Protein AF-A0A1L9S2X4-F1 (afdb_monomer_lite)

pLDDT: mean 72.7, std 22.29, range [23.67, 97.5]

Structure (mmCIF, N/CA/C/O backbone):
data_AF-A0A1L9S2X4-F1
#
_entry.id   AF-A0A1L9S2X4-F1
#
loop_
_atom_site.group_PDB
_atom_site.id
_atom_site.type_symbol
_atom_site.label_atom_id
_atom_site.label_alt_id
_atom_site.label_comp_id
_atom_site.label_asym_id
_atom_site.label_entity_id
_atom_site.label_seq_id
_atom_site.pdbx_PDB_ins_code
_atom_site.Cartn_x
_atom_site.Cartn_y
_atom_site.Cartn_z
_atom_site.occupancy
_atom_site.B_iso_or_equiv
_atom_site.auth_seq_id
_atom_site.auth_comp_id
_atom_site.auth_asym_id
_atom_site.auth_atom_id
_atom_site.pdbx_PDB_model_num
ATOM 1 N N . MET A 1 1 ? -39.830 43.744 -38.000 1.00 35.44 1 MET A N 1
ATOM 2 C CA . MET A 1 1 ? -39.047 44.818 -38.646 1.00 35.44 1 MET A CA 1
ATOM 3 C C . MET A 1 1 ? -38.079 44.179 -39.630 1.00 35.44 1 MET A C 1
ATOM 5 O O . MET A 1 1 ? -37.507 43.150 -39.297 1.00 35.44 1 MET A O 1
ATOM 9 N N . ASN A 1 2 ? -37.943 44.770 -40.818 1.00 28.20 2 ASN A N 1
ATOM 10 C CA . ASN A 1 2 ? -36.887 44.487 -41.809 1.00 28.20 2 ASN A CA 1
ATOM 11 C C . ASN A 1 2 ? -35.507 44.872 -41.206 1.00 28.20 2 ASN A C 1
ATOM 13 O O . ASN A 1 2 ? -35.494 45.614 -40.228 1.00 28.20 2 ASN A O 1
ATOM 17 N N . CYS A 1 3 ? -34.316 44.494 -41.685 1.00 27.39 3 CYS A N 1
ATOM 18 C CA . CYS A 1 3 ? -33.842 43.682 -42.824 1.00 27.39 3 CYS A CA 1
ATOM 19 C C . CYS A 1 3 ? -32.419 43.142 -42.446 1.00 27.39 3 CYS A C 1
ATOM 21 O O . CYS A 1 3 ? -32.071 43.221 -41.274 1.00 27.39 3 CYS A O 1
ATOM 23 N N . HIS A 1 4 ? -31.507 42.602 -43.274 1.00 27.66 4 HIS A N 1
ATOM 24 C CA . HIS A 1 4 ? -31.379 42.351 -44.725 1.00 27.66 4 HIS A CA 1
ATOM 25 C C . HIS A 1 4 ? -30.477 41.099 -44.934 1.00 27.66 4 HIS A C 1
ATOM 27 O O . HIS A 1 4 ? -29.860 40.609 -43.992 1.00 27.66 4 HIS A O 1
ATOM 33 N N . ARG A 1 5 ? -30.322 40.622 -46.179 1.00 32.94 5 ARG A N 1
ATOM 34 C CA . ARG A 1 5 ? -29.159 39.820 -46.631 1.00 32.94 5 ARG A CA 1
ATOM 35 C C . ARG A 1 5 ? -28.081 40.745 -47.206 1.00 32.94 5 ARG A C 1
ATOM 37 O O . ARG A 1 5 ? -28.455 41.623 -47.976 1.00 32.94 5 ARG A O 1
ATOM 44 N N . ILE A 1 6 ? -26.802 40.412 -47.018 1.00 30.92 6 ILE A N 1
ATOM 45 C CA . ILE A 1 6 ? -25.760 40.484 -48.065 1.00 30.92 6 ILE A CA 1
ATOM 46 C C . ILE A 1 6 ? -24.879 39.234 -47.908 1.00 30.92 6 ILE A C 1
ATOM 48 O O . ILE A 1 6 ? -24.593 38.826 -46.785 1.00 30.92 6 ILE A O 1
ATOM 52 N N . GLY A 1 7 ? -24.484 38.612 -49.018 1.00 27.72 7 GLY A N 1
ATOM 53 C CA . GLY A 1 7 ? -23.429 37.597 -49.054 1.00 27.72 7 GLY A CA 1
ATOM 54 C C . GLY A 1 7 ? -22.296 38.052 -49.971 1.00 27.72 7 GLY A C 1
ATOM 55 O O . GLY A 1 7 ? -22.503 38.930 -50.809 1.00 27.72 7 GLY A O 1
ATOM 56 N N . SER A 1 8 ? -21.120 37.446 -49.836 1.00 28.80 8 SER A N 1
ATOM 57 C CA . SER A 1 8 ? -20.014 37.596 -50.783 1.00 28.80 8 SER A CA 1
ATOM 58 C C . SER A 1 8 ? -19.262 36.276 -50.937 1.00 28.80 8 SER A C 1
ATOM 60 O O . SER A 1 8 ? -19.168 35.474 -50.008 1.00 28.80 8 SER A O 1
ATOM 62 N N . GLU A 1 9 ? -18.794 36.032 -52.154 1.00 27.62 9 GLU A N 1
ATOM 63 C CA . GLU A 1 9 ? -18.218 34.766 -52.600 1.00 27.62 9 GLU A CA 1
ATOM 64 C C . GLU A 1 9 ? -16.703 34.689 -52.354 1.00 27.62 9 GLU A C 1
ATOM 66 O O . GLU A 1 9 ? -16.034 35.701 -52.167 1.00 27.62 9 GLU A O 1
ATOM 71 N N . GLY A 1 10 ? -16.157 33.478 -52.500 1.00 26.67 10 GLY A N 1
ATOM 72 C CA . GLY A 1 10 ? -14.839 33.294 -53.110 1.00 26.67 10 GLY A CA 1
ATOM 73 C C . GLY A 1 10 ? -13.612 33.353 -52.197 1.00 26.67 10 GLY A C 1
ATOM 74 O O . GLY A 1 10 ? -13.027 34.405 -51.983 1.00 26.67 10 GLY A O 1
ATOM 75 N N . SER A 1 11 ? -13.070 32.177 -51.870 1.00 27.47 11 SER A N 1
ATOM 76 C CA . SER A 1 11 ? -11.854 31.729 -52.567 1.00 27.47 11 SER A CA 1
ATOM 77 C C . SER A 1 11 ? -11.629 30.224 -52.384 1.00 27.47 11 SER A C 1
ATOM 79 O O . SER A 1 11 ? -11.702 29.704 -51.272 1.00 27.47 11 SER A O 1
ATOM 81 N N . LYS A 1 12 ? -11.353 29.512 -53.482 1.00 31.53 12 LYS A N 1
ATOM 82 C CA . LYS A 1 12 ? -10.862 28.127 -53.450 1.00 31.53 12 LYS A CA 1
ATOM 83 C C . LYS A 1 12 ? -9.337 28.172 -53.431 1.00 31.53 12 LYS A C 1
ATOM 85 O O . LYS A 1 12 ? -8.750 28.663 -54.389 1.00 31.53 12 LYS A O 1
ATOM 90 N N . VAL A 1 13 ? -8.704 27.589 -52.415 1.00 30.98 13 VAL A N 1
ATOM 91 C CA . VAL A 1 13 ? -7.267 27.273 -52.457 1.00 30.98 13 VAL A CA 1
ATOM 92 C C . VAL A 1 13 ? -7.110 25.762 -52.560 1.00 30.98 13 VAL A C 1
ATOM 94 O O . VAL A 1 13 ? -7.351 25.021 -51.610 1.00 30.98 13 VAL A O 1
ATOM 97 N N . SER A 1 14 ? -6.746 25.308 -53.754 1.00 29.52 14 SER A N 1
ATOM 98 C CA . SER A 1 14 ? -6.406 23.922 -54.049 1.00 29.52 14 SER A CA 1
ATOM 99 C C . SER A 1 14 ? -4.934 23.663 -53.729 1.00 29.52 14 SER A C 1
ATOM 101 O O . SER A 1 14 ? -4.069 24.064 -54.504 1.00 29.52 14 SER A O 1
ATOM 103 N N . ASN A 1 15 ? -4.649 22.941 -52.644 1.00 27.48 15 ASN A N 1
ATOM 104 C CA . ASN A 1 15 ? -3.324 22.357 -52.423 1.00 27.48 15 ASN A CA 1
ATOM 105 C C . ASN A 1 15 ? -3.319 20.903 -52.901 1.00 27.48 15 ASN A C 1
ATOM 107 O O . ASN A 1 15 ? -3.675 19.977 -52.173 1.00 27.48 15 ASN A O 1
ATOM 111 N N . SER A 1 16 ? -2.920 20.719 -54.157 1.00 28.41 16 SER A N 1
ATOM 112 C CA . SER A 1 16 ? -2.590 19.421 -54.735 1.00 28.41 16 SER A CA 1
ATOM 113 C C . SER A 1 16 ? -1.251 18.928 -54.180 1.00 28.41 16 SER A C 1
ATOM 115 O O . SER A 1 16 ? -0.204 19.478 -54.523 1.00 28.41 16 SER A O 1
ATOM 117 N N . TYR A 1 17 ? -1.272 17.879 -53.359 1.00 30.06 17 TYR A N 1
ATOM 118 C CA . TYR A 1 17 ? -0.058 17.132 -53.027 1.00 30.06 17 TYR A CA 1
ATOM 119 C C . TYR A 1 17 ? 0.307 16.189 -54.188 1.00 30.06 17 TYR A C 1
ATOM 121 O O . TYR A 1 17 ? -0.588 15.528 -54.722 1.00 30.06 17 TYR A O 1
ATOM 129 N N . PRO A 1 18 ? 1.588 16.099 -54.591 1.00 30.81 18 PRO A N 1
ATOM 130 C CA . PRO A 1 18 ? 2.015 15.144 -55.606 1.00 30.81 18 PRO A CA 1
ATOM 131 C C . PRO A 1 18 ? 1.917 13.711 -55.067 1.00 30.81 18 PRO A C 1
ATOM 133 O O . PRO A 1 18 ? 2.419 13.408 -53.984 1.00 30.81 18 PRO A O 1
ATOM 136 N N . GLN A 1 19 ? 1.294 12.816 -55.836 1.00 29.55 19 GLN A N 1
ATOM 137 C CA . GLN A 1 19 ? 1.359 11.380 -55.569 1.00 29.55 19 GLN A CA 1
ATOM 138 C C . GLN A 1 19 ? 2.743 10.854 -55.961 1.00 29.55 19 GLN A C 1
ATOM 140 O O . GLN A 1 19 ? 3.159 10.995 -57.110 1.00 29.55 19 GLN A O 1
ATOM 145 N N . ILE A 1 20 ? 3.435 10.229 -55.010 1.00 33.44 20 ILE A N 1
ATOM 146 C CA . ILE A 1 20 ? 4.680 9.488 -55.238 1.00 33.44 20 ILE A CA 1
ATOM 147 C C . ILE A 1 20 ? 4.309 7.995 -55.327 1.00 33.44 20 ILE A C 1
ATOM 149 O O . ILE A 1 20 ? 3.533 7.530 -54.486 1.00 33.44 20 ILE A O 1
ATOM 153 N N . PRO A 1 21 ? 4.785 7.245 -56.339 1.00 31.59 21 PRO A N 1
ATOM 154 C CA . PRO A 1 21 ? 4.431 5.838 -56.515 1.00 31.59 21 PRO A CA 1
ATOM 155 C C . PRO A 1 21 ? 5.077 4.932 -55.447 1.00 31.59 21 PRO A C 1
ATOM 157 O O . PRO A 1 21 ? 6.105 5.292 -54.871 1.00 31.59 21 PRO A O 1
ATOM 160 N N . PRO A 1 22 ? 4.507 3.741 -55.185 1.00 28.94 22 PRO A N 1
ATOM 161 C CA . PRO A 1 22 ? 5.067 2.791 -54.231 1.00 28.94 22 PRO A CA 1
ATOM 162 C C . PRO A 1 22 ? 6.248 2.032 -54.851 1.00 28.94 22 PRO A C 1
ATOM 164 O O . PRO A 1 22 ? 6.054 1.044 -55.560 1.00 28.94 22 PRO A O 1
ATOM 167 N N . GLU A 1 23 ? 7.475 2.467 -54.567 1.00 28.09 23 GLU A N 1
ATOM 168 C CA . GLU A 1 23 ? 8.670 1.675 -54.876 1.00 28.09 23 GLU A CA 1
ATOM 169 C C . GLU A 1 23 ? 8.985 0.644 -53.783 1.00 28.09 23 GLU A C 1
ATOM 171 O O . GLU A 1 23 ? 8.733 0.824 -52.591 1.00 28.09 23 GLU A O 1
ATOM 176 N N . SER A 1 24 ? 9.513 -0.486 -54.244 1.00 28.09 24 SER A N 1
ATOM 177 C CA . SER A 1 24 ? 9.774 -1.721 -53.507 1.00 28.09 24 SER A CA 1
ATOM 178 C C . SER A 1 24 ? 10.589 -1.554 -52.221 1.00 28.09 24 SER A C 1
ATOM 180 O O . SER A 1 24 ? 11.711 -1.046 -52.251 1.00 28.09 24 SER A O 1
ATOM 182 N N . ILE A 1 25 ? 10.100 -2.141 -51.122 1.00 29.03 25 ILE A N 1
ATOM 183 C CA . ILE A 1 25 ? 10.906 -2.389 -49.919 1.00 29.03 25 ILE A CA 1
ATOM 184 C C . ILE A 1 25 ? 11.962 -3.452 -50.249 1.00 29.03 25 ILE A C 1
ATOM 186 O O . ILE A 1 25 ? 11.677 -4.650 -50.286 1.00 29.03 25 ILE A O 1
ATOM 190 N N . GLY A 1 26 ? 13.194 -3.003 -50.487 1.00 26.08 26 GLY A N 1
ATOM 191 C CA . GLY A 1 26 ? 14.363 -3.871 -50.561 1.00 26.08 26 GLY A CA 1
ATOM 192 C C . GLY A 1 26 ? 14.707 -4.449 -49.187 1.00 26.08 26 GLY A C 1
ATOM 193 O O . GLY A 1 26 ? 14.757 -3.728 -48.190 1.00 26.08 26 GLY A O 1
ATOM 194 N N . GLN A 1 27 ? 14.966 -5.755 -49.135 1.00 29.53 27 GLN A N 1
ATOM 195 C CA . GLN A 1 27 ? 15.488 -6.423 -47.944 1.00 29.53 27 GLN A CA 1
ATOM 196 C C . GLN A 1 27 ? 16.882 -5.873 -47.613 1.00 29.53 27 GLN A C 1
ATOM 198 O O . GLN A 1 27 ? 17.804 -6.046 -48.405 1.00 29.53 27 GLN A O 1
ATOM 203 N N . ASN A 1 28 ? 17.058 -5.273 -46.435 1.00 24.88 28 ASN A N 1
ATOM 204 C CA . ASN A 1 28 ? 18.381 -4.954 -45.900 1.00 24.88 28 ASN A CA 1
ATOM 205 C C . ASN A 1 28 ? 18.557 -5.584 -44.518 1.00 24.88 28 ASN A C 1
ATOM 207 O O . ASN A 1 28 ? 17.857 -5.257 -43.561 1.00 24.88 28 ASN A O 1
ATOM 211 N N . ASN A 1 29 ? 19.500 -6.522 -44.449 1.00 26.59 29 ASN A N 1
ATOM 212 C CA . ASN A 1 29 ? 19.840 -7.271 -43.247 1.00 26.59 29 ASN A CA 1
ATOM 213 C C . ASN A 1 29 ? 20.576 -6.382 -42.235 1.00 26.59 29 ASN A C 1
ATOM 215 O O . ASN A 1 29 ? 21.579 -5.763 -42.583 1.00 26.59 29 ASN A O 1
ATOM 219 N N . PHE A 1 30 ? 20.170 -6.437 -40.966 1.00 24.53 30 PHE A N 1
ATOM 220 C CA . PHE A 1 30 ? 21.030 -6.075 -39.836 1.00 24.53 30 PHE A CA 1
ATOM 221 C C . PHE A 1 30 ? 21.351 -7.335 -39.014 1.00 24.53 30 PHE A C 1
ATOM 223 O O . PHE A 1 30 ? 20.452 -8.141 -38.766 1.00 24.53 30 PHE A O 1
ATOM 230 N N . PRO A 1 31 ? 22.618 -7.557 -38.616 1.00 26.86 31 PRO A N 1
ATOM 231 C CA . PRO A 1 31 ? 23.030 -8.810 -37.997 1.00 26.86 31 PRO A CA 1
ATOM 232 C C . PRO A 1 31 ? 22.702 -8.843 -36.501 1.00 26.86 31 PRO A C 1
ATOM 234 O O . PRO A 1 31 ? 23.204 -8.034 -35.721 1.00 26.86 31 PRO A O 1
ATOM 237 N N . ALA A 1 32 ? 21.942 -9.851 -36.076 1.00 25.17 32 ALA A N 1
ATOM 238 C CA . ALA A 1 32 ? 21.838 -10.193 -34.665 1.00 25.17 32 ALA A CA 1
ATOM 239 C C . ALA A 1 32 ? 23.180 -10.762 -34.162 1.00 25.17 32 ALA A C 1
ATOM 241 O O . ALA A 1 32 ? 23.656 -11.790 -34.647 1.00 25.17 32 ALA A O 1
ATOM 242 N N . ARG A 1 33 ? 23.780 -10.108 -33.163 1.00 25.88 33 ARG A N 1
ATOM 243 C CA . ARG A 1 33 ? 24.868 -10.661 -32.347 1.00 25.88 33 ARG A CA 1
ATOM 244 C C . ARG A 1 33 ? 24.579 -10.429 -30.867 1.00 25.88 33 ARG A C 1
ATOM 246 O O . ARG A 1 33 ? 24.981 -9.420 -30.301 1.00 25.88 33 ARG A O 1
ATOM 253 N N . SER A 1 34 ? 23.967 -11.419 -30.232 1.00 26.41 34 SER A N 1
ATOM 254 C CA . SER A 1 34 ? 24.154 -11.686 -28.806 1.00 26.41 34 SER A CA 1
ATOM 255 C C . SER A 1 34 ? 24.413 -13.182 -28.638 1.00 26.41 34 SER A C 1
ATOM 257 O O . SER A 1 34 ? 23.743 -14.029 -29.228 1.00 26.41 34 SER A O 1
ATOM 259 N N . SER A 1 35 ? 25.488 -13.512 -27.928 1.00 25.09 35 SER A N 1
ATOM 260 C CA . SER A 1 35 ? 26.016 -14.871 -27.847 1.00 25.09 35 SER A CA 1
ATOM 261 C C . SER A 1 35 ? 25.344 -15.662 -26.728 1.00 25.09 35 SER A C 1
ATOM 263 O O . SER A 1 35 ? 25.688 -15.481 -25.559 1.00 25.09 35 SER A O 1
ATOM 265 N N . LEU A 1 36 ? 24.460 -16.593 -27.082 1.00 26.81 36 LEU A N 1
ATOM 266 C CA . LEU A 1 36 ? 24.115 -17.699 -26.191 1.00 26.81 36 LEU A CA 1
ATOM 267 C C . LEU A 1 36 ? 25.322 -18.642 -26.097 1.00 26.81 36 LEU A C 1
ATOM 269 O O . LEU A 1 36 ? 25.773 -19.185 -27.104 1.00 26.81 36 LEU A O 1
ATOM 273 N N . ARG A 1 37 ? 25.863 -18.824 -24.888 1.00 25.98 37 ARG A N 1
ATOM 274 C CA . ARG A 1 37 ? 26.801 -19.914 -24.595 1.00 25.98 37 ARG A CA 1
ATOM 275 C C . ARG A 1 37 ? 25.995 -21.135 -24.173 1.00 25.98 37 ARG A C 1
ATOM 277 O O . ARG A 1 37 ? 25.495 -21.177 -23.053 1.00 25.98 37 ARG A O 1
ATOM 284 N N . GLU A 1 38 ? 25.893 -22.122 -25.053 1.00 25.16 38 GLU A N 1
ATOM 285 C CA . GLU A 1 38 ? 25.407 -23.447 -24.672 1.00 25.16 38 GLU A CA 1
ATOM 286 C C . GLU A 1 38 ? 26.423 -24.124 -23.743 1.00 25.16 38 GLU A C 1
ATOM 288 O O . GLU A 1 38 ? 27.610 -24.226 -24.058 1.00 25.16 38 GLU A O 1
ATOM 293 N N . ILE A 1 39 ? 25.950 -24.604 -22.593 1.00 27.23 39 ILE A N 1
ATOM 294 C CA . ILE A 1 39 ? 26.689 -25.540 -21.745 1.00 27.23 39 ILE A CA 1
ATOM 295 C C . ILE A 1 39 ? 26.091 -26.921 -22.006 1.00 27.23 39 ILE A C 1
ATOM 297 O O . ILE A 1 39 ? 24.970 -27.209 -21.590 1.00 27.23 39 ILE A O 1
ATOM 301 N N . HIS A 1 40 ? 26.837 -27.773 -22.708 1.00 23.67 40 HIS A N 1
ATOM 302 C CA . HIS A 1 40 ? 26.454 -29.167 -22.906 1.00 23.67 40 HIS A CA 1
ATOM 303 C C . HIS A 1 40 ? 26.532 -29.944 -21.586 1.00 23.67 40 HIS A C 1
ATOM 305 O O . HIS A 1 40 ? 27.621 -30.189 -21.071 1.00 23.67 40 HIS A O 1
ATOM 311 N N . THR A 1 41 ? 25.385 -30.438 -21.121 1.00 25.75 41 THR A N 1
ATOM 312 C CA . THR A 1 41 ? 25.301 -31.535 -20.149 1.00 25.75 41 THR A CA 1
ATOM 313 C C . THR A 1 41 ? 24.380 -32.601 -20.731 1.00 25.75 41 THR A C 1
ATOM 315 O O . THR A 1 41 ? 23.208 -32.335 -20.986 1.00 25.75 41 THR A O 1
ATOM 318 N N . VAL A 1 42 ? 24.910 -33.799 -20.986 1.00 28.33 42 VAL A N 1
ATOM 319 C CA . VAL A 1 42 ? 24.205 -34.877 -21.702 1.00 28.33 42 VAL A CA 1
ATOM 320 C C . VAL A 1 42 ? 23.828 -36.015 -20.736 1.00 28.33 42 VAL A C 1
ATOM 322 O O . VAL A 1 42 ? 24.566 -36.301 -19.798 1.00 28.33 42 VAL A O 1
ATOM 325 N N . HIS A 1 43 ? 22.693 -36.673 -21.018 1.00 27.81 43 HIS A N 1
ATOM 326 C CA . HIS A 1 43 ? 22.125 -37.879 -20.378 1.00 27.81 43 HIS A CA 1
ATOM 327 C C . HIS A 1 43 ? 21.312 -37.742 -19.070 1.00 27.81 43 HIS A C 1
ATOM 329 O O . HIS A 1 43 ? 21.732 -38.204 -18.010 1.00 27.81 43 HIS A O 1
ATOM 335 N N . ARG A 1 44 ? 20.044 -37.310 -19.206 1.00 30.67 44 ARG A N 1
ATOM 336 C CA . ARG A 1 44 ? 18.848 -38.117 -18.830 1.00 30.67 44 ARG A CA 1
ATOM 337 C C . ARG A 1 44 ? 17.559 -37.437 -19.333 1.00 30.67 44 ARG A C 1
ATOM 339 O O . ARG A 1 44 ? 17.004 -36.579 -18.654 1.00 30.67 44 ARG A O 1
ATOM 346 N N . THR A 1 45 ? 17.096 -37.790 -20.532 1.00 40.72 45 THR A N 1
ATOM 347 C CA . THR A 1 45 ? 16.102 -36.996 -21.288 1.00 40.72 45 THR A CA 1
ATOM 348 C C . THR A 1 45 ? 15.073 -37.867 -22.013 1.00 40.72 45 THR A C 1
ATOM 350 O O . THR A 1 45 ? 15.085 -37.939 -23.231 1.00 40.72 45 THR A O 1
ATOM 353 N N . ASP A 1 46 ? 14.168 -38.498 -21.258 1.00 37.28 46 ASP A N 1
ATOM 354 C CA . ASP A 1 46 ? 12.955 -39.130 -21.818 1.00 37.28 46 ASP A CA 1
ATOM 355 C C . ASP A 1 46 ? 11.717 -38.811 -20.954 1.00 37.28 46 ASP A C 1
ATOM 357 O O . ASP A 1 46 ? 10.686 -38.357 -21.446 1.00 37.28 46 ASP A O 1
ATOM 361 N N . SER A 1 47 ? 11.825 -38.930 -19.624 1.00 41.16 47 SER A N 1
ATOM 362 C CA . SER A 1 47 ? 10.720 -38.634 -18.691 1.00 41.16 47 SER A CA 1
ATOM 363 C C . SER A 1 47 ? 10.453 -37.136 -18.454 1.00 41.16 47 SER A C 1
ATOM 365 O O . SER A 1 47 ? 9.357 -36.758 -18.034 1.00 41.16 47 SER A O 1
ATOM 367 N N . LEU A 1 48 ? 11.436 -36.269 -18.718 1.00 42.66 48 LEU A N 1
ATOM 368 C CA . LEU A 1 48 ? 11.336 -34.813 -18.524 1.00 42.66 48 LEU A CA 1
ATOM 369 C C . LEU A 1 48 ? 10.753 -34.063 -19.731 1.00 42.66 48 LEU A C 1
ATOM 371 O O . LEU A 1 48 ? 10.284 -32.939 -19.573 1.00 42.66 48 LEU A O 1
ATOM 375 N N . GLU A 1 49 ? 10.771 -34.654 -20.926 1.00 45.12 49 GLU A N 1
ATOM 376 C CA . GLU A 1 49 ? 10.225 -34.008 -22.127 1.00 45.12 49 GLU A CA 1
ATOM 377 C C . GLU A 1 49 ? 8.723 -34.261 -22.268 1.00 45.12 49 GLU A C 1
ATOM 379 O O . GLU A 1 49 ? 7.970 -33.319 -22.518 1.00 45.12 49 GLU A O 1
ATOM 384 N N . SER A 1 50 ? 8.263 -35.484 -21.969 1.00 45.88 50 SER A N 1
ATOM 385 C CA . SER A 1 50 ? 6.829 -35.806 -21.901 1.00 45.88 50 SER A CA 1
ATOM 386 C C . SER A 1 50 ? 6.087 -34.899 -20.911 1.00 45.88 50 SER A C 1
ATOM 388 O O . SER A 1 50 ? 5.043 -34.343 -21.244 1.00 45.88 50 SER A O 1
ATOM 390 N N . SER A 1 51 ? 6.649 -34.679 -19.715 1.00 56.38 51 SER A N 1
ATOM 391 C CA . SER A 1 51 ? 6.026 -33.815 -18.702 1.00 56.38 51 SER A CA 1
ATOM 392 C C . SER A 1 51 ? 6.013 -32.336 -19.106 1.00 56.38 51 SER A C 1
ATOM 394 O O . SER A 1 51 ? 5.020 -31.650 -18.864 1.00 56.38 51 SER A O 1
ATOM 396 N N . LYS A 1 52 ? 7.052 -31.838 -19.793 1.00 60.66 52 LYS A N 1
ATOM 397 C CA . LYS A 1 52 ? 7.060 -30.478 -20.364 1.00 60.66 52 LYS A CA 1
ATOM 398 C C . LYS A 1 52 ? 6.021 -30.301 -21.479 1.00 60.66 52 LYS A C 1
ATOM 400 O O . LYS A 1 52 ? 5.392 -29.244 -21.550 1.00 60.66 52 LYS A O 1
ATOM 405 N N . GLY A 1 53 ? 5.811 -31.314 -22.322 1.00 62.12 53 GLY A N 1
ATOM 406 C CA . GLY A 1 53 ? 4.769 -31.312 -23.356 1.00 62.12 53 GLY A CA 1
ATOM 407 C C . GLY A 1 53 ? 3.356 -31.188 -22.775 1.00 62.12 53 GLY A C 1
ATOM 408 O O . GLY A 1 53 ? 2.569 -30.343 -23.219 1.00 62.12 53 GLY A O 1
ATOM 409 N N . ASP A 1 54 ? 3.062 -31.960 -21.727 1.00 68.94 54 ASP A N 1
ATOM 410 C CA . ASP A 1 54 ? 1.771 -31.925 -21.031 1.00 68.94 54 ASP A CA 1
ATOM 411 C C . ASP A 1 54 ? 1.544 -30.608 -20.274 1.00 68.94 54 ASP A C 1
ATOM 413 O O . ASP A 1 54 ? 0.460 -30.025 -20.361 1.00 68.94 54 ASP A O 1
ATOM 417 N N . ILE A 1 55 ? 2.566 -30.087 -19.582 1.00 72.56 55 ILE A N 1
ATOM 418 C CA . ILE A 1 55 ? 2.493 -28.796 -18.876 1.00 72.56 55 ILE A CA 1
ATOM 419 C C . ILE A 1 55 ? 2.208 -27.657 -19.865 1.00 72.56 55 ILE A C 1
ATOM 421 O O . ILE A 1 55 ? 1.283 -26.873 -19.644 1.00 72.56 55 ILE A O 1
ATOM 425 N N . ASN A 1 56 ? 2.919 -27.596 -20.995 1.00 75.31 56 ASN A N 1
ATOM 426 C CA . ASN A 1 56 ? 2.674 -26.585 -22.028 1.00 75.31 56 ASN A CA 1
ATOM 427 C C . ASN A 1 56 ? 1.260 -26.685 -22.622 1.00 75.31 56 ASN A C 1
ATOM 429 O O . ASN A 1 56 ? 0.596 -25.665 -22.827 1.00 75.31 56 ASN A O 1
ATOM 433 N N . SER A 1 57 ? 0.766 -27.904 -22.849 1.00 80.88 57 SER A N 1
ATOM 434 C CA . SER A 1 57 ? -0.587 -28.147 -23.365 1.00 80.88 57 SER A CA 1
ATOM 435 C C . SER A 1 57 ? -1.667 -27.712 -22.365 1.00 80.88 57 SER A C 1
ATOM 437 O O . SER A 1 57 ? -2.594 -26.981 -22.724 1.00 80.88 57 SER A O 1
ATOM 439 N N . ARG A 1 58 ? -1.510 -28.072 -21.085 1.00 85.38 58 ARG A N 1
ATOM 440 C CA . ARG A 1 58 ? -2.383 -27.644 -19.980 1.00 85.38 58 ARG A CA 1
ATOM 441 C C . ARG A 1 58 ? -2.391 -26.125 -19.814 1.00 85.38 58 ARG A C 1
ATOM 443 O O . ARG A 1 58 ? -3.462 -25.529 -19.707 1.00 85.38 58 ARG A O 1
ATOM 450 N N . ASN A 1 59 ? -1.223 -25.490 -19.828 1.00 87.88 59 ASN A N 1
ATOM 451 C CA . ASN A 1 59 ? -1.095 -24.043 -19.668 1.00 87.88 59 ASN A CA 1
ATOM 452 C C . ASN A 1 59 ? -1.729 -23.290 -20.845 1.00 87.88 59 ASN A C 1
ATOM 454 O O . ASN A 1 59 ? -2.424 -22.297 -20.630 1.00 87.88 59 ASN A O 1
ATOM 458 N N . ARG A 1 60 ? -1.610 -23.808 -22.074 1.00 88.62 60 ARG A N 1
ATOM 459 C CA . ARG A 1 60 ? -2.323 -23.267 -23.240 1.00 88.62 60 ARG A CA 1
ATOM 460 C C . ARG A 1 60 ? -3.845 -23.340 -23.073 1.00 88.62 60 ARG A C 1
ATOM 462 O O . ARG A 1 60 ? -4.514 -22.341 -23.314 1.00 88.62 60 ARG A O 1
ATOM 469 N N . LEU A 1 61 ? -4.389 -24.464 -22.597 1.00 91.12 61 LEU A N 1
ATOM 470 C CA . LEU A 1 61 ? -5.827 -24.596 -22.310 1.00 91.12 61 LEU A CA 1
ATOM 471 C C . LEU A 1 61 ? -6.294 -23.606 -21.231 1.00 91.12 61 LEU A C 1
ATOM 473 O O . LEU A 1 61 ? -7.309 -22.934 -21.418 1.00 91.12 61 LEU A O 1
ATOM 477 N N . ILE A 1 62 ? -5.538 -23.459 -20.136 1.00 92.06 62 ILE A N 1
ATOM 478 C CA . ILE A 1 62 ? -5.830 -22.478 -19.077 1.00 92.06 62 ILE A CA 1
ATOM 479 C C . ILE A 1 62 ? -5.847 -21.060 -19.664 1.00 92.06 62 ILE A C 1
ATOM 481 O O . ILE A 1 62 ? -6.838 -20.352 -19.517 1.00 92.06 62 ILE A O 1
ATOM 485 N N . ARG A 1 63 ? -4.807 -20.659 -20.402 1.00 89.81 63 ARG A N 1
ATOM 486 C CA . ARG A 1 63 ? -4.728 -19.351 -21.076 1.00 89.81 63 ARG A CA 1
ATOM 487 C C . ARG A 1 63 ? -5.910 -19.083 -22.018 1.00 89.81 63 ARG A C 1
ATOM 489 O O . ARG A 1 63 ? -6.381 -17.946 -22.093 1.00 89.81 63 ARG A O 1
ATOM 496 N N . THR A 1 64 ? -6.365 -20.091 -22.758 1.00 88.94 64 THR A N 1
ATOM 497 C CA . THR A 1 64 ? -7.447 -19.943 -23.741 1.00 88.94 64 THR A CA 1
ATOM 498 C C . THR A 1 64 ? -8.831 -19.863 -23.093 1.00 88.94 64 THR A C 1
ATOM 500 O O . THR A 1 64 ? -9.660 -19.086 -23.558 1.00 88.94 64 THR A O 1
ATOM 503 N N . HIS A 1 65 ? -9.089 -20.625 -22.025 1.00 90.75 65 HIS A N 1
ATOM 504 C CA . HIS A 1 65 ? -10.437 -20.779 -21.458 1.00 90.75 65 HIS A CA 1
ATOM 505 C C . HIS A 1 65 ? -10.662 -20.076 -20.109 1.00 90.75 65 HIS A C 1
ATOM 507 O O . HIS A 1 65 ? -11.806 -19.943 -19.676 1.00 90.75 65 HIS A O 1
ATOM 513 N N . HIS A 1 66 ? -9.612 -19.617 -19.424 1.00 90.88 66 HIS A N 1
ATOM 514 C CA . HIS A 1 66 ? -9.750 -18.929 -18.141 1.00 90.88 66 HIS A CA 1
ATOM 515 C C . HIS A 1 66 ? -10.268 -17.498 -18.320 1.00 90.88 66 HIS A C 1
ATOM 517 O O . HIS A 1 66 ? -9.608 -16.693 -18.975 1.00 90.88 66 HIS A O 1
ATOM 523 N N . ARG A 1 67 ? -11.391 -17.157 -17.670 1.00 86.56 67 ARG A N 1
ATOM 524 C CA . ARG A 1 67 ? -12.146 -15.901 -17.873 1.00 86.56 67 ARG A CA 1
ATOM 525 C C . ARG A 1 67 ? -11.302 -14.618 -17.852 1.00 86.56 67 ARG A C 1
ATOM 527 O O . ARG A 1 67 ? -11.542 -13.733 -18.664 1.00 86.56 67 ARG A O 1
ATOM 534 N N . SER A 1 68 ? -10.312 -14.528 -16.959 1.00 84.75 68 SER A N 1
ATOM 535 C CA . SER A 1 68 ? -9.435 -13.350 -16.871 1.00 84.75 68 SER A CA 1
ATOM 536 C C . SER A 1 68 ? -8.238 -13.398 -17.820 1.00 84.75 68 SER A C 1
ATOM 538 O O . SER A 1 68 ? -7.758 -12.350 -18.230 1.00 84.75 68 SER A O 1
ATOM 540 N N . LEU A 1 69 ? -7.748 -14.584 -18.203 1.00 88.81 69 LEU A N 1
ATOM 541 C CA . LEU A 1 69 ? -6.589 -14.676 -19.100 1.00 88.81 69 LEU A CA 1
ATOM 542 C C . LEU A 1 69 ? -7.009 -14.608 -20.567 1.00 88.81 69 LEU A C 1
ATOM 544 O O . LEU A 1 69 ? -6.311 -13.987 -21.361 1.00 88.81 69 LEU A O 1
ATOM 548 N N . SER A 1 70 ? -8.146 -15.216 -20.925 1.00 86.88 70 SER A N 1
ATOM 549 C CA . SER A 1 70 ? -8.651 -15.323 -22.298 1.00 86.88 70 SER A CA 1
ATOM 550 C C . SER A 1 70 ? -8.775 -13.962 -22.985 1.00 86.88 70 SER A C 1
ATOM 552 O O . SER A 1 70 ? -8.399 -13.845 -24.148 1.00 86.88 70 SER A O 1
ATOM 554 N N . ILE A 1 71 ? -9.237 -12.950 -22.243 1.00 81.38 71 ILE A N 1
ATOM 555 C CA . ILE A 1 71 ? -9.500 -11.576 -22.705 1.00 81.38 71 ILE A CA 1
ATOM 556 C C . ILE A 1 71 ? -8.255 -10.683 -22.817 1.00 81.38 71 ILE A C 1
ATOM 558 O O . ILE A 1 71 ? -8.335 -9.606 -23.399 1.00 81.38 71 ILE A O 1
ATOM 562 N N . CYS A 1 72 ? -7.124 -11.091 -22.242 1.00 80.81 72 CYS A N 1
ATOM 563 C CA . CYS A 1 72 ? -5.900 -10.294 -22.265 1.00 80.81 72 CYS A CA 1
ATOM 564 C C . CYS A 1 72 ? -5.144 -10.505 -23.580 1.00 80.81 72 CYS A C 1
ATOM 566 O O . CYS A 1 72 ? -5.177 -11.600 -24.143 1.00 80.81 72 CYS A O 1
ATOM 568 N N . GLU A 1 73 ? -4.419 -9.494 -24.059 1.00 79.69 73 GLU A N 1
ATOM 569 C CA . GLU A 1 73 ? -3.632 -9.613 -25.294 1.00 79.69 73 GLU A CA 1
ATOM 570 C C . GLU A 1 73 ? -2.321 -10.370 -25.037 1.00 79.69 73 GLU A C 1
ATOM 572 O O . GLU A 1 73 ? -2.095 -11.450 -25.592 1.00 79.69 73 GLU A O 1
ATOM 577 N N . ALA A 1 74 ? -1.491 -9.865 -24.120 1.00 84.12 74 ALA A N 1
ATOM 578 C CA . ALA A 1 74 ? -0.219 -10.477 -23.758 1.00 84.12 74 ALA A CA 1
ATOM 579 C C . ALA A 1 74 ? -0.351 -11.261 -22.446 1.00 84.12 74 ALA A C 1
ATOM 581 O O . ALA A 1 74 ? -0.589 -10.687 -21.388 1.00 84.12 74 ALA A O 1
ATOM 582 N N . VAL A 1 75 ? -0.159 -12.580 -22.502 1.00 88.56 75 VAL A N 1
ATOM 583 C CA . VAL A 1 75 ? -0.093 -13.443 -21.314 1.00 88.56 75 VAL A CA 1
ATOM 584 C C . VAL A 1 75 ? 0.943 -14.525 -21.555 1.00 88.56 75 VAL A C 1
ATOM 586 O O . VAL A 1 75 ? 0.897 -15.204 -22.581 1.00 88.56 75 VAL A O 1
ATOM 589 N N . TYR A 1 76 ? 1.837 -14.712 -20.597 1.00 89.69 76 TYR A N 1
ATOM 590 C CA . TYR A 1 76 ? 2.863 -15.746 -20.619 1.00 89.69 76 TYR A CA 1
ATOM 591 C C . TYR A 1 76 ? 3.203 -16.156 -19.185 1.00 89.69 76 TYR A C 1
ATOM 593 O O . TYR A 1 76 ? 2.890 -15.436 -18.235 1.00 89.69 76 TYR A O 1
ATOM 601 N N . ILE A 1 77 ? 3.824 -17.321 -19.022 1.00 92.81 77 ILE A N 1
ATOM 602 C CA . ILE A 1 77 ? 4.378 -17.725 -17.729 1.00 92.81 77 ILE A CA 1
ATOM 603 C C . ILE A 1 77 ? 5.795 -17.168 -17.634 1.00 92.81 77 ILE A C 1
ATOM 605 O O . ILE A 1 77 ? 6.563 -17.271 -18.591 1.00 92.81 77 ILE A O 1
ATOM 609 N N . THR A 1 78 ? 6.135 -16.574 -16.494 1.00 90.75 78 THR A N 1
ATOM 610 C CA . THR A 1 78 ? 7.517 -16.223 -16.158 1.00 90.75 78 THR A CA 1
ATOM 611 C C . THR A 1 78 ? 7.918 -16.920 -14.871 1.00 90.75 78 THR A C 1
ATOM 613 O O . THR A 1 78 ? 7.097 -17.096 -13.970 1.00 90.75 78 THR A O 1
ATOM 616 N N . THR A 1 79 ? 9.191 -17.289 -14.779 1.00 90.69 79 THR A N 1
ATOM 617 C CA . THR A 1 79 ? 9.803 -17.708 -13.519 1.00 90.69 79 THR A CA 1
ATOM 618 C C . THR A 1 79 ? 10.319 -16.462 -12.799 1.00 90.69 79 THR A C 1
ATOM 620 O O . THR A 1 79 ? 10.982 -15.629 -13.418 1.00 90.69 79 THR A O 1
ATOM 623 N N . THR A 1 80 ? 9.983 -16.292 -11.523 1.00 86.31 80 THR A N 1
ATOM 624 C CA . THR A 1 80 ? 10.514 -15.220 -10.667 1.00 86.31 80 THR A CA 1
ATOM 625 C C . THR A 1 80 ? 11.910 -15.579 -10.133 1.00 86.31 80 THR A C 1
ATOM 627 O O . THR A 1 80 ? 12.268 -16.759 -10.123 1.00 86.31 80 THR A O 1
ATOM 630 N N . PRO A 1 81 ? 12.700 -14.609 -9.625 1.00 82.38 81 PRO A N 1
ATOM 631 C CA . PRO A 1 81 ? 14.023 -14.870 -9.037 1.00 82.38 81 PRO A CA 1
ATOM 632 C C . PRO A 1 81 ? 14.060 -15.904 -7.897 1.00 82.38 81 PRO A C 1
ATOM 634 O O . PRO A 1 81 ? 15.102 -16.487 -7.621 1.00 82.38 81 PRO A O 1
ATOM 637 N N . ASP A 1 82 ? 12.935 -16.154 -7.216 1.00 82.94 82 ASP A N 1
ATOM 638 C CA . ASP A 1 82 ? 12.794 -17.212 -6.205 1.00 82.94 82 ASP A CA 1
ATOM 639 C C . ASP A 1 82 ? 12.322 -18.567 -6.771 1.00 82.94 82 ASP A C 1
ATOM 641 O O . ASP A 1 82 ? 11.946 -19.458 -6.013 1.00 82.94 82 ASP A O 1
ATOM 645 N N . GLY A 1 83 ? 12.353 -18.739 -8.096 1.00 87.75 83 GLY A N 1
ATOM 646 C CA . GLY A 1 83 ? 12.081 -20.003 -8.783 1.00 87.75 83 GLY A CA 1
ATOM 647 C C . GLY A 1 83 ? 10.600 -20.350 -8.959 1.00 87.75 83 GLY A C 1
ATOM 648 O O . GLY A 1 83 ? 10.293 -21.467 -9.375 1.00 87.75 83 GLY A O 1
ATOM 649 N N . ARG A 1 84 ? 9.671 -19.435 -8.651 1.00 90.88 84 ARG A N 1
ATOM 650 C CA . ARG A 1 84 ? 8.225 -19.677 -8.789 1.00 90.88 84 ARG A CA 1
ATOM 651 C C . ARG A 1 84 ? 7.730 -19.324 -10.182 1.00 90.88 84 ARG A C 1
ATOM 653 O O . ARG A 1 84 ? 8.185 -18.353 -10.774 1.00 90.88 84 ARG A O 1
ATOM 660 N N . GLU A 1 85 ? 6.742 -20.058 -10.674 1.00 94.06 85 GLU A N 1
ATOM 661 C CA . GLU A 1 85 ? 6.028 -19.703 -11.901 1.00 94.06 85 GLU A CA 1
ATOM 662 C C . GLU A 1 85 ? 4.821 -18.809 -11.593 1.00 94.06 85 GLU A C 1
ATOM 664 O O . GLU A 1 85 ? 4.046 -19.086 -10.677 1.00 94.06 85 GLU A O 1
ATOM 669 N N . ILE A 1 86 ? 4.643 -17.750 -12.383 1.00 94.38 86 ILE A N 1
ATOM 670 C CA . ILE A 1 86 ? 3.482 -16.853 -12.326 1.00 94.38 86 ILE A CA 1
ATOM 671 C C . ILE A 1 86 ? 2.958 -16.563 -13.736 1.00 94.38 86 ILE A C 1
ATOM 673 O O . ILE A 1 86 ? 3.724 -16.561 -14.703 1.00 94.38 86 ILE A O 1
ATOM 677 N N . TRP A 1 87 ? 1.668 -16.253 -13.858 1.00 94.25 87 TRP A N 1
ATOM 678 C CA . TRP A 1 87 ? 1.114 -15.645 -15.067 1.00 94.25 87 TRP A CA 1
ATOM 679 C C . TRP A 1 87 ? 1.446 -14.153 -15.090 1.00 94.25 87 TRP A C 1
ATOM 681 O O . TRP A 1 87 ? 0.888 -13.387 -14.307 1.00 94.25 87 TRP A O 1
ATOM 691 N N . SER A 1 88 ? 2.298 -13.730 -16.021 1.00 90.56 88 SER A N 1
ATOM 692 C CA . SER A 1 88 ? 2.524 -12.315 -16.319 1.00 90.56 88 SER A CA 1
ATOM 693 C C . SER A 1 88 ? 1.585 -11.855 -17.428 1.00 90.56 88 SER A C 1
ATOM 695 O O . SER A 1 88 ? 1.524 -12.466 -18.499 1.00 90.56 88 SER A O 1
ATOM 697 N N . VAL A 1 89 ? 0.852 -10.770 -17.169 1.00 87.25 89 VAL A N 1
ATOM 698 C CA . VAL A 1 89 ? -0.209 -10.258 -18.048 1.00 87.25 89 VAL A CA 1
ATOM 699 C C . VAL A 1 89 ? 0.034 -8.796 -18.425 1.00 87.25 89 VAL A C 1
ATOM 701 O O . VAL A 1 89 ? 0.257 -7.958 -17.558 1.00 87.25 89 VAL A O 1
ATOM 704 N N . GLY A 1 90 ? -0.072 -8.466 -19.711 1.00 81.00 90 GLY A N 1
ATOM 705 C CA . GLY A 1 90 ? -0.003 -7.102 -20.243 1.00 81.00 90 GLY A CA 1
ATOM 706 C C . GLY A 1 90 ? -1.024 -6.860 -21.360 1.00 81.00 90 GLY A C 1
ATOM 707 O O . GLY A 1 90 ? -1.705 -7.782 -21.805 1.00 81.00 90 GLY A O 1
ATOM 708 N N . GLY A 1 91 ? -1.133 -5.610 -21.824 1.00 67.12 91 GLY A N 1
ATOM 709 C CA . GLY A 1 91 ? -2.128 -5.237 -22.843 1.00 67.12 91 GLY A CA 1
ATOM 710 C C . GLY A 1 91 ? -3.562 -5.354 -22.316 1.00 67.12 91 GLY A C 1
ATOM 711 O O . GLY A 1 91 ? -4.412 -5.999 -22.922 1.00 67.12 91 GLY A O 1
ATOM 712 N N . LEU A 1 92 ? -3.811 -4.803 -21.124 1.00 65.69 92 LEU A N 1
ATOM 713 C CA . LEU A 1 92 ? -5.100 -4.916 -20.448 1.00 65.69 92 LEU A CA 1
ATOM 714 C C . LEU A 1 92 ? -6.132 -3.928 -21.021 1.00 65.69 92 LEU A C 1
ATOM 716 O O . LEU A 1 92 ? -6.031 -2.710 -20.838 1.00 65.69 92 LEU A O 1
ATOM 720 N N . SER A 1 93 ? -7.155 -4.485 -21.670 1.00 60.00 93 SER A N 1
ATOM 721 C CA . SER A 1 93 ? -8.316 -3.782 -22.234 1.00 60.00 93 SER A CA 1
ATOM 722 C C . SER A 1 93 ? -9.606 -3.968 -21.415 1.00 60.00 93 SER A C 1
ATOM 724 O O . SER A 1 93 ? -10.646 -3.413 -21.765 1.00 60.00 93 SER A O 1
ATOM 726 N N . SER A 1 94 ? -9.578 -4.760 -20.336 1.00 63.25 94 SER A N 1
ATOM 727 C CA . SER A 1 94 ? -10.744 -5.070 -19.489 1.00 63.25 94 SER A CA 1
ATOM 728 C C . SER A 1 94 ? -10.340 -5.494 -18.067 1.00 63.25 94 SER A C 1
ATOM 730 O O . SER A 1 94 ? -9.284 -6.110 -17.916 1.00 63.25 94 SER A O 1
ATOM 732 N N . PRO A 1 95 ? -11.155 -5.193 -17.030 1.00 64.88 95 PRO A N 1
ATOM 733 C CA . PRO A 1 95 ? -10.835 -5.468 -15.626 1.00 64.88 95 PRO A CA 1
ATOM 734 C C . PRO A 1 95 ? -10.538 -6.951 -15.365 1.00 64.88 95 PRO A C 1
ATOM 736 O O . PRO A 1 95 ? -11.303 -7.827 -15.775 1.00 64.88 95 PRO A O 1
ATOM 739 N N . MET A 1 96 ? -9.442 -7.220 -14.651 1.00 73.62 96 MET A N 1
ATOM 740 C CA . MET A 1 96 ? -9.023 -8.568 -14.259 1.00 73.62 96 MET A CA 1
ATOM 741 C C . MET A 1 96 ? -9.933 -9.079 -13.134 1.00 73.62 96 MET A C 1
ATOM 743 O O . MET A 1 96 ? -10.001 -8.466 -12.076 1.00 73.62 96 MET A O 1
ATOM 747 N N . LEU A 1 97 ? -10.613 -10.210 -13.340 1.00 72.50 97 LEU A N 1
ATOM 748 C CA . LEU A 1 97 ? -11.610 -10.747 -12.397 1.00 72.50 97 LEU A CA 1
ATOM 749 C C . LEU A 1 97 ? -11.066 -11.863 -11.495 1.00 72.50 97 LEU A C 1
ATOM 751 O O . LEU A 1 97 ? -11.833 -12.519 -10.796 1.00 72.50 97 LEU A O 1
ATOM 755 N N . ASP A 1 98 ? -9.765 -12.149 -11.556 1.00 84.69 98 ASP A N 1
ATOM 756 C CA . ASP A 1 98 ? -9.127 -13.248 -10.833 1.00 84.69 98 ASP A CA 1
ATOM 757 C C . ASP A 1 98 ? -7.718 -12.877 -10.372 1.00 84.69 98 ASP A C 1
ATOM 759 O O . ASP A 1 98 ? -6.998 -12.103 -11.011 1.00 84.69 98 ASP A O 1
ATOM 763 N N . THR A 1 99 ? -7.294 -13.485 -9.268 1.00 87.19 99 THR A N 1
ATOM 764 C CA . THR A 1 99 ? -5.921 -13.386 -8.754 1.00 87.19 99 THR A CA 1
ATOM 765 C C . THR A 1 99 ? -5.051 -14.583 -9.119 1.00 87.19 99 THR A C 1
ATOM 767 O O . THR A 1 99 ? -3.834 -14.477 -9.048 1.00 87.19 99 THR A O 1
ATOM 770 N N . HIS A 1 100 ? -5.652 -15.704 -9.529 1.00 90.62 100 HIS A N 1
ATOM 771 C CA . HIS A 1 100 ? -4.962 -16.965 -9.801 1.00 90.62 100 HIS A CA 1
ATOM 772 C C . HIS A 1 100 ? -5.588 -17.688 -10.998 1.00 90.62 100 HIS A C 1
ATOM 774 O O . HIS A 1 100 ? -6.793 -17.577 -11.218 1.00 90.62 100 HIS A O 1
ATOM 780 N N . ALA A 1 101 ? -4.793 -18.470 -11.731 1.00 91.50 101 ALA A N 1
ATOM 781 C CA . ALA A 1 101 ? -5.266 -19.365 -12.787 1.00 91.50 101 ALA A CA 1
ATOM 782 C C . ALA A 1 101 ? -4.446 -20.662 -12.807 1.00 91.50 101 ALA A C 1
ATOM 784 O O . ALA A 1 101 ? -3.218 -20.643 -12.863 1.00 91.50 101 ALA A O 1
ATOM 785 N N . GLY A 1 102 ? -5.119 -21.815 -12.765 1.00 90.12 102 GLY A N 1
ATOM 786 C CA . GLY A 1 102 ? -4.459 -23.127 -12.844 1.00 90.12 102 GLY A CA 1
ATOM 787 C C . GLY A 1 102 ? -3.566 -23.510 -11.655 1.00 90.12 102 GLY A C 1
ATOM 788 O O . GLY A 1 102 ? -2.888 -24.532 -11.740 1.00 90.12 102 GLY A O 1
ATOM 789 N N . GLY A 1 103 ? -3.583 -22.720 -10.576 1.00 89.50 103 GLY A N 1
ATOM 790 C CA . GLY A 1 103 ? -2.705 -22.846 -9.406 1.00 89.50 103 GLY A CA 1
ATOM 791 C C . GLY A 1 103 ? -1.602 -21.783 -9.327 1.00 89.50 103 GLY A C 1
ATOM 792 O O . GLY A 1 103 ? -0.987 -21.656 -8.277 1.00 89.50 103 GLY A O 1
ATOM 793 N N . LEU A 1 104 ? -1.383 -21.001 -10.390 1.00 92.69 104 LEU A N 1
ATOM 794 C CA . LEU A 1 104 ? -0.382 -19.930 -10.419 1.00 92.69 104 LEU A CA 1
ATOM 795 C C . LEU A 1 104 ? -1.020 -18.568 -10.116 1.00 92.69 104 LEU A C 1
ATOM 797 O O . LEU A 1 104 ? -2.143 -18.295 -10.555 1.00 92.69 104 LEU A O 1
ATOM 801 N N . GLU A 1 105 ? -0.285 -17.709 -9.411 1.00 93.69 105 GLU A N 1
ATOM 802 C CA . GLU A 1 105 ? -0.590 -16.283 -9.239 1.00 93.69 105 GLU A CA 1
ATOM 803 C C . GLU A 1 105 ? -0.662 -15.567 -10.602 1.00 93.69 105 GLU A C 1
ATOM 805 O O . GLU A 1 105 ? 0.075 -15.900 -11.533 1.00 93.69 105 GLU A O 1
ATOM 810 N N . ILE A 1 106 ? -1.547 -14.574 -10.727 1.00 91.94 106 ILE A N 1
ATOM 811 C CA . ILE A 1 106 ? -1.643 -13.687 -11.893 1.00 91.94 106 ILE A CA 1
ATOM 812 C C . ILE A 1 106 ? -1.132 -12.303 -11.494 1.00 91.94 106 ILE A C 1
ATOM 814 O O . ILE A 1 106 ? -1.768 -11.633 -10.681 1.00 91.94 106 ILE A O 1
ATOM 818 N N . HIS A 1 107 ? -0.052 -11.844 -12.120 1.00 91.19 107 HIS A N 1
ATOM 819 C CA . HIS A 1 107 ? 0.523 -10.519 -11.899 1.00 91.19 107 HIS A CA 1
ATOM 820 C C . HIS A 1 107 ? 0.453 -9.656 -13.153 1.00 91.19 107 HIS A C 1
ATOM 822 O O . HIS A 1 107 ? 0.677 -10.109 -14.280 1.00 91.19 107 HIS A O 1
ATOM 828 N N . MET A 1 108 ? 0.157 -8.378 -12.948 1.00 85.94 108 MET A N 1
ATOM 829 C CA . MET A 1 108 ? 0.037 -7.417 -14.039 1.00 85.94 108 MET A CA 1
ATOM 830 C C . MET A 1 108 ? 1.391 -6.780 -14.356 1.00 85.94 108 MET A C 1
ATOM 832 O O . MET A 1 108 ? 2.192 -6.471 -13.471 1.00 85.94 108 MET A O 1
ATOM 836 N N . HIS A 1 109 ? 1.651 -6.543 -15.637 1.00 85.00 109 HIS A N 1
ATOM 837 C CA . HIS A 1 109 ? 2.672 -5.597 -16.057 1.00 85.00 109 HIS A CA 1
ATOM 838 C C . HIS A 1 109 ? 2.249 -4.196 -15.599 1.00 85.00 109 HIS A C 1
ATOM 840 O O . HIS A 1 109 ? 1.104 -3.805 -15.855 1.00 85.00 109 HIS A O 1
ATOM 846 N N . PRO A 1 110 ? 3.147 -3.404 -14.992 1.00 81.38 110 PRO A N 1
ATOM 847 C CA . PRO A 1 110 ? 2.889 -1.986 -14.852 1.00 81.38 110 PRO A CA 1
ATOM 848 C C . PRO A 1 110 ? 2.785 -1.339 -16.228 1.00 81.38 110 PRO A C 1
ATOM 850 O O . PRO A 1 110 ? 3.383 -1.790 -17.209 1.00 81.38 110 PRO A O 1
ATOM 853 N N . ILE A 1 111 ? 2.056 -0.234 -16.270 1.00 75.31 111 ILE A N 1
ATOM 854 C CA . ILE A 1 111 ? 2.045 0.660 -17.419 1.00 75.31 111 ILE A CA 1
ATOM 855 C C . ILE A 1 111 ? 3.090 1.738 -17.160 1.00 75.31 111 ILE A C 1
ATOM 857 O O 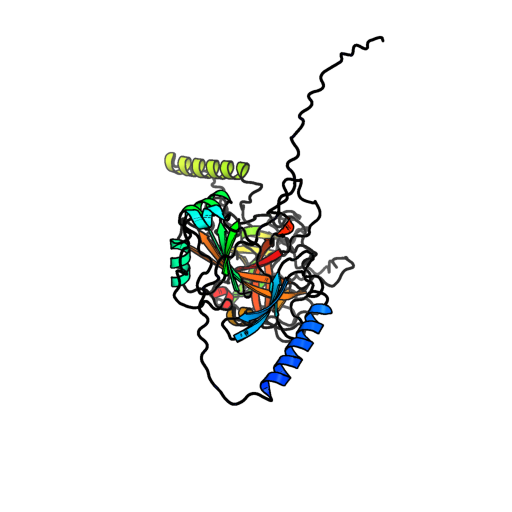. ILE A 1 111 ? 3.381 2.068 -16.012 1.00 75.31 111 ILE A O 1
ATOM 861 N N . PHE A 1 112 ? 3.732 2.193 -18.227 1.00 78.94 112 PHE A N 1
ATOM 862 C CA . PHE A 1 112 ? 4.916 3.023 -18.134 1.00 78.94 112 PHE A CA 1
ATOM 863 C C . PHE A 1 112 ? 5.077 3.906 -19.361 1.00 78.94 112 PHE A C 1
ATOM 865 O O . PHE A 1 112 ? 4.669 3.561 -20.472 1.00 78.94 112 PHE A O 1
ATOM 872 N N . HIS A 1 113 ? 5.784 5.004 -19.156 1.00 81.81 113 HIS A N 1
ATOM 873 C CA . HIS A 1 113 ? 6.450 5.736 -20.210 1.00 81.81 113 HIS A CA 1
ATOM 874 C C . HIS A 1 113 ? 7.791 5.074 -20.550 1.00 81.81 113 HIS A C 1
ATOM 876 O O . HIS A 1 113 ? 8.456 4.451 -19.718 1.00 81.81 113 HIS A O 1
ATOM 882 N N . SER A 1 114 ? 8.196 5.210 -21.806 1.00 76.69 114 SER A N 1
ATOM 883 C CA . SER A 1 114 ? 9.539 4.877 -22.278 1.00 76.69 114 SER A CA 1
ATOM 884 C C . SER A 1 114 ? 10.139 6.111 -22.948 1.00 76.69 114 SER A C 1
ATOM 886 O O . SER A 1 114 ? 9.381 6.888 -23.538 1.00 76.69 114 SER A O 1
ATOM 888 N N . PRO A 1 115 ? 11.465 6.306 -22.872 1.00 78.56 115 PRO A N 1
ATOM 889 C CA . PRO A 1 115 ? 12.129 7.334 -23.657 1.00 78.56 115 PRO A CA 1
ATOM 890 C C . PRO A 1 115 ? 11.850 7.124 -25.151 1.00 78.56 115 PRO A C 1
ATOM 892 O O . PRO A 1 115 ? 11.792 5.976 -25.608 1.00 78.56 115 PRO A O 1
ATOM 895 N N . PRO A 1 116 ? 11.657 8.206 -25.926 1.00 76.75 116 PRO A N 1
ATOM 896 C CA . PRO A 1 116 ? 11.504 8.089 -27.368 1.00 76.75 116 PRO A CA 1
ATOM 897 C C . PRO A 1 116 ? 12.804 7.525 -27.973 1.00 76.75 116 PRO A C 1
ATOM 899 O O . PRO A 1 116 ? 13.882 7.813 -27.444 1.00 76.75 116 PRO A O 1
ATOM 902 N N . PRO A 1 117 ? 12.743 6.735 -29.066 1.00 71.88 117 PRO A N 1
ATOM 903 C CA . PRO A 1 117 ? 13.896 5.966 -29.540 1.00 71.88 117 PRO A CA 1
ATOM 904 C C . PRO A 1 117 ? 15.157 6.802 -29.781 1.00 71.88 117 PRO A C 1
ATOM 906 O O . PRO A 1 117 ? 16.248 6.361 -29.438 1.00 71.88 117 PRO A O 1
ATOM 909 N N . ASN A 1 118 ? 15.005 8.022 -30.306 1.00 69.56 118 ASN A N 1
ATOM 910 C CA . ASN A 1 118 ? 16.107 8.960 -30.516 1.00 69.56 118 ASN A CA 1
ATOM 911 C C . ASN A 1 118 ? 16.847 9.311 -29.215 1.00 69.56 118 ASN A C 1
ATOM 913 O O . ASN A 1 118 ? 18.065 9.176 -29.185 1.00 69.56 118 ASN A O 1
ATOM 917 N N . LYS A 1 119 ? 16.142 9.643 -28.118 1.00 66.31 119 LYS A N 1
ATOM 918 C CA . LYS A 1 119 ? 16.795 9.935 -26.826 1.00 66.31 119 LYS A CA 1
ATOM 919 C C . LYS A 1 119 ? 17.680 8.769 -26.365 1.00 66.31 119 LYS A C 1
ATOM 921 O O . LYS A 1 119 ? 18.798 9.019 -25.940 1.00 66.31 119 LYS A O 1
ATOM 926 N N . SER A 1 120 ? 17.232 7.518 -26.510 1.00 63.88 120 SER A N 1
ATOM 927 C CA . SER A 1 120 ? 18.028 6.340 -26.118 1.00 63.88 120 SER A CA 1
ATOM 928 C C . SER A 1 120 ? 19.291 6.129 -26.965 1.00 63.88 120 SER A C 1
ATOM 930 O O . SER A 1 120 ? 20.266 5.573 -26.464 1.00 63.88 120 SER A O 1
ATOM 932 N N . PHE A 1 121 ? 19.295 6.551 -28.235 1.00 62.91 121 PHE A N 1
ATOM 933 C CA . PHE A 1 121 ? 20.502 6.529 -29.070 1.00 62.91 121 PHE A CA 1
ATOM 934 C C . PHE A 1 121 ? 21.436 7.710 -28.771 1.00 62.91 121 PHE A C 1
ATOM 936 O O . PHE A 1 121 ? 22.650 7.523 -28.760 1.00 62.91 121 PHE A O 1
ATOM 943 N N . ASP A 1 122 ? 20.880 8.893 -28.497 1.00 69.88 122 ASP A N 1
ATOM 944 C CA . ASP A 1 122 ? 21.643 10.133 -28.320 1.00 69.88 122 ASP A CA 1
ATOM 945 C C . ASP A 1 122 ? 22.305 10.250 -26.932 1.00 69.88 122 ASP A C 1
ATOM 947 O O . ASP A 1 122 ? 23.418 10.764 -26.830 1.00 69.88 122 ASP A O 1
ATOM 951 N N . THR A 1 123 ? 21.649 9.787 -25.855 1.00 72.62 123 THR A N 1
ATOM 952 C CA . THR A 1 123 ? 22.163 9.909 -24.468 1.00 72.62 123 THR A CA 1
ATOM 953 C C . THR A 1 123 ? 22.855 8.649 -23.945 1.00 72.62 123 THR A C 1
ATOM 955 O O . THR A 1 123 ? 23.523 8.696 -22.913 1.00 72.62 123 THR A O 1
ATOM 958 N N . GLY A 1 124 ? 22.756 7.541 -24.684 1.00 74.62 124 GLY A N 1
ATOM 959 C CA . GLY A 1 124 ? 23.402 6.271 -24.366 1.00 74.62 124 GLY A CA 1
ATOM 960 C C . GLY A 1 124 ? 22.686 5.434 -23.300 1.00 74.62 124 GLY A C 1
ATOM 961 O O . GLY A 1 124 ? 21.837 5.900 -22.534 1.00 74.62 124 GLY A O 1
ATOM 962 N N . TYR A 1 125 ? 23.057 4.154 -23.260 1.00 81.00 125 TYR A N 1
ATOM 963 C CA . TYR A 1 125 ? 22.557 3.203 -22.273 1.00 81.00 125 TYR A CA 1
ATOM 964 C C . TYR A 1 125 ? 23.398 3.238 -20.998 1.00 81.00 125 TYR A C 1
ATOM 966 O O . TYR A 1 125 ? 24.628 3.241 -21.048 1.00 81.00 125 TYR A O 1
ATOM 974 N N . ILE A 1 126 ? 22.716 3.213 -19.857 1.00 81.31 126 ILE A N 1
ATOM 975 C CA . ILE A 1 126 ? 23.314 3.009 -18.540 1.00 81.31 126 ILE A CA 1
ATOM 976 C C . ILE A 1 126 ? 23.227 1.506 -18.243 1.00 81.31 126 ILE A C 1
ATOM 978 O O . ILE A 1 126 ? 22.132 0.938 -18.282 1.00 81.31 126 ILE A O 1
ATOM 982 N N . GLU A 1 127 ? 24.365 0.866 -17.967 1.00 84.75 127 GLU A N 1
ATOM 983 C CA . GLU A 1 127 ? 24.407 -0.522 -17.480 1.00 84.75 127 GLU A CA 1
ATOM 984 C C . GLU A 1 127 ? 23.644 -0.662 -16.152 1.00 84.75 127 GLU A C 1
ATOM 986 O O . GLU A 1 127 ? 23.512 0.313 -15.409 1.00 84.75 127 GLU A O 1
ATOM 991 N N . ASP A 1 128 ? 23.152 -1.866 -15.837 1.00 88.06 128 ASP A N 1
ATOM 992 C CA . ASP A 1 128 ? 22.451 -2.124 -14.573 1.00 88.06 128 ASP A CA 1
ATOM 993 C C . ASP A 1 128 ? 23.343 -1.700 -13.384 1.00 88.06 128 ASP A C 1
ATOM 995 O O . ASP A 1 128 ? 24.410 -2.285 -13.167 1.00 88.06 128 ASP A O 1
ATOM 999 N N . PRO A 1 129 ? 22.953 -0.670 -12.606 1.00 83.62 129 PRO A N 1
ATOM 1000 C CA . PRO A 1 129 ? 23.810 -0.110 -11.570 1.00 83.62 129 PRO A CA 1
ATOM 1001 C C . PRO A 1 129 ? 23.866 -0.986 -10.309 1.00 83.62 129 PRO A C 1
ATOM 1003 O O . PRO A 1 129 ? 24.544 -0.611 -9.350 1.00 83.62 129 PRO A O 1
ATOM 1006 N N . ILE A 1 130 ? 23.151 -2.120 -10.268 1.00 86.88 130 ILE A N 1
ATOM 1007 C CA . ILE A 1 130 ? 23.152 -3.053 -9.141 1.00 86.88 130 ILE A CA 1
ATOM 1008 C C . ILE A 1 130 ? 23.698 -4.429 -9.568 1.00 86.88 130 ILE A C 1
ATOM 1010 O O . ILE A 1 130 ? 23.046 -5.155 -10.313 1.00 86.88 130 ILE A O 1
ATOM 1014 N N . PRO A 1 131 ? 24.838 -4.887 -9.008 1.00 81.56 131 PRO A N 1
ATOM 1015 C CA . PRO A 1 131 ? 25.494 -6.142 -9.402 1.00 81.56 131 PRO A CA 1
ATOM 1016 C C . PRO A 1 131 ? 24.829 -7.407 -8.820 1.00 81.56 131 PRO A C 1
ATOM 1018 O O . PRO A 1 131 ? 25.448 -8.469 -8.767 1.00 81.56 131 PRO A O 1
ATOM 1021 N N . ARG A 1 132 ? 23.599 -7.300 -8.303 1.00 90.06 132 ARG A N 1
ATOM 1022 C CA . ARG A 1 132 ? 22.858 -8.391 -7.654 1.00 90.06 132 ARG A CA 1
ATOM 1023 C C . ARG A 1 132 ? 21.435 -8.461 -8.189 1.00 90.06 132 ARG A C 1
ATOM 1025 O O . ARG A 1 132 ? 20.783 -7.441 -8.372 1.00 90.06 132 ARG A O 1
ATOM 1032 N N . GLU A 1 133 ? 20.912 -9.670 -8.301 1.00 92.06 133 GLU A N 1
ATOM 1033 C CA . GLU A 1 133 ? 19.496 -9.872 -8.582 1.00 92.06 133 GLU A CA 1
ATOM 1034 C C . GLU A 1 133 ? 18.620 -9.388 -7.411 1.00 92.06 133 GLU A C 1
ATOM 1036 O O . GLU A 1 133 ? 18.914 -9.639 -6.233 1.00 92.06 133 GLU A O 1
ATOM 1041 N N . ILE A 1 134 ? 17.541 -8.670 -7.725 1.00 94.44 134 ILE A N 1
ATOM 1042 C CA . ILE A 1 134 ? 16.518 -8.232 -6.777 1.00 94.44 134 ILE A CA 1
ATOM 1043 C C . ILE A 1 134 ? 15.333 -9.193 -6.864 1.00 94.44 134 ILE A C 1
ATOM 1045 O O . ILE A 1 134 ? 14.624 -9.246 -7.863 1.00 94.44 134 ILE A O 1
ATOM 1049 N N . ASN A 1 135 ? 15.063 -9.909 -5.772 1.00 94.75 135 ASN A N 1
ATOM 1050 C CA . ASN A 1 135 ? 13.810 -10.639 -5.616 1.00 94.75 135 ASN A CA 1
ATOM 1051 C C . ASN A 1 135 ? 12.668 -9.637 -5.326 1.00 94.75 135 ASN A C 1
ATOM 1053 O O . ASN A 1 135 ? 12.694 -9.015 -4.260 1.00 94.75 135 ASN A O 1
ATOM 1057 N N . PRO A 1 136 ? 11.651 -9.496 -6.201 1.00 94.94 136 PRO A N 1
ATOM 1058 C CA . PRO A 1 136 ? 10.573 -8.522 -6.022 1.00 94.94 136 PRO A CA 1
ATOM 1059 C C . PRO A 1 136 ? 9.601 -8.870 -4.879 1.00 94.94 136 PRO A C 1
ATOM 1061 O O . PRO A 1 136 ? 8.828 -8.015 -4.452 1.00 94.94 136 PRO A O 1
ATOM 1064 N N . ARG A 1 137 ? 9.662 -10.095 -4.330 1.00 95.38 137 ARG A N 1
ATOM 1065 C CA . ARG A 1 137 ? 8.941 -10.510 -3.111 1.00 95.38 137 ARG A CA 1
ATOM 1066 C C . ARG A 1 137 ? 9.684 -10.150 -1.820 1.00 95.38 137 ARG A C 1
ATOM 1068 O O . ARG A 1 137 ? 9.304 -10.593 -0.737 1.00 95.38 137 ARG A O 1
ATOM 1075 N N . ARG A 1 138 ? 10.781 -9.395 -1.891 1.00 95.38 138 ARG A N 1
ATOM 1076 C CA . ARG A 1 138 ? 11.547 -8.941 -0.723 1.00 95.38 138 ARG A CA 1
ATOM 1077 C C . ARG A 1 138 ? 11.742 -7.439 -0.792 1.00 95.38 138 ARG A C 1
ATOM 1079 O O . ARG A 1 138 ? 11.815 -6.860 -1.872 1.00 95.38 138 ARG A O 1
ATOM 1086 N N . PHE A 1 139 ? 11.837 -6.807 0.373 1.00 96.31 139 PHE A N 1
ATOM 1087 C CA . PHE A 1 139 ? 12.114 -5.382 0.411 1.00 96.31 139 PHE A CA 1
ATOM 1088 C C . PHE A 1 139 ? 13.528 -5.085 -0.120 1.00 96.31 139 PHE A C 1
ATOM 1090 O O . PHE A 1 139 ? 14.490 -5.778 0.222 1.00 96.31 139 PHE A O 1
ATOM 1097 N N . LEU A 1 140 ? 13.642 -4.027 -0.926 1.00 94.88 140 LEU A N 1
ATOM 1098 C CA . LEU A 1 140 ? 14.899 -3.364 -1.256 1.00 94.88 140 LEU A CA 1
ATOM 1099 C C . LEU A 1 140 ? 15.683 -3.034 0.019 1.00 94.88 140 LEU A C 1
ATOM 1101 O O . LEU A 1 140 ? 15.122 -2.621 1.038 1.00 94.88 140 LEU A O 1
ATOM 1105 N N . ARG A 1 141 ? 16.997 -3.209 -0.064 1.00 93.56 141 ARG A N 1
ATOM 1106 C CA . ARG A 1 141 ? 17.968 -2.829 0.958 1.00 93.56 141 ARG A CA 1
ATOM 1107 C C . ARG A 1 141 ? 18.197 -1.325 0.895 1.00 93.56 141 ARG A C 1
ATOM 1109 O O . ARG A 1 141 ? 18.075 -0.704 -0.160 1.00 93.56 141 ARG A O 1
ATOM 1116 N N . GLU A 1 142 ? 18.648 -0.757 2.005 1.00 90.88 142 GLU A N 1
ATOM 1117 C CA . GLU A 1 142 ? 19.066 0.646 2.077 1.00 90.88 142 GLU A CA 1
ATOM 1118 C C . GLU A 1 142 ? 20.137 0.995 1.025 1.00 90.88 142 GLU A C 1
ATOM 1120 O O . GLU A 1 142 ? 20.072 2.057 0.410 1.00 90.88 142 GLU A O 1
ATOM 1125 N N . SER A 1 143 ? 21.048 0.060 0.721 1.00 92.38 143 SER A N 1
ATOM 1126 C CA . SER A 1 143 ? 22.036 0.199 -0.358 1.00 92.38 143 SER A CA 1
ATOM 1127 C C . SER A 1 143 ? 21.403 0.365 -1.741 1.00 92.38 143 SER A C 1
ATOM 1129 O O . SER A 1 143 ? 21.859 1.189 -2.527 1.00 92.38 143 SER A O 1
ATOM 1131 N N . ASP A 1 144 ? 20.342 -0.389 -2.045 1.00 93.44 144 ASP A N 1
ATOM 1132 C CA . ASP A 1 144 ? 19.676 -0.301 -3.347 1.00 93.44 144 ASP A CA 1
ATOM 1133 C C . ASP A 1 144 ? 18.899 1.022 -3.449 1.00 93.44 144 ASP A C 1
ATOM 1135 O O . ASP A 1 144 ? 18.907 1.684 -4.485 1.00 93.44 144 ASP A O 1
ATOM 1139 N N . MET A 1 145 ? 18.281 1.445 -2.339 1.00 92.06 145 MET A N 1
ATOM 1140 C CA . MET A 1 145 ? 17.587 2.729 -2.223 1.00 92.06 145 MET A CA 1
ATOM 1141 C C . MET A 1 145 ? 18.531 3.927 -2.369 1.00 92.06 145 MET A C 1
ATOM 1143 O O . MET A 1 145 ? 18.147 4.929 -2.973 1.00 92.06 145 MET A O 1
ATOM 1147 N N . ALA A 1 146 ? 19.758 3.837 -1.849 1.00 91.12 146 ALA A N 1
ATOM 1148 C CA . ALA A 1 146 ? 20.786 4.854 -2.050 1.00 91.12 146 ALA A CA 1
ATOM 1149 C C . ALA A 1 146 ? 21.153 4.984 -3.538 1.00 91.12 146 ALA A C 1
ATOM 1151 O O . ALA A 1 146 ? 21.108 6.090 -4.076 1.00 91.12 146 ALA A O 1
ATOM 1152 N N . ILE A 1 147 ? 21.400 3.860 -4.223 1.00 92.19 147 ILE A N 1
ATOM 1153 C CA . ILE A 1 147 ? 21.711 3.832 -5.662 1.00 92.19 147 ILE A CA 1
ATOM 1154 C C . ILE A 1 147 ? 20.534 4.376 -6.491 1.00 92.19 147 ILE A C 1
ATOM 1156 O O . ILE A 1 147 ? 20.747 5.204 -7.373 1.00 92.19 147 ILE A O 1
ATOM 1160 N N . LEU A 1 148 ? 19.285 3.997 -6.187 1.00 91.75 148 LEU A N 1
ATOM 1161 C CA . LEU A 1 148 ? 18.096 4.552 -6.857 1.00 91.75 148 LEU A CA 1
ATOM 1162 C C . LEU A 1 148 ? 18.019 6.078 -6.738 1.00 91.75 148 LEU A C 1
ATOM 1164 O O . LEU A 1 148 ? 17.757 6.763 -7.724 1.00 91.75 148 LEU A O 1
ATOM 1168 N N . ARG A 1 149 ? 18.245 6.617 -5.536 1.00 90.94 149 ARG A N 1
ATOM 1169 C CA . ARG A 1 149 ? 18.186 8.063 -5.272 1.00 90.94 149 ARG A CA 1
ATOM 1170 C C . ARG A 1 149 ? 19.343 8.820 -5.930 1.00 90.94 149 ARG A C 1
ATOM 1172 O O . ARG A 1 149 ? 19.138 9.948 -6.367 1.00 90.94 149 ARG A O 1
ATOM 1179 N N . GLU A 1 150 ? 20.519 8.201 -6.033 1.00 89.94 150 GLU A N 1
ATOM 1180 C CA . GLU A 1 150 ? 21.675 8.739 -6.760 1.00 89.94 150 GLU A CA 1
ATOM 1181 C C . GLU A 1 150 ? 21.428 8.776 -8.276 1.00 89.94 150 GLU A C 1
ATOM 1183 O O . GLU A 1 150 ? 21.656 9.807 -8.905 1.00 89.94 150 GLU A O 1
ATOM 1188 N N . LYS A 1 151 ? 20.938 7.675 -8.867 1.00 90.19 151 LYS A N 1
ATOM 1189 C CA . LYS A 1 151 ? 20.709 7.566 -10.320 1.00 90.19 151 LYS A CA 1
ATOM 1190 C C . LYS A 1 151 ? 19.459 8.303 -10.800 1.00 90.19 151 LYS A C 1
ATOM 1192 O O . LYS A 1 151 ? 19.440 8.784 -11.927 1.00 90.19 151 LYS A O 1
ATOM 1197 N N . PHE A 1 152 ? 18.437 8.443 -9.955 1.00 91.00 152 PHE A N 1
ATOM 1198 C CA . PHE A 1 152 ? 17.176 9.109 -10.297 1.00 91.00 152 PHE A CA 1
ATOM 1199 C C . PHE A 1 152 ? 16.850 10.265 -9.330 1.00 91.00 152 PHE A C 1
ATOM 1201 O O . PHE A 1 152 ? 15.790 10.261 -8.697 1.00 91.00 152 PHE A O 1
ATOM 1208 N N . PRO A 1 153 ? 17.696 11.310 -9.227 1.00 90.19 153 PRO A N 1
ATOM 1209 C CA . PRO A 1 153 ? 17.576 12.359 -8.204 1.00 90.19 153 PRO A CA 1
ATOM 1210 C C . PRO A 1 153 ? 16.330 13.251 -8.356 1.00 90.19 153 PRO A C 1
ATOM 1212 O O . PRO A 1 153 ? 15.975 14.006 -7.448 1.00 90.19 153 PRO A O 1
ATOM 1215 N N . LEU A 1 154 ? 15.647 13.189 -9.504 1.00 90.19 154 LEU A N 1
ATOM 1216 C CA . LEU A 1 154 ? 14.387 13.893 -9.762 1.00 90.19 154 LEU A CA 1
ATOM 1217 C C . LEU A 1 154 ? 13.135 13.076 -9.399 1.00 90.19 154 LEU A C 1
ATOM 1219 O O . LEU A 1 154 ? 12.037 13.636 -9.408 1.00 90.19 154 LEU A O 1
ATOM 1223 N N . SER A 1 155 ? 13.294 11.791 -9.079 1.00 89.38 155 SER A N 1
ATOM 1224 C CA . SER A 1 155 ? 12.200 10.897 -8.695 1.00 89.38 155 SER A CA 1
ATOM 1225 C C . SER A 1 155 ? 11.816 11.044 -7.215 1.00 89.38 155 SER A C 1
ATOM 1227 O O . SER A 1 155 ? 12.599 11.510 -6.380 1.00 89.38 155 SER A O 1
ATOM 1229 N N . VAL A 1 156 ? 10.577 10.667 -6.899 1.00 87.19 156 VAL A N 1
ATOM 1230 C CA . VAL A 1 156 ? 9.962 10.773 -5.559 1.00 87.19 156 VAL A CA 1
ATOM 1231 C C . VAL A 1 156 ? 9.460 9.440 -5.012 1.00 87.19 156 VAL A C 1
ATOM 1233 O O . VAL A 1 156 ? 9.096 9.351 -3.839 1.00 87.19 156 VAL A O 1
ATOM 1236 N N . ALA A 1 157 ? 9.428 8.406 -5.851 1.00 8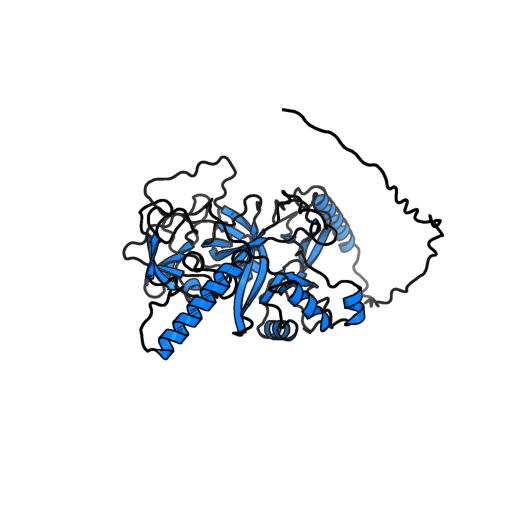8.94 157 ALA A N 1
ATOM 1237 C CA . ALA A 1 157 ? 9.112 7.050 -5.444 1.00 88.94 157 ALA A CA 1
ATOM 1238 C C . ALA A 1 157 ? 9.662 6.015 -6.439 1.00 88.94 157 ALA A C 1
ATOM 1240 O O . ALA A 1 157 ? 10.016 6.340 -7.573 1.00 88.94 157 ALA A O 1
ATOM 1241 N N . VAL A 1 158 ? 9.674 4.749 -6.023 1.00 92.88 158 VAL A N 1
ATOM 1242 C CA . VAL A 1 158 ? 9.795 3.583 -6.905 1.00 92.88 158 VAL A CA 1
ATOM 1243 C C . VAL A 1 158 ? 8.726 2.550 -6.539 1.00 92.88 158 VAL A C 1
ATOM 1245 O O . VAL A 1 158 ? 8.365 2.412 -5.369 1.00 92.88 158 VAL A O 1
ATOM 1248 N N . ARG A 1 159 ? 8.217 1.809 -7.525 1.00 93.50 159 ARG A N 1
ATOM 1249 C CA . ARG A 1 159 ? 7.387 0.611 -7.316 1.00 93.50 159 ARG A CA 1
ATOM 1250 C C . ARG A 1 159 ? 8.114 -0.613 -7.863 1.00 93.50 159 ARG A C 1
ATOM 1252 O O . ARG A 1 159 ? 8.503 -0.612 -9.026 1.00 93.50 159 ARG A O 1
ATOM 1259 N N . VAL A 1 160 ? 8.271 -1.646 -7.045 1.00 95.19 160 VAL A N 1
ATOM 1260 C CA . VAL A 1 160 ? 8.789 -2.963 -7.437 1.00 95.19 160 VAL A CA 1
ATOM 1261 C C . VAL A 1 160 ? 7.602 -3.909 -7.578 1.00 95.19 160 VAL A C 1
ATOM 1263 O O . VAL A 1 160 ? 6.824 -4.044 -6.638 1.00 95.19 160 VAL A O 1
ATOM 1266 N N . PHE A 1 161 ? 7.459 -4.543 -8.741 1.00 94.06 161 PHE A N 1
ATOM 1267 C CA . PHE A 1 161 ? 6.358 -5.450 -9.071 1.00 94.06 161 PHE A CA 1
ATOM 1268 C C . PHE A 1 161 ? 6.838 -6.902 -9.133 1.00 94.06 161 PHE A C 1
ATOM 1270 O O . PHE A 1 161 ? 7.880 -7.195 -9.726 1.00 94.06 161 PHE A O 1
ATOM 1277 N N . ILE A 1 162 ? 6.031 -7.827 -8.608 1.00 94.69 162 ILE A N 1
ATOM 1278 C CA . ILE A 1 162 ? 6.302 -9.275 -8.638 1.00 94.69 162 ILE A CA 1
ATOM 1279 C C . ILE A 1 162 ? 6.351 -9.819 -10.080 1.00 94.69 162 ILE A C 1
ATOM 1281 O O . ILE A 1 162 ? 7.085 -10.767 -10.346 1.00 94.69 162 ILE A O 1
ATOM 1285 N N . SER A 1 163 ? 5.707 -9.145 -11.042 1.00 91.94 163 SER A N 1
ATOM 1286 C CA . SER A 1 163 ? 5.821 -9.410 -12.489 1.00 91.94 163 SER A CA 1
ATOM 1287 C C . SER A 1 163 ? 7.204 -9.123 -13.113 1.00 91.94 163 SER A C 1
ATOM 1289 O O . SER A 1 163 ? 7.361 -9.264 -14.328 1.00 91.94 163 SER A O 1
ATOM 1291 N N . GLY A 1 164 ? 8.214 -8.734 -12.321 1.00 92.06 164 GLY A N 1
ATOM 1292 C CA . GLY A 1 164 ? 9.601 -8.548 -12.773 1.00 92.06 164 GLY A CA 1
ATOM 1293 C C . GLY A 1 164 ? 9.921 -7.138 -13.284 1.00 92.06 164 GLY A C 1
ATOM 1294 O O . GLY A 1 164 ? 10.768 -6.972 -14.164 1.00 92.06 164 GLY A O 1
ATOM 1295 N N . PHE A 1 165 ? 9.232 -6.120 -12.763 1.00 92.31 165 PHE A N 1
ATOM 1296 C CA . PHE A 1 165 ? 9.396 -4.722 -13.172 1.00 92.31 165 PHE A CA 1
ATOM 1297 C C . PHE A 1 165 ? 9.740 -3.816 -11.991 1.00 92.31 165 PHE A C 1
ATOM 1299 O O . PHE A 1 165 ? 9.307 -4.045 -10.861 1.00 92.31 165 PHE A O 1
ATOM 1306 N N . ILE A 1 166 ? 10.455 -2.734 -12.283 1.00 94.12 166 ILE A N 1
ATOM 1307 C CA . ILE A 1 166 ? 10.729 -1.646 -11.346 1.00 94.12 166 ILE A CA 1
ATOM 1308 C C . ILE A 1 166 ? 10.416 -0.308 -12.021 1.00 94.12 166 ILE A C 1
ATOM 1310 O O . ILE A 1 166 ? 10.934 -0.006 -13.092 1.00 94.12 166 ILE A O 1
ATOM 1314 N N . VAL A 1 167 ? 9.514 0.475 -11.429 1.00 92.44 167 VAL A N 1
ATOM 1315 C CA . VAL A 1 167 ? 8.974 1.708 -12.023 1.00 92.44 167 VAL A CA 1
ATOM 1316 C C . VAL A 1 167 ? 9.403 2.913 -11.200 1.00 92.44 167 VAL A C 1
ATOM 1318 O O . VAL A 1 167 ? 8.950 3.079 -10.066 1.00 92.44 167 VAL A O 1
ATOM 1321 N N . ILE A 1 168 ? 10.263 3.751 -11.774 1.00 92.88 168 ILE A N 1
ATOM 1322 C CA . ILE A 1 168 ? 10.723 5.014 -11.193 1.00 92.88 168 ILE A CA 1
ATOM 1323 C C . ILE A 1 168 ? 9.630 6.077 -11.370 1.00 92.88 168 ILE A C 1
ATOM 1325 O O . ILE A 1 168 ? 9.159 6.291 -12.488 1.00 92.88 168 ILE A O 1
ATOM 1329 N N . LEU A 1 169 ? 9.231 6.744 -10.284 1.00 88.81 169 LEU A N 1
ATOM 1330 C CA . LEU A 1 169 ? 8.093 7.669 -10.257 1.00 88.81 169 LEU A CA 1
ATOM 1331 C C . LEU A 1 169 ? 8.511 9.132 -10.075 1.00 88.81 169 LEU A C 1
ATOM 1333 O O . LEU A 1 169 ? 9.249 9.473 -9.147 1.00 88.81 169 LEU A O 1
ATOM 1337 N N . PHE A 1 170 ? 7.970 10.014 -10.916 1.00 86.75 170 PHE A N 1
ATOM 1338 C CA . PHE A 1 170 ? 8.286 11.448 -10.944 1.00 86.75 170 PHE A CA 1
ATOM 1339 C C . PHE A 1 170 ? 7.050 12.316 -10.690 1.00 86.75 170 PHE A C 1
ATOM 1341 O O . PHE A 1 170 ? 5.950 11.986 -11.123 1.00 86.75 170 PHE A O 1
ATOM 1348 N N . GLU A 1 171 ? 7.230 13.474 -10.046 1.00 80.06 171 GLU A N 1
ATOM 1349 C CA . GLU A 1 171 ? 6.135 14.437 -9.804 1.00 80.06 171 GLU A CA 1
ATOM 1350 C C . GLU A 1 171 ? 5.539 15.025 -11.095 1.00 80.06 171 GLU A C 1
ATOM 1352 O O . GLU A 1 171 ? 4.425 15.540 -11.076 1.00 80.06 171 GLU A O 1
ATOM 1357 N N . SER A 1 172 ? 6.289 15.017 -12.202 1.00 80.19 172 SER A N 1
ATOM 1358 C CA . SER A 1 172 ? 5.831 15.553 -13.482 1.00 80.19 172 SER A CA 1
ATOM 1359 C C . SER A 1 172 ? 6.556 14.908 -14.662 1.00 80.19 172 SER A C 1
ATOM 1361 O O . SER A 1 172 ? 7.650 14.348 -14.515 1.00 80.19 172 SER A O 1
ATOM 1363 N N . ARG A 1 173 ? 5.946 15.008 -15.847 1.00 83.56 173 ARG A N 1
ATOM 1364 C CA . ARG A 1 173 ? 6.486 14.447 -17.088 1.00 83.56 173 ARG A CA 1
ATOM 1365 C C . ARG A 1 173 ? 7.797 15.118 -17.496 1.00 83.56 173 ARG A C 1
ATOM 1367 O O . ARG A 1 173 ? 8.709 14.431 -17.932 1.00 83.56 173 ARG A O 1
ATOM 1374 N N . GLU A 1 174 ? 7.934 16.419 -17.266 1.00 86.06 174 GLU A N 1
ATOM 1375 C CA . GLU A 1 174 ? 9.151 17.178 -17.568 1.00 86.06 174 GLU A CA 1
ATOM 1376 C C . GLU A 1 174 ? 10.340 16.673 -16.736 1.00 86.06 174 GLU A C 1
ATOM 1378 O O . GLU A 1 174 ? 11.435 16.507 -17.261 1.00 86.06 174 GLU A O 1
ATOM 1383 N N . LYS A 1 175 ? 10.128 16.350 -15.450 1.00 88.00 175 LYS A N 1
ATOM 1384 C CA . LYS A 1 175 ? 11.178 15.792 -14.574 1.00 88.00 175 LYS A CA 1
ATOM 1385 C C . LYS A 1 175 ? 11.597 14.381 -14.983 1.00 88.00 175 LYS A C 1
ATOM 1387 O O . LYS A 1 175 ? 12.772 14.036 -14.876 1.00 88.00 175 LYS A O 1
ATOM 1392 N N . MET A 1 176 ? 10.643 13.577 -15.445 1.00 89.06 176 MET A N 1
ATOM 1393 C CA . MET A 1 176 ? 10.907 12.256 -16.013 1.00 89.06 176 MET A CA 1
ATOM 1394 C C . MET A 1 176 ? 11.700 12.368 -17.323 1.00 89.06 176 MET A C 1
ATOM 1396 O O . MET A 1 176 ? 12.729 11.714 -17.468 1.00 89.06 176 MET A O 1
ATOM 1400 N N . GLU A 1 177 ? 11.284 13.242 -18.243 1.00 89.00 177 GLU A N 1
ATOM 1401 C CA . GLU A 1 177 ? 11.958 13.459 -19.529 1.00 89.00 177 GLU A CA 1
ATOM 1402 C C . GLU A 1 177 ? 13.357 14.075 -19.371 1.00 89.00 177 GLU A C 1
ATOM 1404 O O . GLU A 1 177 ? 14.250 13.742 -20.155 1.00 89.00 177 GLU A O 1
ATOM 1409 N N . GLN A 1 178 ? 13.561 14.902 -18.338 1.00 90.75 178 GLN A N 1
ATOM 1410 C CA . GLN A 1 178 ? 14.869 15.404 -17.909 1.00 90.75 178 GLN A CA 1
ATOM 1411 C C . GLN A 1 178 ? 15.759 14.278 -17.354 1.00 90.75 178 GLN A C 1
ATOM 1413 O O . GLN A 1 178 ? 16.955 14.255 -17.623 1.00 90.75 178 GLN A O 1
ATOM 1418 N N . SER A 1 179 ? 15.202 13.295 -16.633 1.00 89.56 179 SER A N 1
ATOM 1419 C CA . SER A 1 179 ? 15.991 12.153 -16.129 1.00 89.56 179 SER A CA 1
ATOM 1420 C C . SER A 1 179 ? 16.606 11.280 -17.234 1.00 89.56 179 SER A C 1
ATOM 1422 O O . SER A 1 179 ? 17.604 10.609 -16.992 1.00 89.56 179 SER A O 1
ATOM 1424 N N . TRP A 1 180 ? 16.055 11.315 -18.453 1.00 89.31 180 TRP A N 1
ATOM 1425 C CA . 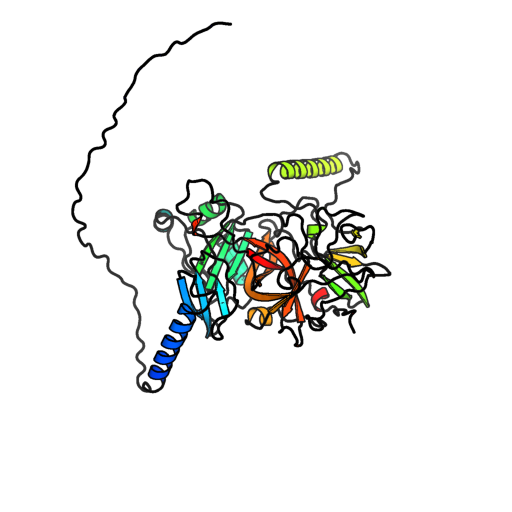TRP A 1 180 ? 16.593 10.593 -19.616 1.00 89.31 180 TRP A CA 1
ATOM 1426 C C . TRP A 1 180 ? 17.769 11.314 -20.298 1.00 89.31 180 TRP A C 1
ATOM 1428 O O . TRP A 1 180 ? 18.446 10.730 -21.144 1.00 89.31 180 TRP A O 1
ATOM 1438 N N . GLU A 1 181 ? 18.027 12.579 -19.950 1.00 85.88 181 GLU A N 1
ATOM 1439 C CA . GLU A 1 181 ? 19.141 13.374 -20.498 1.00 85.88 181 GLU A CA 1
ATOM 1440 C C . GLU A 1 181 ? 20.498 12.911 -19.950 1.00 85.88 181 GLU A C 1
ATOM 1442 O O . GLU A 1 181 ? 21.515 13.059 -20.619 1.00 85.88 181 GLU A O 1
ATOM 1447 N N . SER A 1 182 ? 20.505 12.271 -18.776 1.00 81.25 182 SER A N 1
ATOM 1448 C CA . SER A 1 182 ? 21.671 11.602 -18.179 1.00 81.25 182 SER A CA 1
ATOM 1449 C C . SER A 1 182 ? 21.895 10.156 -18.658 1.00 81.25 182 SER A C 1
ATOM 1451 O O . SER A 1 182 ? 22.733 9.461 -18.088 1.00 81.25 182 SER A O 1
ATOM 1453 N N . GLY A 1 183 ? 21.154 9.699 -19.673 1.00 82.50 183 GLY A N 1
ATOM 1454 C CA . GLY A 1 183 ? 21.176 8.319 -20.173 1.00 82.50 183 GLY A CA 1
ATOM 1455 C C . GLY A 1 183 ? 19.952 7.502 -19.746 1.00 82.50 183 GLY A C 1
ATOM 1456 O O . GLY A 1 183 ? 19.151 7.924 -18.908 1.00 82.50 183 GLY A O 1
ATOM 1457 N N . VAL A 1 184 ? 19.797 6.314 -20.336 1.00 84.00 184 VAL A N 1
ATOM 1458 C CA . VAL A 1 184 ? 18.645 5.422 -20.113 1.00 84.00 184 VAL A CA 1
ATOM 1459 C C . VAL A 1 184 ? 19.100 4.064 -19.580 1.00 84.00 184 VAL A C 1
ATOM 1461 O O . VAL A 1 184 ? 19.876 3.368 -20.229 1.00 84.00 184 VAL A O 1
ATOM 1464 N N . ALA A 1 185 ? 18.562 3.646 -18.433 1.00 85.81 185 ALA A N 1
ATOM 1465 C CA . ALA A 1 185 ? 18.706 2.278 -17.932 1.00 85.81 185 ALA A CA 1
ATOM 1466 C C . ALA A 1 185 ? 17.529 1.415 -18.419 1.00 85.81 185 ALA A C 1
ATOM 1468 O O . ALA A 1 185 ? 16.373 1.836 -18.346 1.00 85.81 185 ALA A O 1
ATOM 1469 N N . THR A 1 186 ? 17.799 0.199 -18.895 1.00 86.12 186 THR A N 1
ATOM 1470 C CA . THR A 1 186 ? 16.749 -0.772 -19.263 1.00 86.12 186 THR A CA 1
ATOM 1471 C C . THR A 1 186 ? 16.364 -1.700 -18.114 1.00 86.12 186 THR A C 1
ATOM 1473 O O . THR A 1 186 ? 15.255 -2.245 -18.109 1.00 86.12 186 THR A O 1
ATOM 1476 N N . GLU A 1 187 ? 17.277 -1.884 -17.159 1.00 91.31 187 GLU A N 1
ATOM 1477 C CA . GLU A 1 187 ? 17.225 -2.868 -16.076 1.00 91.31 187 GLU A CA 1
ATOM 1478 C C . GLU A 1 187 ? 17.805 -2.283 -14.778 1.00 91.31 187 GLU A C 1
ATOM 1480 O O . GLU A 1 187 ? 18.538 -1.291 -14.805 1.00 91.31 187 GLU A O 1
ATOM 1485 N N . PHE A 1 188 ? 17.417 -2.861 -13.641 1.00 92.31 188 PHE A N 1
ATOM 1486 C CA . PHE A 1 188 ? 17.937 -2.519 -12.318 1.00 92.31 188 PHE A CA 1
ATOM 1487 C C . PHE A 1 188 ? 17.800 -3.720 -11.371 1.00 92.31 188 PHE A C 1
ATOM 1489 O O . PHE A 1 188 ? 16.691 -4.104 -10.990 1.00 92.31 188 PHE A O 1
ATOM 1496 N N . GLY A 1 189 ? 18.923 -4.336 -11.013 1.00 93.06 189 GLY A N 1
ATOM 1497 C CA . GLY A 1 189 ? 19.008 -5.609 -10.305 1.00 93.06 189 GLY A CA 1
ATOM 1498 C C . GLY A 1 189 ? 18.247 -6.754 -10.984 1.00 93.06 189 GLY A C 1
ATOM 1499 O O . GLY A 1 189 ? 17.507 -7.463 -10.300 1.00 93.06 189 GLY A O 1
ATOM 1500 N N . ASN A 1 190 ? 18.385 -6.917 -12.306 1.00 91.25 190 ASN A N 1
ATOM 1501 C CA . ASN A 1 190 ? 17.630 -7.877 -13.144 1.00 91.25 190 ASN A CA 1
ATOM 1502 C C . ASN A 1 190 ? 16.100 -7.624 -13.229 1.00 91.25 190 ASN A C 1
ATOM 1504 O O . ASN A 1 190 ? 15.352 -8.428 -13.786 1.00 91.25 190 ASN A O 1
ATOM 1508 N N . LEU A 1 191 ? 15.594 -6.503 -12.698 1.00 92.75 191 LEU A N 1
ATOM 1509 C CA . LEU A 1 191 ? 14.207 -6.071 -12.904 1.00 92.75 191 LEU A CA 1
ATOM 1510 C C . LEU A 1 191 ? 14.122 -5.117 -14.093 1.00 92.75 191 LEU A C 1
ATOM 1512 O O . LEU A 1 191 ? 14.952 -4.224 -14.240 1.00 92.75 191 LEU A O 1
ATOM 1516 N N . ARG A 1 192 ? 13.072 -5.238 -14.911 1.00 91.38 192 ARG A N 1
ATOM 1517 C CA . ARG A 1 192 ? 12.856 -4.371 -16.081 1.00 91.38 192 ARG A CA 1
ATOM 1518 C C . ARG A 1 192 ? 12.557 -2.945 -15.617 1.00 91.38 192 ARG A C 1
ATOM 1520 O O . ARG A 1 192 ? 11.466 -2.691 -15.097 1.00 91.38 192 ARG A O 1
ATOM 1527 N N . LEU A 1 193 ? 13.501 -2.023 -15.814 1.00 91.31 193 LEU A N 1
ATOM 1528 C CA . LEU A 1 193 ? 13.372 -0.643 -15.351 1.00 91.31 193 LEU A CA 1
ATOM 1529 C C . LEU A 1 193 ? 12.479 0.163 -16.285 1.00 91.31 193 LEU A C 1
ATOM 1531 O O . LEU A 1 193 ? 12.626 0.126 -17.506 1.00 91.31 193 LEU A O 1
ATOM 1535 N N . ARG A 1 194 ? 11.526 0.883 -15.703 1.00 91.12 194 ARG A N 1
ATOM 1536 C CA . ARG A 1 194 ? 10.519 1.681 -16.396 1.00 91.12 194 ARG A CA 1
ATOM 1537 C C . ARG A 1 194 ? 10.274 2.995 -15.658 1.00 91.12 194 ARG A C 1
ATOM 1539 O O . ARG A 1 194 ? 10.697 3.164 -14.518 1.00 91.12 194 ARG A O 1
ATOM 1546 N N . TYR A 1 195 ? 9.585 3.920 -16.315 1.00 89.50 195 TYR A N 1
ATOM 1547 C CA . TYR A 1 195 ? 9.362 5.277 -15.822 1.00 89.50 195 TYR A CA 1
ATOM 1548 C C . TYR A 1 195 ? 7.865 5.575 -15.814 1.00 89.50 195 TYR A C 1
ATOM 1550 O O . TYR A 1 195 ? 7.166 5.187 -16.748 1.00 89.50 195 TYR A O 1
ATOM 1558 N N . ASP A 1 196 ? 7.364 6.268 -14.798 1.00 86.88 196 ASP A N 1
ATOM 1559 C CA . ASP A 1 196 ? 5.993 6.781 -14.797 1.00 86.88 196 ASP A CA 1
ATOM 1560 C C . ASP A 1 196 ? 5.884 8.098 -14.008 1.00 86.88 196 ASP A C 1
ATOM 1562 O O . ASP A 1 196 ? 6.773 8.478 -13.238 1.00 86.88 196 ASP A O 1
ATOM 1566 N N . THR A 1 197 ? 4.790 8.822 -14.211 1.00 81.19 197 THR A N 1
ATOM 1567 C CA . THR A 1 197 ? 4.454 10.010 -13.422 1.00 81.19 197 THR A CA 1
ATOM 1568 C C . THR A 1 197 ? 3.512 9.649 -12.283 1.00 81.19 197 THR A C 1
ATOM 1570 O O . THR A 1 197 ? 2.706 8.726 -12.370 1.00 81.19 197 THR A O 1
ATOM 1573 N N . VAL A 1 198 ? 3.595 10.386 -11.182 1.00 75.38 198 VAL A N 1
ATOM 1574 C CA . VAL A 1 198 ? 2.665 10.210 -10.072 1.00 75.38 198 VAL A CA 1
ATOM 1575 C C . VAL A 1 198 ? 1.315 10.825 -10.431 1.00 75.38 198 VAL A C 1
ATOM 1577 O O . VAL A 1 198 ? 1.166 12.045 -10.483 1.00 75.38 198 VAL A O 1
ATOM 1580 N N . TYR A 1 199 ? 0.303 9.979 -10.611 1.00 63.22 199 TYR A N 1
ATOM 1581 C CA . TYR A 1 199 ? -1.077 10.430 -10.758 1.00 63.22 199 TYR A CA 1
ATOM 1582 C C . TYR A 1 199 ? -1.753 10.588 -9.384 1.00 63.22 199 TYR A C 1
ATOM 1584 O O . TYR A 1 199 ? -1.753 9.658 -8.574 1.00 63.22 199 TYR A O 1
ATOM 1592 N N . HIS A 1 200 ? -2.317 11.772 -9.116 1.00 56.22 200 HIS A N 1
ATOM 1593 C CA . HIS A 1 200 ? -2.924 12.142 -7.830 1.00 56.22 200 HIS A CA 1
ATOM 1594 C C . HIS A 1 200 ? -4.403 12.526 -7.990 1.00 56.22 200 HIS A C 1
ATOM 1596 O O . HIS A 1 200 ? -4.715 13.689 -8.270 1.00 56.22 200 HIS A O 1
ATOM 1602 N N . GLU A 1 201 ? -5.312 11.597 -7.709 1.00 44.72 201 GLU A N 1
ATOM 1603 C CA . GLU A 1 201 ? -6.728 11.910 -7.495 1.00 44.72 201 GLU A CA 1
ATOM 1604 C C . GLU A 1 201 ? -7.122 11.665 -6.034 1.00 44.72 201 GLU A C 1
ATOM 1606 O O . GLU A 1 201 ? -6.502 10.878 -5.318 1.00 44.72 201 GLU A O 1
ATOM 1611 N N . HIS A 1 202 ? -8.104 12.432 -5.555 1.00 42.50 202 HIS A N 1
ATOM 1612 C CA . HIS A 1 202 ? -8.682 12.198 -4.240 1.00 42.50 202 HIS A CA 1
ATOM 1613 C C . HIS A 1 202 ? -9.759 11.136 -4.351 1.00 42.50 202 HIS A C 1
ATOM 1615 O O . HIS A 1 202 ? -10.737 11.343 -5.057 1.00 42.50 202 HIS A O 1
ATOM 1621 N N . CYS A 1 203 ? -9.635 10.148 -3.479 1.00 40.25 203 CYS A N 1
ATOM 1622 C CA . CYS A 1 203 ? -10.711 9.531 -2.726 1.00 40.25 203 CYS A CA 1
ATOM 1623 C C . CYS A 1 203 ? -11.906 10.480 -2.447 1.00 40.25 203 CYS A C 1
ATOM 1625 O O . CYS A 1 203 ? -11.935 11.156 -1.413 1.00 40.25 203 CYS A O 1
ATOM 1627 N N . ALA A 1 204 ? -12.877 10.582 -3.361 1.00 35.31 204 ALA A N 1
ATOM 1628 C CA . ALA A 1 204 ? -13.921 11.613 -3.319 1.00 35.31 204 ALA A CA 1
ATOM 1629 C C . ALA A 1 204 ? -15.313 11.069 -2.944 1.00 35.31 204 ALA A C 1
ATOM 1631 O O . ALA A 1 204 ? -16.086 10.703 -3.816 1.00 35.31 204 ALA A O 1
ATOM 1632 N N . ASN A 1 205 ? -15.646 11.123 -1.648 1.00 37.91 205 ASN A N 1
ATOM 1633 C CA . ASN A 1 205 ? -17.008 11.028 -1.091 1.00 37.91 205 ASN A CA 1
ATOM 1634 C C . ASN A 1 205 ? -17.932 9.908 -1.653 1.00 37.91 205 ASN A C 1
ATOM 1636 O O . ASN A 1 205 ? -18.855 10.238 -2.387 1.00 37.91 205 ASN A O 1
ATOM 1640 N N . ASP A 1 206 ? -17.772 8.646 -1.219 1.00 39.81 206 ASP A N 1
ATOM 1641 C CA . ASP A 1 206 ? -18.897 7.759 -0.819 1.00 39.81 206 ASP A CA 1
ATOM 1642 C C . ASP A 1 206 ? -18.416 6.391 -0.269 1.00 39.81 206 ASP A C 1
ATOM 1644 O O . ASP A 1 206 ? -17.980 5.510 -1.008 1.00 39.81 206 ASP A O 1
ATOM 1648 N N . LEU A 1 207 ? -18.510 6.153 1.049 1.00 40.97 207 LEU A N 1
ATOM 1649 C CA . LEU A 1 207 ? -18.081 4.871 1.638 1.00 40.97 207 LEU A CA 1
ATOM 1650 C C . LEU A 1 207 ? -19.065 3.721 1.391 1.00 40.97 207 LEU A C 1
ATOM 1652 O O . LEU A 1 207 ? -20.219 3.768 1.813 1.00 40.97 207 LEU A O 1
ATOM 1656 N N . GLN A 1 208 ? -18.555 2.630 0.813 1.00 41.66 208 GLN A N 1
ATOM 1657 C CA . GLN A 1 208 ? -19.322 1.409 0.527 1.00 41.66 208 GLN A CA 1
ATOM 1658 C C . GLN A 1 208 ? -19.190 0.298 1.596 1.00 41.66 208 GLN A C 1
ATOM 1660 O O . GLN A 1 208 ? -19.919 -0.692 1.549 1.00 41.66 208 GLN A O 1
ATOM 1665 N N . SER A 1 209 ? -18.252 0.417 2.543 1.00 42.53 209 SER A N 1
ATOM 1666 C CA . SER A 1 209 ? -17.936 -0.605 3.554 1.00 42.53 209 SER A CA 1
ATOM 1667 C C . SER A 1 209 ? -17.263 0.017 4.789 1.00 42.53 209 SER A C 1
ATOM 1669 O O . SER A 1 209 ? -16.792 1.151 4.742 1.00 42.53 209 SER A O 1
ATOM 1671 N N . GLY A 1 210 ? -17.229 -0.722 5.901 1.00 50.47 210 GLY A N 1
ATOM 1672 C CA . GLY A 1 210 ? -16.794 -0.236 7.213 1.00 50.47 210 GLY A CA 1
ATOM 1673 C C . GLY A 1 210 ? -17.719 0.827 7.824 1.00 50.47 210 GLY A C 1
ATOM 1674 O O . GLY A 1 210 ? -18.765 1.172 7.271 1.00 50.47 210 GLY A O 1
ATOM 1675 N N . THR A 1 211 ? -17.354 1.355 8.996 1.00 59.50 211 THR A N 1
ATOM 1676 C CA . THR A 1 211 ? -18.012 2.551 9.552 1.00 59.50 211 THR A CA 1
ATOM 1677 C C . THR A 1 211 ? -17.286 3.824 9.108 1.00 59.50 211 THR A C 1
ATOM 1679 O O . THR A 1 211 ? -16.127 4.004 9.485 1.00 59.50 211 THR A O 1
ATOM 1682 N N . PRO A 1 212 ? -17.952 4.721 8.354 1.00 66.38 212 PRO A N 1
ATOM 1683 C CA . PRO A 1 212 ? -17.368 5.985 7.933 1.00 66.38 212 PRO A CA 1
ATOM 1684 C C . PRO A 1 212 ? -17.236 6.953 9.114 1.00 66.38 212 PRO A C 1
ATOM 1686 O O . PRO A 1 212 ? -18.153 7.079 9.929 1.00 66.38 212 PRO A O 1
ATOM 1689 N N . VAL A 1 213 ? -16.122 7.682 9.186 1.00 67.56 213 VAL A N 1
ATOM 1690 C CA . VAL A 1 213 ? -15.830 8.667 10.235 1.00 67.56 213 VAL A CA 1
ATOM 1691 C C . VAL A 1 213 ? -15.351 10.001 9.687 1.00 67.56 213 VAL A C 1
ATOM 1693 O O . VAL A 1 213 ? -14.762 10.062 8.616 1.00 67.56 213 VAL A O 1
ATOM 1696 N N . THR A 1 214 ? -15.613 11.076 10.426 1.00 75.00 214 THR A N 1
ATOM 1697 C CA . THR A 1 214 ? -15.374 12.465 10.009 1.00 75.00 214 THR A CA 1
ATOM 1698 C C . THR A 1 214 ? -14.974 13.358 11.196 1.00 75.00 214 THR A C 1
ATOM 1700 O O . THR A 1 214 ? -14.977 12.946 12.358 1.00 75.00 214 THR A O 1
ATOM 1703 N N . THR A 1 215 ? -14.642 14.615 10.895 1.00 79.00 215 THR A N 1
ATOM 1704 C CA . THR A 1 215 ? -14.130 15.644 11.822 1.00 79.00 215 THR A CA 1
ATOM 1705 C C . THR A 1 215 ? -15.206 16.412 12.600 1.00 79.00 215 THR A C 1
ATOM 1707 O O . THR A 1 215 ? -14.871 17.307 13.376 1.00 79.00 215 THR A O 1
ATOM 1710 N N . GLY A 1 216 ? -16.497 16.142 12.383 1.00 76.00 216 GLY A N 1
ATOM 1711 C CA . GLY A 1 216 ? -17.566 16.860 13.080 1.00 76.00 216 GLY A CA 1
ATOM 1712 C C . GLY A 1 216 ? -18.947 16.204 12.985 1.00 76.00 216 GLY A C 1
ATOM 1713 O O . GLY A 1 216 ? -19.204 15.454 12.043 1.00 76.00 216 GLY A O 1
ATOM 1714 N N . PRO A 1 217 ? -19.848 16.509 13.935 1.00 78.38 217 PRO A N 1
ATOM 1715 C CA . PRO A 1 217 ? -21.170 15.895 14.026 1.00 78.38 217 PRO A CA 1
ATOM 1716 C C . PRO A 1 217 ? -22.019 16.165 12.777 1.00 78.38 217 PRO A C 1
ATOM 1718 O O . PRO A 1 217 ? -21.978 17.253 12.200 1.00 78.38 217 PRO A O 1
ATOM 1721 N N . GLY A 1 218 ? -22.779 15.155 12.355 1.00 67.12 218 GLY A N 1
ATOM 1722 C CA . GLY A 1 218 ? -23.731 15.206 11.243 1.00 67.12 218 GLY A CA 1
ATOM 1723 C C . GLY A 1 218 ? -23.115 15.281 9.841 1.00 67.12 218 GLY A C 1
ATOM 1724 O O . GLY A 1 218 ? -23.854 15.246 8.860 1.00 67.12 218 GLY A O 1
ATOM 1725 N N . ARG A 1 219 ? -21.786 15.374 9.707 1.00 68.62 219 ARG A N 1
ATOM 1726 C CA . ARG A 1 219 ? -21.119 15.550 8.407 1.00 68.62 219 ARG A CA 1
ATOM 1727 C C . ARG A 1 219 ? -21.016 14.242 7.626 1.00 68.62 219 ARG A C 1
ATOM 1729 O O . ARG A 1 219 ? -20.743 13.193 8.200 1.00 68.62 219 ARG A O 1
ATOM 1736 N N . LEU A 1 220 ? -21.187 14.333 6.309 1.00 62.12 220 LEU A N 1
ATOM 1737 C CA . LEU A 1 220 ? -20.902 13.256 5.348 1.00 62.12 220 LEU A CA 1
ATOM 1738 C C . LEU A 1 220 ? -19.643 13.547 4.510 1.00 62.12 220 LEU A C 1
ATOM 1740 O O . LEU A 1 220 ? -18.968 12.623 4.062 1.00 62.12 220 LEU A O 1
ATOM 1744 N N . GLU A 1 221 ? -19.292 14.827 4.355 1.00 56.81 221 GLU A N 1
ATOM 1745 C CA . GLU A 1 221 ? -18.084 15.274 3.660 1.00 56.81 221 GLU A CA 1
ATOM 1746 C C . GLU A 1 221 ? -16.805 14.754 4.333 1.00 56.81 221 GLU A C 1
ATOM 1748 O O . GLU A 1 221 ? -16.660 14.845 5.560 1.00 56.81 221 GLU A O 1
ATOM 1753 N N . LYS A 1 222 ? -15.846 14.297 3.511 1.00 59.16 222 LYS A N 1
ATOM 1754 C CA . LYS A 1 222 ? -14.515 13.829 3.942 1.00 59.16 222 LYS A CA 1
ATOM 1755 C C . LYS A 1 222 ? -14.596 12.750 5.017 1.00 59.16 222 LYS A C 1
ATOM 1757 O O . LYS A 1 222 ? -14.197 12.958 6.165 1.00 59.16 222 LYS A O 1
ATOM 1762 N N . SER A 1 223 ? -15.151 11.614 4.626 1.00 63.69 223 SER A N 1
ATOM 1763 C CA . SER A 1 223 ? -15.237 10.433 5.468 1.00 63.69 223 SER A CA 1
ATOM 1764 C C . SER A 1 223 ? -14.146 9.411 5.125 1.00 63.69 223 SER A C 1
ATOM 1766 O O . SER A 1 223 ? -13.727 9.306 3.975 1.00 63.69 223 SER A O 1
ATOM 1768 N N . ALA A 1 224 ? -13.670 8.681 6.134 1.00 67.88 224 ALA A N 1
ATOM 1769 C CA . ALA A 1 224 ? -12.743 7.550 6.004 1.00 67.88 224 ALA A CA 1
ATOM 1770 C C . ALA A 1 224 ? -13.247 6.354 6.824 1.00 67.88 224 ALA A C 1
ATOM 1772 O O . ALA A 1 224 ? -14.118 6.532 7.674 1.00 67.88 224 ALA A O 1
ATOM 1773 N N . ALA A 1 225 ? -12.730 5.148 6.599 1.00 71.06 225 ALA A N 1
ATOM 1774 C CA . ALA A 1 225 ? -13.088 3.982 7.399 1.00 71.06 225 ALA A CA 1
ATOM 1775 C C . ALA A 1 225 ? -12.283 3.932 8.710 1.00 71.06 225 ALA A C 1
ATOM 1777 O O . ALA A 1 225 ? -11.149 4.409 8.802 1.00 71.06 225 ALA A O 1
ATOM 1778 N N . LEU A 1 226 ? -12.868 3.312 9.733 1.00 82.31 226 LEU A N 1
ATOM 1779 C CA . LEU A 1 226 ? -12.109 2.837 10.888 1.00 82.31 226 LEU A CA 1
ATOM 1780 C C . LEU A 1 226 ? -11.310 1.584 10.520 1.00 82.31 226 LEU A C 1
ATOM 1782 O O . LEU A 1 226 ? -11.822 0.708 9.820 1.00 82.31 226 LEU A O 1
ATOM 1786 N N . GLY A 1 227 ? -10.095 1.486 11.057 1.00 87.81 227 GLY A N 1
ATOM 1787 C CA . GLY A 1 227 ? -9.330 0.242 11.071 1.00 87.81 227 GLY A CA 1
ATOM 1788 C C . GLY A 1 227 ? -9.664 -0.621 12.288 1.00 87.81 227 GLY A C 1
ATOM 1789 O O . GLY A 1 227 ? -10.828 -0.839 12.624 1.00 87.81 227 GLY A O 1
ATOM 1790 N N . LEU A 1 228 ? -8.627 -1.121 12.955 1.00 93.25 228 LEU A N 1
ATOM 1791 C CA . LEU A 1 228 ? -8.748 -2.031 14.091 1.00 93.25 228 LEU A CA 1
ATOM 1792 C C . LEU A 1 228 ? -8.884 -1.289 15.423 1.00 93.25 228 LEU A C 1
ATOM 1794 O O . LEU A 1 228 ? -8.381 -0.176 15.598 1.00 93.25 228 LEU A O 1
ATOM 1798 N N . LYS A 1 229 ? -9.514 -1.962 16.388 1.00 95.75 229 LYS A N 1
ATOM 1799 C CA . LYS A 1 229 ? -9.401 -1.640 17.810 1.00 95.75 229 LYS A CA 1
ATOM 1800 C C . LYS A 1 229 ? -8.225 -2.416 18.386 1.00 95.75 229 LYS A C 1
ATOM 1802 O O . LYS A 1 229 ? -8.129 -3.626 18.193 1.00 95.75 229 LYS A O 1
ATOM 1807 N N . LEU A 1 230 ? -7.329 -1.720 19.069 1.00 97.31 230 LEU A N 1
ATOM 1808 C CA . LEU A 1 230 ? -6.082 -2.274 19.581 1.00 97.31 230 LEU A CA 1
ATOM 1809 C C . LEU A 1 230 ? -5.956 -2.015 21.079 1.00 97.31 230 LEU A C 1
ATOM 1811 O O . LEU A 1 230 ? -6.513 -1.047 21.599 1.00 97.31 230 LEU A O 1
ATOM 1815 N N . LYS A 1 231 ? -5.161 -2.849 21.745 1.00 97.31 231 LYS A N 1
ATOM 1816 C CA . LYS A 1 231 ? -4.652 -2.621 23.095 1.00 97.31 231 LYS A CA 1
ATOM 1817 C C . LYS A 1 231 ? -3.131 -2.537 23.051 1.00 97.31 231 LYS A C 1
ATOM 1819 O O . LYS A 1 231 ? -2.444 -3.474 22.641 1.00 97.31 231 LYS A O 1
ATOM 1824 N N . LEU A 1 232 ? -2.616 -1.374 23.430 1.00 96.88 232 LEU A N 1
ATOM 1825 C CA . LEU A 1 232 ? -1.193 -1.059 23.427 1.00 96.88 232 LEU A CA 1
ATOM 1826 C C . LEU A 1 232 ? -0.483 -1.731 24.615 1.00 96.88 232 LEU A C 1
ATOM 1828 O O . LEU A 1 232 ? -1.113 -2.187 25.570 1.00 96.88 232 LEU A O 1
ATOM 1832 N N . LYS A 1 233 ? 0.856 -1.771 24.587 1.00 94.31 233 LYS A N 1
ATOM 1833 C CA . LYS A 1 233 ? 1.673 -2.421 25.637 1.00 94.31 233 LYS A CA 1
ATOM 1834 C C . LYS A 1 233 ? 1.496 -1.827 27.037 1.00 94.31 233 LYS A C 1
ATOM 1836 O O . LYS A 1 233 ? 1.757 -2.516 28.016 1.00 94.31 233 LYS A O 1
ATOM 1841 N N . ASN A 1 234 ? 1.083 -0.566 27.134 1.00 92.56 234 ASN A N 1
ATOM 1842 C CA . ASN A 1 234 ? 0.782 0.104 28.400 1.00 92.56 234 ASN A CA 1
ATOM 1843 C C . ASN A 1 234 ? -0.623 -0.234 28.949 1.00 92.56 234 ASN A C 1
ATOM 1845 O O . ASN A 1 234 ? -0.942 0.167 30.063 1.00 92.56 234 ASN A O 1
ATOM 1849 N N . GLY A 1 235 ? -1.439 -0.983 28.198 1.00 94.19 235 GLY A N 1
ATOM 1850 C CA . GLY A 1 235 ? -2.808 -1.362 28.549 1.00 94.19 235 GLY A CA 1
ATOM 1851 C C . GLY A 1 235 ? -3.895 -0.464 27.950 1.00 94.19 235 GLY A C 1
ATOM 1852 O O . GLY A 1 235 ? -5.062 -0.858 27.983 1.00 94.19 235 GLY A O 1
ATOM 1853 N N . ASP A 1 236 ? -3.535 0.685 27.368 1.00 95.06 236 ASP A N 1
ATOM 1854 C CA . ASP A 1 236 ? -4.496 1.616 26.773 1.00 95.06 236 ASP A CA 1
ATOM 1855 C C . ASP A 1 236 ? -5.159 1.011 25.532 1.00 95.06 236 ASP A C 1
ATOM 1857 O O . ASP A 1 236 ? -4.513 0.342 24.720 1.00 95.06 236 ASP A O 1
ATOM 1861 N N . GLN A 1 237 ? -6.451 1.290 25.355 1.00 97.19 237 GLN A N 1
ATOM 1862 C CA . GLN A 1 237 ? -7.185 0.926 24.145 1.00 97.19 237 GLN A CA 1
ATOM 1863 C C . GLN A 1 237 ? -7.266 2.105 23.177 1.00 97.19 237 GLN A C 1
ATOM 1865 O O . GLN A 1 237 ? -7.443 3.253 23.586 1.00 97.19 237 GLN A O 1
ATOM 1870 N N . CYS A 1 238 ? -7.192 1.812 21.882 1.00 97.06 238 CYS A N 1
ATOM 1871 C CA . CYS A 1 238 ? -7.343 2.793 20.813 1.00 97.06 238 CYS A CA 1
ATOM 1872 C C . CYS A 1 238 ? -8.072 2.202 19.598 1.00 97.06 238 CYS A C 1
ATOM 1874 O O . CYS A 1 238 ? -8.195 0.986 19.460 1.00 97.06 238 CYS A O 1
ATOM 1876 N N . ILE A 1 239 ? -8.553 3.067 18.704 1.00 96.19 239 ILE A N 1
ATOM 1877 C CA . ILE A 1 239 ? -9.014 2.687 17.361 1.00 96.19 239 ILE A CA 1
ATOM 1878 C C . ILE A 1 239 ? -8.138 3.402 16.332 1.00 96.19 239 ILE A C 1
ATOM 1880 O O . ILE A 1 239 ? -7.930 4.614 16.420 1.00 96.19 239 ILE A O 1
ATOM 1884 N N . THR A 1 240 ? -7.619 2.664 15.353 1.00 94.88 240 THR A N 1
ATOM 1885 C CA . THR A 1 240 ? -6.771 3.217 14.289 1.00 94.88 240 THR A CA 1
ATOM 1886 C C . THR A 1 240 ? -7.593 3.938 13.223 1.00 94.88 240 THR A C 1
ATOM 1888 O O . THR A 1 240 ? -8.602 3.401 12.755 1.00 94.88 240 THR A O 1
ATOM 1891 N N . VAL A 1 241 ? -7.122 5.101 12.774 1.00 90.81 241 VAL A N 1
ATOM 1892 C CA . VAL A 1 241 ? -7.687 5.858 11.645 1.00 90.81 241 VAL A CA 1
ATOM 1893 C C . VAL A 1 241 ? -6.579 6.383 10.723 1.00 90.81 241 VAL A C 1
ATOM 1895 O O . VAL A 1 241 ? -5.480 6.661 11.211 1.00 90.81 241 VAL A O 1
ATOM 1898 N N . PRO A 1 242 ? -6.838 6.556 9.413 1.00 87.44 242 PRO A N 1
ATOM 1899 C CA . PRO A 1 242 ? -5.860 7.144 8.503 1.00 87.44 242 PRO A CA 1
ATOM 1900 C C . PRO A 1 242 ? -5.630 8.625 8.825 1.00 87.44 242 PRO A C 1
ATOM 1902 O O . PRO A 1 242 ? -6.583 9.393 8.986 1.00 87.44 242 PRO A O 1
ATOM 1905 N N . THR A 1 243 ? -4.370 9.049 8.917 1.00 88.50 243 THR A N 1
ATOM 1906 C CA . THR A 1 243 ? -4.014 10.418 9.328 1.00 88.50 243 THR A CA 1
ATOM 1907 C C . THR A 1 243 ? -4.510 11.474 8.336 1.00 88.50 243 THR A C 1
ATOM 1909 O O . THR A 1 243 ? -5.053 12.509 8.741 1.00 88.50 243 THR A O 1
ATOM 1912 N N . HIS A 1 244 ? -4.359 11.232 7.032 1.00 82.88 244 HIS A N 1
ATOM 1913 C CA . HIS A 1 244 ? -4.668 12.205 5.983 1.00 82.88 244 HIS A CA 1
ATOM 1914 C C . HIS A 1 244 ? -6.141 12.637 5.970 1.00 82.88 244 HIS A C 1
ATOM 1916 O O . HIS A 1 244 ? -6.431 13.792 5.653 1.00 82.88 244 HIS A O 1
ATOM 1922 N N . ALA A 1 245 ? -7.061 11.757 6.381 1.00 80.25 245 ALA A N 1
ATOM 1923 C CA . ALA A 1 245 ? -8.493 12.049 6.494 1.00 80.25 245 ALA A CA 1
ATOM 1924 C C . ALA A 1 245 ? -8.790 13.201 7.476 1.00 80.25 245 ALA A C 1
ATOM 1926 O O . ALA A 1 245 ? -9.779 13.923 7.330 1.00 80.25 245 ALA A O 1
ATOM 1927 N N . PHE A 1 246 ? -7.898 13.424 8.445 1.00 82.56 246 PHE A N 1
ATOM 1928 C CA . PHE A 1 246 ? -8.010 14.474 9.456 1.00 82.56 246 PHE A CA 1
ATOM 1929 C C . PHE A 1 246 ? -7.103 15.680 9.166 1.00 82.56 246 PHE A C 1
ATOM 1931 O O . PHE A 1 246 ? -7.083 16.625 9.959 1.00 82.56 246 PHE A O 1
ATOM 1938 N N . MET A 1 247 ? -6.393 15.711 8.034 1.00 78.75 247 MET A N 1
ATOM 1939 C CA . MET A 1 247 ? -5.489 16.798 7.632 1.00 78.75 247 MET A CA 1
ATOM 1940 C C . MET A 1 247 ? -5.978 17.546 6.379 1.00 78.75 247 MET A C 1
ATOM 1942 O O . MET A 1 247 ? -6.872 17.119 5.650 1.00 78.75 247 MET A O 1
ATOM 1946 N N . LYS A 1 248 ? -5.385 18.714 6.109 1.00 75.38 248 LYS A N 1
ATOM 1947 C CA . LYS A 1 248 ? -5.440 19.355 4.790 1.00 75.38 248 LYS A CA 1
ATOM 1948 C C . LYS A 1 248 ? -4.291 18.804 3.954 1.00 75.38 248 LYS A C 1
ATOM 1950 O O . LYS A 1 248 ? -3.125 19.036 4.275 1.00 75.38 248 LYS A O 1
ATOM 1955 N N . VAL A 1 249 ? -4.642 18.109 2.883 1.00 70.19 249 VAL A N 1
ATOM 1956 C CA . VAL A 1 249 ? -3.709 17.505 1.930 1.00 70.19 249 VAL A CA 1
ATOM 1957 C C . VAL A 1 249 ? -3.837 18.140 0.547 1.00 70.19 249 VAL A C 1
ATOM 1959 O O . VAL A 1 249 ? -4.856 18.749 0.221 1.00 70.19 249 VAL A O 1
ATOM 1962 N N . TYR A 1 250 ? -2.766 18.036 -0.232 1.00 66.56 250 TYR A N 1
ATOM 1963 C CA . TYR A 1 250 ? -2.621 18.597 -1.569 1.00 66.56 250 TYR A CA 1
ATOM 1964 C C . TYR A 1 250 ? -2.893 17.551 -2.653 1.00 66.56 250 TYR A C 1
ATOM 1966 O O . TYR A 1 250 ? -2.529 16.386 -2.500 1.00 66.56 250 TYR A O 1
ATOM 1974 N N . THR A 1 251 ? -3.482 17.988 -3.766 1.00 56.16 251 THR A N 1
ATOM 1975 C CA . THR A 1 251 ? -3.718 17.187 -4.980 1.00 56.16 251 THR A CA 1
ATOM 1976 C C . THR A 1 251 ? -3.483 18.010 -6.242 1.00 56.16 251 THR A C 1
ATOM 1978 O O . THR A 1 251 ? -3.571 19.239 -6.215 1.00 56.16 251 THR A O 1
ATOM 1981 N N . ALA A 1 252 ? -3.249 17.338 -7.374 1.00 46.97 252 ALA A N 1
ATOM 1982 C CA . ALA A 1 252 ? -3.004 17.982 -8.669 1.00 46.97 252 ALA A CA 1
ATOM 1983 C C . ALA A 1 252 ? -4.079 19.031 -9.036 1.00 46.97 252 ALA A C 1
ATOM 1985 O O . ALA A 1 252 ? -3.758 20.134 -9.475 1.00 46.97 252 ALA A O 1
ATOM 1986 N N . ASN A 1 253 ? -5.352 18.750 -8.738 1.00 42.72 253 ASN A N 1
ATOM 1987 C CA . ASN A 1 253 ? -6.481 19.644 -9.031 1.00 42.72 253 ASN A CA 1
ATOM 1988 C C . ASN A 1 253 ? -6.602 20.865 -8.091 1.00 42.72 253 ASN A C 1
ATOM 1990 O O . ASN A 1 253 ? -7.426 21.748 -8.328 1.00 42.72 253 ASN A O 1
ATOM 1994 N N . SER A 1 254 ? -5.799 20.950 -7.024 1.00 49.44 254 SER A N 1
ATOM 1995 C CA . SER A 1 254 ? -5.824 22.049 -6.042 1.00 49.44 254 SER A CA 1
ATOM 1996 C C . SER A 1 254 ? -4.562 22.935 -6.060 1.00 49.44 254 SER A C 1
ATOM 1998 O O . SER A 1 254 ? -4.437 23.864 -5.253 1.00 49.44 254 SER A O 1
ATOM 2000 N N . HIS A 1 255 ? -3.680 22.714 -7.045 1.00 47.69 255 HIS A N 1
ATOM 2001 C CA . HIS A 1 255 ? -2.337 23.293 -7.189 1.00 47.69 255 HIS A CA 1
ATOM 2002 C C . HIS A 1 255 ? -2.258 24.812 -6.951 1.00 47.69 255 HIS A C 1
ATOM 2004 O O . HIS A 1 255 ? -1.481 25.274 -6.114 1.00 47.69 255 HIS A O 1
ATOM 2010 N N . SER A 1 256 ? -3.071 25.613 -7.646 1.00 49.03 256 SER A N 1
ATOM 2011 C CA . SER A 1 256 ? -3.017 27.084 -7.568 1.00 49.03 256 SER A CA 1
ATOM 2012 C C . SER A 1 256 ? -3.536 27.643 -6.237 1.00 49.03 256 SER A C 1
ATOM 2014 O O . SER A 1 256 ? -2.925 28.540 -5.654 1.00 49.03 256 SER A O 1
ATOM 2016 N N . ARG A 1 257 ? -4.639 27.091 -5.714 1.00 53.06 257 ARG A N 1
ATOM 2017 C CA . ARG A 1 257 ? -5.263 27.550 -4.460 1.00 53.06 257 ARG A CA 1
ATOM 2018 C C . ARG A 1 257 ? -4.431 27.185 -3.230 1.00 53.06 257 ARG A C 1
ATOM 2020 O O . ARG A 1 257 ? -4.391 27.960 -2.276 1.00 53.06 257 ARG A O 1
ATOM 2027 N N . LEU A 1 258 ? -3.763 26.030 -3.243 1.00 53.28 258 LEU A N 1
ATOM 2028 C CA . LEU A 1 258 ? -2.956 25.578 -2.108 1.00 53.28 258 LEU A CA 1
ATOM 2029 C C . LEU A 1 258 ? -1.553 26.188 -2.075 1.00 53.28 258 LEU A C 1
ATOM 2031 O O . LEU A 1 258 ? -1.083 26.474 -0.979 1.00 53.28 258 LEU A O 1
ATOM 2035 N N . LEU A 1 259 ? -0.928 26.494 -3.220 1.00 56.56 259 LEU A N 1
ATOM 2036 C CA . LEU A 1 259 ? 0.300 27.306 -3.231 1.00 56.56 259 LEU A CA 1
ATOM 2037 C C . LEU A 1 259 ? 0.063 28.696 -2.624 1.00 56.56 259 LEU A C 1
ATOM 2039 O O . LEU A 1 259 ? 0.883 29.178 -1.848 1.00 56.56 259 LEU A O 1
ATOM 2043 N N . PHE A 1 260 ? -1.087 29.315 -2.910 1.00 58.28 260 PHE A N 1
ATOM 2044 C CA . PHE A 1 260 ? -1.474 30.580 -2.284 1.00 58.28 260 PHE A CA 1
ATOM 2045 C C . PHE A 1 260 ? -1.706 30.433 -0.768 1.00 58.28 260 PHE A C 1
ATOM 2047 O O . PHE A 1 260 ? -1.290 31.291 0.009 1.00 58.28 260 PHE A O 1
ATOM 2054 N N . ALA A 1 261 ? -2.311 29.326 -0.321 1.00 56.84 261 ALA A N 1
ATOM 2055 C CA . ALA A 1 261 ? -2.505 29.042 1.103 1.00 56.84 261 ALA A CA 1
ATOM 2056 C C . ALA A 1 261 ? -1.186 28.767 1.856 1.00 56.84 261 ALA A C 1
ATOM 2058 O O . ALA A 1 261 ? -1.027 29.229 2.985 1.00 56.84 261 ALA A O 1
ATOM 2059 N N . ASP A 1 262 ? -0.242 28.052 1.239 1.00 56.44 262 ASP A N 1
ATOM 2060 C CA . ASP A 1 262 ? 1.100 27.787 1.774 1.00 56.44 262 ASP A CA 1
ATOM 2061 C C . ASP A 1 262 ? 1.960 29.062 1.813 1.00 56.44 262 ASP A C 1
ATOM 2063 O O . ASP A 1 262 ? 2.612 29.340 2.819 1.00 56.44 262 ASP A O 1
ATOM 2067 N N . TRP A 1 263 ? 1.876 29.907 0.778 1.00 66.06 263 TRP A N 1
ATOM 2068 C CA . TRP A 1 263 ? 2.469 31.245 0.791 1.00 66.06 263 TRP A CA 1
ATOM 2069 C C . TRP A 1 263 ? 1.909 32.091 1.945 1.00 66.06 263 TRP A C 1
ATOM 2071 O O . TRP A 1 263 ? 2.684 32.603 2.748 1.00 66.06 263 TRP A O 1
ATOM 2081 N N . ILE A 1 264 ? 0.581 32.142 2.125 1.00 66.31 264 ILE A N 1
ATOM 2082 C CA . ILE A 1 264 ? -0.052 32.818 3.274 1.00 66.31 264 ILE A CA 1
ATOM 2083 C C . ILE A 1 264 ? 0.425 32.239 4.615 1.00 66.31 264 ILE A C 1
ATOM 2085 O O . ILE A 1 264 ? 0.636 33.001 5.560 1.00 66.31 264 ILE A O 1
ATOM 2089 N N . ALA A 1 265 ? 0.576 30.916 4.734 1.00 61.66 265 ALA A N 1
ATOM 2090 C CA . ALA A 1 265 ? 1.045 30.278 5.964 1.00 61.66 265 ALA A CA 1
ATOM 2091 C C . ALA A 1 265 ? 2.482 30.709 6.303 1.00 61.66 265 ALA A C 1
ATOM 2093 O O . ALA A 1 265 ? 2.727 31.190 7.410 1.00 61.66 265 ALA A O 1
ATOM 2094 N N . LYS A 1 266 ? 3.392 30.648 5.325 1.00 66.25 266 LYS A N 1
ATOM 2095 C CA . LYS A 1 266 ? 4.793 31.082 5.459 1.00 66.25 266 LYS A CA 1
ATOM 2096 C C . LYS A 1 266 ? 4.916 32.578 5.738 1.00 66.25 266 LYS A C 1
ATOM 2098 O O . LYS A 1 266 ? 5.687 32.973 6.607 1.00 66.25 266 LYS A O 1
ATOM 2103 N N . SER A 1 267 ? 4.119 33.416 5.074 1.00 68.44 267 SER A N 1
ATOM 2104 C CA . SER A 1 267 ? 4.060 34.853 5.363 1.00 68.44 267 SER A CA 1
ATOM 2105 C C . SER A 1 267 ? 3.580 35.129 6.791 1.00 68.44 267 SER A C 1
ATOM 2107 O O . SER A 1 267 ? 4.146 35.989 7.458 1.00 68.44 267 SER A O 1
ATOM 2109 N N . LYS A 1 268 ? 2.587 34.386 7.302 1.00 65.31 268 LYS A N 1
ATOM 2110 C CA . LYS A 1 268 ? 2.132 34.516 8.698 1.00 65.31 268 LYS A CA 1
ATOM 2111 C C . LYS A 1 268 ? 3.198 34.087 9.703 1.00 65.31 268 LYS A C 1
ATOM 2113 O O . LYS A 1 268 ? 3.399 34.794 10.683 1.00 65.31 268 LYS A O 1
ATOM 2118 N N . GLU A 1 269 ? 3.889 32.980 9.452 1.00 65.56 269 GLU A N 1
ATOM 2119 C CA . GLU A 1 269 ? 4.985 32.494 10.298 1.00 65.56 269 GLU A CA 1
ATOM 2120 C C . GLU A 1 269 ? 6.158 33.494 10.334 1.00 65.56 269 GLU A C 1
ATOM 2122 O O . GLU A 1 269 ? 6.664 33.830 11.406 1.00 65.56 269 GLU A O 1
ATOM 2127 N N . ALA A 1 270 ? 6.522 34.067 9.181 1.00 68.69 270 ALA A N 1
ATOM 2128 C CA . ALA A 1 270 ? 7.541 35.111 9.087 1.00 68.69 270 ALA A CA 1
ATOM 2129 C C . ALA A 1 270 ? 7.139 36.401 9.832 1.00 68.69 270 ALA A C 1
ATOM 2131 O O . ALA A 1 270 ? 7.945 36.957 10.577 1.00 68.69 270 ALA A O 1
ATOM 2132 N N . VAL A 1 271 ? 5.885 36.852 9.690 1.00 67.31 271 VAL A N 1
ATOM 2133 C CA . VAL A 1 271 ? 5.359 38.034 10.403 1.00 67.31 271 VAL A CA 1
ATOM 2134 C C . VAL A 1 271 ? 5.278 37.793 11.913 1.00 67.31 271 VAL A C 1
ATOM 2136 O O . VAL A 1 271 ? 5.638 38.681 12.681 1.00 67.31 271 VAL A O 1
ATOM 2139 N N . GLN A 1 272 ? 4.876 36.598 12.356 1.00 68.00 272 GLN A N 1
ATOM 2140 C CA . GLN A 1 272 ? 4.894 36.213 13.771 1.00 68.00 272 GLN A CA 1
ATOM 2141 C C . GLN A 1 272 ? 6.315 36.270 14.347 1.00 68.00 272 GLN A C 1
ATOM 2143 O O . GLN A 1 272 ? 6.519 36.845 15.417 1.00 68.00 272 GLN A O 1
ATOM 2148 N N . LYS A 1 273 ? 7.307 35.737 13.621 1.00 71.00 273 LYS A N 1
ATOM 2149 C CA . LYS A 1 273 ? 8.720 35.782 14.025 1.00 71.00 273 LYS A CA 1
ATOM 2150 C C . LYS A 1 273 ? 9.285 37.208 14.064 1.00 71.00 273 LYS A C 1
ATOM 2152 O O . LYS A 1 273 ? 10.131 37.488 14.905 1.00 71.00 273 LYS A O 1
ATOM 2157 N N . TYR A 1 274 ? 8.827 38.094 13.178 1.00 74.94 274 TYR A N 1
ATOM 2158 C CA . TYR A 1 274 ? 9.288 39.485 13.111 1.00 74.94 274 TYR A CA 1
ATOM 2159 C C . TYR A 1 274 ? 8.625 40.401 14.153 1.00 74.94 274 TYR A C 1
ATOM 2161 O O . TYR A 1 274 ? 9.300 41.236 14.744 1.00 74.94 274 TYR A O 1
ATOM 2169 N N . MET A 1 275 ? 7.317 40.250 14.398 1.00 70.88 275 MET A N 1
ATOM 2170 C CA . MET A 1 275 ? 6.555 41.157 15.273 1.00 70.88 275 MET A CA 1
ATOM 2171 C C . MET A 1 275 ? 6.347 40.642 16.703 1.00 70.88 275 MET A C 1
ATOM 2173 O O . MET A 1 275 ? 5.792 41.364 17.526 1.00 70.88 275 MET A O 1
ATOM 2177 N N . GLY A 1 276 ? 6.720 39.395 17.014 1.00 55.97 276 GLY A N 1
ATOM 2178 C CA . GLY A 1 276 ? 6.505 38.795 18.340 1.00 55.97 276 GLY A CA 1
ATOM 2179 C C . GLY A 1 276 ? 5.031 38.547 18.700 1.00 55.97 276 GLY A C 1
ATOM 2180 O O . GLY A 1 276 ? 4.725 38.134 19.815 1.00 55.97 276 GLY A O 1
ATOM 2181 N N . ILE A 1 277 ? 4.105 38.780 17.764 1.00 56.62 277 ILE A N 1
ATOM 2182 C CA . ILE A 1 277 ? 2.665 38.585 17.954 1.00 56.62 277 ILE A CA 1
ATOM 2183 C C . ILE A 1 277 ? 2.309 37.135 17.627 1.00 56.62 277 ILE A C 1
ATOM 2185 O O . ILE A 1 277 ? 2.512 36.681 16.500 1.00 56.62 277 ILE A O 1
ATOM 2189 N N . THR A 1 278 ? 1.695 36.429 18.578 1.00 50.25 278 THR A N 1
ATOM 2190 C CA . THR A 1 278 ? 1.139 35.086 18.360 1.00 50.25 278 THR A CA 1
ATOM 2191 C C . THR A 1 278 ? -0.080 35.145 17.440 1.00 50.25 278 THR A C 1
ATOM 2193 O O . THR A 1 278 ? -1.232 35.187 17.876 1.00 50.25 278 THR A O 1
ATOM 2196 N N . ILE A 1 279 ? 0.168 35.125 16.133 1.00 50.91 279 ILE A N 1
ATOM 2197 C CA . ILE A 1 279 ? -0.857 34.838 15.131 1.00 50.91 279 ILE A CA 1
ATOM 2198 C C . ILE A 1 279 ? -1.274 33.375 15.323 1.00 50.91 279 ILE A C 1
ATOM 2200 O O . ILE A 1 279 ? -0.420 32.498 15.430 1.00 50.91 279 ILE A O 1
ATOM 2204 N N . LYS A 1 280 ? -2.583 33.081 15.348 1.00 46.69 280 LYS A N 1
ATOM 2205 C CA . LYS A 1 280 ? -3.067 31.691 15.306 1.00 46.69 280 LYS A CA 1
ATOM 2206 C C . LYS A 1 280 ? -2.609 31.044 13.996 1.00 46.69 280 LYS A C 1
ATOM 2208 O O . LYS A 1 280 ? -3.233 31.238 12.949 1.00 46.69 280 LYS A O 1
ATOM 2213 N N . THR A 1 281 ? -1.523 30.280 14.055 1.00 48.34 281 THR A N 1
ATOM 2214 C CA . THR A 1 281 ? -1.098 29.405 12.967 1.00 48.34 281 THR A CA 1
ATOM 2215 C C . THR A 1 281 ? -2.182 28.355 12.746 1.00 48.34 281 THR A C 1
ATOM 2217 O O . THR A 1 281 ? -2.719 27.764 13.686 1.00 48.34 281 THR A O 1
ATOM 2220 N N . PHE A 1 282 ? -2.556 28.139 11.485 1.00 53.72 282 PHE A N 1
ATOM 2221 C CA . PHE A 1 282 ? -3.485 27.071 11.128 1.00 53.72 282 PHE A CA 1
ATOM 2222 C C . PHE A 1 282 ? -2.733 25.741 11.181 1.00 53.72 282 PHE A C 1
ATOM 2224 O O . PHE A 1 282 ? -2.321 25.231 10.143 1.00 53.72 282 PHE A O 1
ATOM 2231 N N . SER A 1 283 ? -2.545 25.200 12.388 1.00 64.06 283 SER A N 1
ATOM 2232 C CA . SER A 1 283 ? -1.944 23.880 12.576 1.00 64.06 283 SER A CA 1
ATOM 2233 C C . SER A 1 283 ? -2.685 22.850 11.726 1.00 64.06 283 SER A C 1
ATOM 2235 O O . SER A 1 283 ? -3.904 22.690 11.838 1.00 64.06 283 SER A O 1
ATOM 2237 N N . ASN A 1 284 ? -1.942 22.165 10.857 1.00 77.12 284 ASN A N 1
ATOM 2238 C CA . ASN A 1 284 ? -2.485 21.104 10.019 1.00 77.12 284 ASN A CA 1
ATOM 2239 C C . ASN A 1 284 ? -2.618 19.771 10.784 1.00 77.12 284 ASN A C 1
ATOM 2241 O O . ASN A 1 284 ? -3.189 18.820 10.261 1.00 77.12 284 ASN A O 1
ATOM 2245 N N . SER A 1 285 ? -2.122 19.712 12.027 1.00 84.31 285 SER A N 1
ATOM 2246 C CA . SER A 1 285 ? -2.019 18.494 12.835 1.00 84.31 285 SER A CA 1
ATOM 2247 C C . SER A 1 285 ? -3.358 17.763 13.019 1.00 84.31 285 SER A C 1
ATOM 2249 O O . SER A 1 285 ? -4.380 18.424 13.234 1.00 84.31 285 SER A O 1
ATOM 2251 N N . PRO A 1 286 ? -3.390 16.418 12.963 1.00 86.81 286 PRO A N 1
ATOM 2252 C CA . PRO A 1 286 ? -4.572 15.624 13.302 1.00 86.81 286 PRO A CA 1
ATOM 2253 C C . PRO A 1 286 ? -4.859 15.626 14.818 1.00 86.81 286 PRO A C 1
ATOM 2255 O O . PRO A 1 286 ? -6.006 15.446 15.222 1.00 86.81 286 PRO A O 1
ATOM 2258 N N . LEU A 1 287 ? -3.835 15.861 15.649 1.00 91.31 287 LEU A N 1
ATOM 2259 C CA . LEU A 1 287 ? -3.900 15.748 17.107 1.00 91.31 287 LEU A CA 1
ATOM 2260 C C . LEU A 1 287 ? -4.960 16.669 17.723 1.00 91.31 287 LEU A C 1
ATOM 2262 O O . LEU A 1 287 ? -5.116 17.830 17.340 1.00 91.31 287 LEU A O 1
ATOM 2266 N N . GLY A 1 288 ? -5.669 16.143 18.718 1.00 89.75 288 GLY A N 1
ATOM 2267 C CA . GLY A 1 288 ? -6.705 16.844 19.469 1.00 89.75 288 GLY A CA 1
ATOM 2268 C C . GLY A 1 288 ? -8.069 16.918 18.779 1.00 89.75 288 GLY A C 1
ATOM 2269 O O . GLY A 1 288 ? -9.025 17.359 19.419 1.00 89.75 288 GLY A O 1
ATOM 2270 N N . LYS A 1 289 ? -8.193 16.486 17.515 1.00 90.06 289 LYS A N 1
ATOM 2271 C CA . LYS A 1 289 ? -9.471 16.471 16.783 1.00 90.06 289 LYS A CA 1
ATOM 2272 C C . LYS A 1 289 ? -10.382 15.356 17.283 1.00 90.06 289 LYS A C 1
ATOM 2274 O O . LYS A 1 289 ? -9.942 14.226 17.486 1.00 90.06 289 LYS A O 1
ATOM 2279 N N . ASP A 1 290 ? -11.659 15.679 17.445 1.00 92.31 290 ASP A N 1
ATOM 2280 C CA . ASP A 1 290 ? -12.695 14.696 17.748 1.00 92.31 290 ASP A CA 1
ATOM 2281 C C . ASP A 1 290 ? -13.104 13.927 16.486 1.00 92.31 290 ASP A C 1
ATOM 2283 O O . ASP A 1 290 ? -13.235 14.502 15.401 1.00 92.31 290 ASP A O 1
ATOM 2287 N N . VAL A 1 291 ? -13.329 12.626 16.652 1.00 89.75 291 VAL A N 1
ATOM 2288 C CA . VAL A 1 291 ? -13.729 11.701 15.589 1.00 89.75 291 VAL A CA 1
ATOM 2289 C C . VAL A 1 291 ? -15.183 11.299 15.797 1.00 89.75 291 VAL A C 1
ATOM 2291 O O . VAL A 1 291 ? -15.576 10.910 16.898 1.00 89.75 291 VAL A O 1
ATOM 2294 N N . TRP A 1 292 ? -15.982 11.399 14.739 1.00 87.56 292 TRP A N 1
ATOM 2295 C CA . TRP A 1 292 ? -17.432 11.186 14.755 1.00 87.56 292 TRP A CA 1
ATOM 2296 C C . TRP A 1 292 ? -17.821 10.165 13.692 1.00 87.56 292 TRP A C 1
ATOM 2298 O O . TRP A 1 292 ? -17.230 10.174 12.615 1.00 87.56 292 TRP A O 1
ATOM 2308 N N . ILE A 1 293 ? -18.835 9.334 13.944 1.00 82.50 293 ILE A N 1
ATOM 2309 C CA . ILE A 1 293 ? -19.430 8.494 12.892 1.00 82.50 293 ILE A CA 1
ATOM 2310 C C . ILE A 1 293 ? -20.133 9.413 11.886 1.00 82.50 293 ILE A C 1
ATOM 2312 O O . ILE A 1 293 ? -21.003 10.203 12.269 1.00 82.50 293 ILE A O 1
ATOM 2316 N N . ALA A 1 294 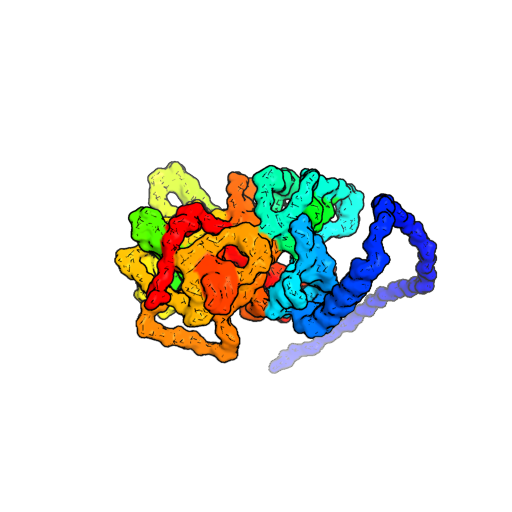? -19.769 9.310 10.609 1.00 74.94 294 ALA A N 1
ATOM 2317 C CA . ALA A 1 294 ? -20.285 10.169 9.550 1.00 74.94 294 ALA A CA 1
ATOM 2318 C C . ALA A 1 294 ? -21.812 10.038 9.401 1.00 74.94 294 ALA A C 1
ATOM 2320 O O . ALA A 1 294 ? -22.396 8.969 9.581 1.00 74.94 294 ALA A O 1
ATOM 2321 N N . GLY A 1 295 ? -22.475 11.158 9.110 1.00 71.88 295 GLY A N 1
ATOM 2322 C CA . GLY A 1 295 ? -23.936 11.246 9.054 1.00 71.88 295 GLY A CA 1
ATOM 2323 C C . GLY A 1 295 ? -24.630 11.035 10.406 1.00 71.88 295 GLY A C 1
ATOM 2324 O O . GLY A 1 295 ? -25.822 10.727 10.437 1.00 71.88 295 GLY A O 1
ATOM 2325 N N . SER A 1 296 ? -23.908 11.166 11.524 1.00 78.12 296 SER A N 1
ATOM 2326 C CA . SER A 1 296 ? -24.449 11.021 12.878 1.00 78.12 296 SER A CA 1
ATOM 2327 C C . SER A 1 296 ? -23.840 12.031 13.856 1.00 78.12 296 SER A C 1
ATOM 2329 O O . SER A 1 296 ? -22.798 12.628 13.589 1.00 78.12 296 SER A O 1
ATOM 2331 N N . ASN A 1 297 ? -24.455 12.166 15.031 1.00 83.75 297 ASN A N 1
ATOM 2332 C CA . ASN A 1 297 ? -23.908 12.941 16.149 1.00 83.75 297 ASN A CA 1
ATOM 2333 C C . ASN A 1 297 ? -23.179 12.053 17.180 1.00 83.75 297 ASN A C 1
ATOM 2335 O O . ASN A 1 297 ? -22.959 12.483 18.309 1.00 83.75 297 ASN A O 1
ATOM 2339 N N . GLN A 1 298 ? -22.817 10.814 16.824 1.00 86.50 298 GLN A N 1
ATOM 2340 C CA . GLN A 1 298 ? -22.087 9.912 17.714 1.00 86.50 298 GLN A CA 1
ATOM 2341 C C . GLN A 1 298 ? -20.578 10.176 17.622 1.00 86.50 298 GLN A C 1
ATOM 2343 O O . GLN A 1 298 ? -19.943 9.901 16.601 1.00 86.50 298 GLN A O 1
ATOM 2348 N N . ARG A 1 299 ? -20.004 10.695 18.711 1.00 90.69 299 ARG A N 1
ATOM 2349 C CA . ARG A 1 299 ? -18.554 10.811 18.909 1.00 90.69 299 ARG A CA 1
ATOM 2350 C C . ARG A 1 299 ? -17.969 9.434 19.241 1.00 90.69 299 ARG A C 1
ATOM 2352 O O . ARG A 1 299 ? -18.556 8.694 20.024 1.00 90.69 299 ARG A O 1
ATOM 2359 N N . ILE A 1 300 ? -16.827 9.110 18.644 1.00 89.94 300 ILE A N 1
ATOM 2360 C CA . ILE A 1 300 ? -16.043 7.890 18.903 1.00 89.94 300 ILE A CA 1
ATOM 2361 C C . ILE A 1 300 ? -14.955 8.169 19.940 1.00 89.94 300 ILE A C 1
ATOM 2363 O O . ILE A 1 300 ? -14.716 7.346 20.815 1.00 89.94 300 ILE A O 1
ATOM 2367 N N . GLY A 1 301 ? -14.295 9.324 19.827 1.00 94.06 301 GLY A N 1
ATOM 2368 C CA . GLY A 1 301 ? -13.188 9.706 20.694 1.00 94.06 301 GLY A CA 1
ATOM 2369 C C . GLY A 1 301 ? -12.401 10.884 20.139 1.00 94.06 301 GLY A C 1
ATOM 2370 O O . GLY A 1 301 ? -12.930 11.677 19.354 1.00 94.06 301 GLY A O 1
ATOM 2371 N N . LYS A 1 302 ? -11.132 10.994 20.537 1.00 95.75 302 LYS A N 1
ATOM 2372 C CA . LYS A 1 302 ? -10.205 12.051 20.115 1.00 95.75 302 LYS A CA 1
ATOM 2373 C C . LYS A 1 302 ? -8.904 11.466 19.581 1.00 95.75 302 LYS A C 1
ATOM 2375 O O . LYS A 1 302 ? -8.401 10.496 20.136 1.00 95.75 302 LYS A O 1
ATOM 2380 N N . ILE A 1 303 ? -8.334 12.077 18.543 1.00 95.06 303 ILE A N 1
ATOM 2381 C CA . ILE A 1 303 ? -6.996 11.716 18.065 1.00 95.06 303 ILE A CA 1
ATOM 2382 C C . ILE A 1 303 ? -5.958 12.189 19.084 1.00 95.06 303 ILE A C 1
ATOM 2384 O O . ILE A 1 303 ? -5.794 13.394 19.293 1.00 95.06 303 ILE A O 1
ATOM 2388 N N . THR A 1 304 ? -5.257 11.248 19.706 1.00 95.44 304 THR A N 1
ATOM 2389 C CA . THR A 1 304 ? -4.253 11.506 20.753 1.00 95.44 304 THR A CA 1
ATOM 2390 C C . THR A 1 304 ? -2.832 11.161 20.323 1.00 95.44 304 THR A C 1
ATOM 2392 O O . THR A 1 304 ? -1.893 11.757 20.844 1.00 95.44 304 THR A O 1
ATOM 2395 N N . VAL A 1 305 ? -2.668 10.291 19.321 1.00 94.81 305 VAL A N 1
ATOM 2396 C CA . VAL A 1 305 ? -1.372 9.938 18.719 1.00 94.81 305 VAL A CA 1
ATOM 2397 C C . VAL A 1 305 ? -1.462 10.047 17.195 1.00 94.81 305 VAL A C 1
ATOM 2399 O O . VAL A 1 305 ? -2.481 9.697 16.603 1.00 94.81 305 VAL A O 1
ATOM 2402 N N . THR A 1 306 ? -0.385 10.516 16.566 1.00 92.50 306 THR A N 1
ATOM 2403 C CA . THR A 1 306 ? -0.135 10.453 15.116 1.00 92.50 306 THR A CA 1
ATOM 2404 C C . THR A 1 306 ? 1.269 9.905 14.910 1.00 92.50 306 THR A C 1
ATOM 2406 O O . THR A 1 306 ? 2.191 10.338 15.600 1.00 92.50 306 THR A O 1
ATOM 2409 N N . TYR A 1 307 ? 1.434 8.971 13.976 1.00 91.38 307 TYR A N 1
ATOM 2410 C CA . TYR A 1 307 ? 2.747 8.448 13.586 1.00 91.38 307 TYR A CA 1
ATOM 2411 C C . TYR A 1 307 ? 3.350 9.198 12.390 1.00 91.38 307 TYR A C 1
ATOM 2413 O O . TYR A 1 307 ? 4.483 8.937 11.996 1.00 91.38 307 TYR A O 1
ATOM 2421 N N . ASP A 1 308 ? 2.617 10.163 11.834 1.00 86.69 308 ASP A N 1
ATOM 2422 C CA . ASP A 1 308 ? 3.095 11.071 10.796 1.00 86.69 308 ASP A CA 1
ATOM 2423 C C . ASP A 1 308 ? 3.454 12.429 11.395 1.00 86.69 308 ASP A C 1
ATOM 2425 O O . ASP A 1 308 ? 2.674 12.990 12.173 1.00 86.69 308 ASP A O 1
ATOM 2429 N N . SER A 1 309 ? 4.602 12.979 10.991 1.00 76.56 309 SER A N 1
ATOM 2430 C CA . SER A 1 309 ? 5.060 14.317 11.373 1.00 76.56 309 SER A CA 1
ATOM 2431 C C . SER A 1 309 ? 4.095 15.391 10.851 1.00 76.56 309 SER A C 1
ATOM 2433 O O . SER A 1 309 ? 4.059 15.641 9.641 1.00 76.56 309 SER A O 1
ATOM 2435 N N . PRO A 1 310 ? 3.326 16.081 11.717 1.00 62.25 310 PRO A N 1
ATOM 2436 C CA . PRO A 1 310 ? 2.364 17.074 11.268 1.00 62.25 310 PRO A CA 1
ATOM 2437 C C . PRO A 1 310 ? 3.094 18.357 10.863 1.00 62.25 310 PRO A C 1
ATOM 2439 O O . PRO A 1 310 ? 3.347 19.239 11.685 1.00 62.25 310 PRO A O 1
ATOM 2442 N N . ALA A 1 311 ? 3.432 18.467 9.579 1.00 58.78 311 ALA A N 1
ATOM 2443 C CA . ALA A 1 311 ? 4.048 19.663 9.025 1.00 58.78 311 ALA A CA 1
ATOM 2444 C C . ALA A 1 311 ? 3.190 20.918 9.290 1.00 58.78 311 ALA A C 1
ATOM 2446 O O . ALA A 1 311 ? 1.956 20.875 9.267 1.00 58.78 311 ALA A O 1
ATOM 2447 N N . SER A 1 312 ? 3.845 22.070 9.469 1.00 54.44 312 SER A N 1
ATOM 2448 C CA . SER A 1 312 ? 3.181 23.384 9.566 1.00 54.44 312 SER A CA 1
ATOM 2449 C C . SER A 1 312 ? 2.444 23.796 8.280 1.00 54.44 312 SER A C 1
ATOM 2451 O O . SER A 1 312 ? 1.662 24.746 8.284 1.00 54.44 312 SER A O 1
ATOM 2453 N N . HIS A 1 313 ? 2.693 23.074 7.186 1.00 60.75 313 HIS A N 1
ATOM 2454 C CA . HIS A 1 313 ? 2.231 23.334 5.830 1.00 60.75 313 HIS A CA 1
ATOM 2455 C C . HIS A 1 313 ? 1.391 22.169 5.272 1.00 60.75 313 HIS A C 1
ATOM 2457 O O . HIS A 1 313 ? 1.116 21.169 5.942 1.00 60.75 313 HIS A O 1
ATOM 2463 N N . VAL A 1 314 ? 0.912 22.330 4.038 1.00 62.12 314 VAL A N 1
ATOM 2464 C CA . VAL A 1 314 ? 0.097 21.326 3.338 1.00 62.12 314 VAL A CA 1
ATOM 2465 C C . VAL A 1 314 ? 0.996 20.193 2.822 1.00 62.12 314 VAL A C 1
ATOM 2467 O O . VAL A 1 314 ? 2.065 20.464 2.281 1.00 62.12 314 VAL A O 1
ATOM 2470 N N . ILE A 1 315 ? 0.557 18.939 2.977 1.00 67.44 315 ILE A N 1
ATOM 2471 C CA . ILE A 1 315 ? 1.297 17.722 2.593 1.00 67.44 315 ILE A CA 1
ATOM 2472 C C . ILE A 1 315 ? 0.634 17.071 1.361 1.00 67.44 315 ILE A C 1
ATOM 2474 O O . ILE A 1 315 ? -0.594 17.043 1.275 1.00 67.44 315 ILE A O 1
ATOM 2478 N N . SER A 1 316 ? 1.412 16.547 0.409 1.00 70.56 316 SER A N 1
ATOM 2479 C CA . SER A 1 316 ? 0.915 15.960 -0.852 1.00 70.56 316 SER A CA 1
ATOM 2480 C C . SER A 1 316 ? 0.699 14.452 -0.761 1.00 70.56 316 SER A C 1
ATOM 2482 O O . SER A 1 316 ? 1.596 13.685 -1.078 1.00 70.56 316 SER A O 1
ATOM 2484 N N . PHE A 1 317 ? -0.495 14.004 -0.378 1.00 72.12 317 PHE A N 1
ATOM 2485 C CA . PHE A 1 317 ? -0.793 12.576 -0.207 1.00 72.12 317 PHE A CA 1
ATOM 2486 C C . PHE A 1 317 ? -0.552 11.734 -1.490 1.00 72.12 317 PHE A C 1
ATOM 2488 O O . PHE A 1 317 ? -0.855 12.211 -2.592 1.00 72.12 317 PHE A O 1
ATOM 2495 N N . PRO A 1 318 ? -0.038 10.486 -1.391 1.00 69.56 318 PRO A N 1
ATOM 2496 C CA . PRO A 1 318 ? 0.477 9.782 -0.197 1.00 69.56 318 PRO A CA 1
ATOM 2497 C C . PRO A 1 318 ? 1.878 10.221 0.289 1.00 69.56 318 PRO A C 1
ATOM 2499 O O . PRO A 1 318 ? 2.372 9.731 1.299 1.00 69.56 318 PRO A O 1
ATOM 2502 N N . TYR A 1 319 ? 2.537 11.149 -0.397 1.00 73.44 319 TYR A N 1
ATOM 2503 C CA . TYR A 1 319 ? 3.904 11.598 -0.117 1.00 73.44 319 TYR A CA 1
ATOM 2504 C C . TYR A 1 319 ? 3.969 12.448 1.156 1.00 73.44 319 TYR A C 1
ATOM 2506 O O . TYR A 1 319 ? 3.083 13.252 1.435 1.00 73.44 319 TYR A O 1
ATOM 2514 N N . GLY A 1 320 ? 5.042 12.291 1.934 1.00 74.12 320 GLY A N 1
ATOM 2515 C CA . GLY A 1 320 ? 5.221 13.003 3.207 1.00 74.12 320 GLY A CA 1
ATOM 2516 C C . GLY A 1 320 ? 4.428 12.432 4.389 1.00 74.12 320 GLY A C 1
ATOM 2517 O O . GLY A 1 320 ? 4.521 12.984 5.481 1.00 74.12 320 GLY A O 1
ATOM 2518 N N . PHE A 1 321 ? 3.702 11.328 4.195 1.00 81.19 321 PHE A N 1
ATOM 2519 C CA . PHE A 1 321 ? 3.197 10.474 5.271 1.00 81.19 321 PHE A CA 1
ATOM 2520 C C . PHE A 1 321 ? 4.177 9.315 5.475 1.00 81.19 321 PHE A C 1
ATOM 2522 O O . PHE A 1 321 ? 4.633 8.723 4.496 1.00 81.19 321 PHE A O 1
ATOM 2529 N N . ALA A 1 322 ? 4.527 9.019 6.727 1.00 86.38 322 ALA A N 1
ATOM 2530 C CA . ALA A 1 322 ? 5.410 7.910 7.095 1.00 86.38 322 ALA A CA 1
ATOM 2531 C C . ALA A 1 322 ? 4.622 6.595 7.179 1.00 86.38 322 ALA A C 1
ATOM 2533 O O . ALA A 1 322 ? 5.054 5.561 6.668 1.00 86.38 322 ALA A O 1
ATOM 2534 N N . HIS A 1 323 ? 3.441 6.675 7.793 1.00 89.94 323 HIS A N 1
ATOM 2535 C CA . HIS A 1 323 ? 2.564 5.546 8.091 1.00 89.94 323 HIS A CA 1
ATOM 2536 C C . HIS A 1 323 ? 1.099 5.820 7.724 1.00 89.94 323 HIS A C 1
ATOM 2538 O O . HIS A 1 323 ? 0.322 4.875 7.615 1.00 89.94 323 HIS A O 1
ATOM 2544 N N . ASP A 1 324 ? 0.719 7.093 7.564 1.00 88.69 324 ASP A N 1
ATOM 2545 C CA . ASP A 1 324 ? -0.668 7.546 7.435 1.00 88.69 324 ASP A CA 1
ATOM 2546 C C . ASP A 1 324 ? -1.569 6.928 8.518 1.00 88.69 324 ASP A C 1
ATOM 2548 O O . ASP A 1 324 ? -2.628 6.366 8.244 1.00 88.69 324 ASP A O 1
ATOM 2552 N N . LEU A 1 325 ? -1.112 6.994 9.771 1.00 93.12 325 LEU A N 1
ATOM 2553 C CA . LEU A 1 325 ? -1.733 6.320 10.907 1.00 93.12 325 LEU A CA 1
ATOM 2554 C C . LEU A 1 325 ? -1.842 7.223 12.140 1.00 93.12 325 LEU A C 1
ATOM 2556 O O . LEU A 1 325 ? -0.848 7.721 12.672 1.00 93.12 325 LEU A O 1
ATOM 2560 N N . SER A 1 326 ? -3.067 7.360 12.638 1.00 94.44 326 SER A N 1
ATOM 2561 C CA . SER A 1 326 ? -3.416 8.075 13.864 1.00 94.44 326 SER A CA 1
ATOM 2562 C C . SER A 1 326 ? -4.257 7.188 14.788 1.00 94.44 326 SER A C 1
ATOM 2564 O O . SER A 1 326 ? -4.975 6.295 14.330 1.00 94.44 326 SER A O 1
ATOM 2566 N N . LEU A 1 327 ? -4.182 7.432 16.098 1.00 96.81 327 LEU A N 1
ATOM 2567 C CA . LEU A 1 327 ? -4.920 6.679 17.117 1.00 96.81 327 LEU A CA 1
ATOM 2568 C C . LEU A 1 327 ? -5.996 7.542 17.767 1.00 96.81 327 LEU A C 1
ATOM 2570 O O . LEU A 1 327 ? -5.717 8.634 18.267 1.00 96.81 327 LEU A O 1
ATOM 2574 N N . VAL A 1 328 ? -7.216 7.012 17.792 1.00 96.44 328 VAL A N 1
ATOM 2575 C CA . VAL A 1 328 ? -8.359 7.569 18.513 1.00 96.44 328 VAL A CA 1
ATOM 2576 C C . VAL A 1 328 ? -8.451 6.903 19.880 1.00 96.44 328 VAL A C 1
ATOM 2578 O O . VAL A 1 328 ? -8.569 5.680 19.951 1.00 96.44 328 VAL A O 1
ATOM 2581 N N . THR A 1 329 ? -8.441 7.691 20.953 1.00 96.44 329 THR A N 1
ATOM 2582 C CA . THR A 1 329 ? -8.691 7.212 22.321 1.00 96.44 329 THR A CA 1
ATOM 2583 C C . THR A 1 329 ? -9.851 7.971 22.967 1.00 96.44 329 THR A C 1
ATOM 2585 O O . THR A 1 329 ? -10.169 9.104 22.589 1.00 96.44 329 THR A O 1
ATOM 2588 N N . ASP A 1 330 ? -10.523 7.308 23.906 1.00 94.56 330 ASP A N 1
ATOM 2589 C CA . ASP A 1 330 ? -11.583 7.846 24.763 1.00 94.56 330 ASP A CA 1
ATOM 2590 C C . ASP A 1 330 ? -11.811 6.878 25.939 1.00 94.56 330 ASP A C 1
ATOM 2592 O O . ASP A 1 330 ? -11.449 5.704 25.836 1.00 94.56 330 ASP A O 1
ATOM 2596 N N . ASP A 1 331 ? -12.460 7.322 27.019 1.00 89.62 331 ASP A N 1
ATOM 2597 C CA . ASP A 1 331 ? -12.746 6.473 28.190 1.00 89.62 331 ASP A CA 1
ATOM 2598 C C . ASP A 1 331 ? -13.695 5.308 27.851 1.00 89.62 331 ASP A C 1
ATOM 2600 O O . ASP A 1 331 ? -13.763 4.307 28.568 1.00 89.62 331 ASP A O 1
ATOM 2604 N N . ARG A 1 332 ? -14.487 5.453 26.778 1.00 89.00 332 ARG A N 1
ATOM 2605 C CA . ARG A 1 332 ? -15.488 4.472 26.331 1.00 89.00 332 ARG A CA 1
ATOM 2606 C C . ARG A 1 332 ? -15.491 4.318 24.814 1.00 89.00 332 ARG A C 1
ATOM 2608 O O . ARG A 1 332 ? -16.474 4.641 24.146 1.00 89.00 332 ARG A O 1
ATOM 2615 N N . LEU A 1 333 ? -14.393 3.791 24.275 1.00 92.12 333 LEU A N 1
ATOM 2616 C CA . LEU A 1 333 ? -14.327 3.417 22.863 1.00 92.12 333 LEU A CA 1
ATOM 2617 C C . LEU A 1 333 ? -15.449 2.425 22.491 1.00 92.12 333 LEU A C 1
ATOM 2619 O O . LEU A 1 333 ? -15.749 1.510 23.266 1.00 92.12 333 LEU A O 1
ATOM 2623 N N . PRO A 1 334 ? -16.066 2.571 21.304 1.00 90.31 334 PRO A N 1
ATOM 2624 C CA . PRO A 1 334 ? -17.098 1.652 20.847 1.00 90.31 334 PRO A CA 1
ATOM 2625 C C . PRO A 1 334 ? -16.575 0.219 20.672 1.00 90.31 334 PRO A C 1
ATOM 2627 O O . PRO A 1 334 ? -15.373 -0.033 20.552 1.00 90.31 334 PRO A O 1
ATOM 2630 N N . LYS A 1 335 ? -17.509 -0.737 20.608 1.00 90.31 335 LYS A N 1
ATOM 2631 C CA . LYS A 1 335 ? -17.198 -2.095 20.154 1.00 90.31 335 LYS A CA 1
ATOM 2632 C C . LYS A 1 335 ? -17.014 -2.124 18.639 1.00 90.31 335 LYS A C 1
ATOM 2634 O O . LYS A 1 335 ? -17.863 -1.586 17.920 1.00 90.31 335 LYS A O 1
ATOM 2639 N N . MET A 1 336 ? -15.953 -2.784 18.183 1.00 87.81 336 MET A N 1
ATOM 2640 C CA . MET A 1 336 ? -15.669 -3.019 16.770 1.00 87.81 336 MET A CA 1
ATOM 2641 C C . MET A 1 336 ? -16.130 -4.418 16.351 1.00 87.81 336 MET A C 1
ATOM 2643 O O . MET A 1 336 ? -15.775 -5.434 16.934 1.00 87.81 336 MET A O 1
ATOM 2647 N N . ILE A 1 337 ? -16.969 -4.441 15.326 1.00 84.94 337 ILE A N 1
ATOM 2648 C CA . ILE A 1 337 ? -17.692 -5.584 14.780 1.00 84.94 337 ILE A CA 1
ATOM 2649 C C . ILE A 1 337 ? -17.039 -5.945 13.444 1.00 84.94 337 ILE A C 1
ATOM 2651 O O . ILE A 1 337 ? -17.023 -5.130 12.515 1.00 84.94 337 ILE A O 1
ATOM 2655 N N . ARG A 1 338 ? -16.504 -7.167 13.340 1.00 83.19 338 ARG A N 1
ATOM 2656 C CA . ARG A 1 338 ? -16.184 -7.789 12.046 1.00 83.19 338 ARG A CA 1
ATOM 2657 C C . ARG A 1 338 ? -17.459 -8.320 11.384 1.00 83.19 338 ARG A C 1
ATOM 2659 O O . ARG A 1 338 ? -18.544 -8.321 11.972 1.00 83.19 338 ARG A O 1
ATOM 2666 N N . ARG A 1 339 ? -17.353 -8.741 10.128 1.00 75.62 339 ARG A N 1
ATOM 2667 C CA . ARG A 1 339 ? -18.456 -9.418 9.435 1.00 75.62 339 ARG A CA 1
ATOM 2668 C C . ARG A 1 339 ? -18.485 -10.902 9.810 1.00 75.62 339 ARG A C 1
ATOM 2670 O O . ARG A 1 339 ? -17.455 -11.469 10.153 1.00 75.62 339 ARG A O 1
ATOM 2677 N N . SER A 1 340 ? -19.645 -11.544 9.697 1.00 77.25 340 SER A N 1
ATOM 2678 C CA . SER A 1 340 ? -19.814 -12.966 10.034 1.00 77.25 340 SER A CA 1
ATOM 2679 C C . SER A 1 340 ? -19.122 -13.938 9.068 1.00 77.25 340 SER A C 1
ATOM 2681 O O . SER A 1 340 ? -18.907 -15.089 9.427 1.00 77.25 340 SER A O 1
ATOM 2683 N N . ASP A 1 341 ? -18.774 -13.489 7.859 1.00 77.31 341 ASP A N 1
ATOM 2684 C CA . ASP A 1 341 ? -17.973 -14.217 6.863 1.00 77.31 341 ASP A CA 1
ATOM 2685 C C . ASP A 1 341 ? -16.455 -14.003 7.025 1.00 77.31 341 ASP A C 1
ATOM 2687 O O . ASP A 1 341 ? -15.659 -14.622 6.318 1.00 77.31 341 ASP A O 1
ATOM 2691 N N . VAL A 1 342 ? -16.047 -13.148 7.968 1.00 83.19 342 VAL A N 1
ATOM 2692 C CA . VAL A 1 342 ? -14.648 -12.850 8.282 1.00 83.19 342 VAL A CA 1
ATOM 2693 C C . VAL A 1 342 ? -14.260 -13.601 9.559 1.00 83.19 342 VAL A C 1
ATOM 2695 O O . VAL A 1 342 ? -14.938 -13.447 10.580 1.00 83.19 342 VAL A O 1
ATOM 2698 N N . PRO A 1 343 ? -13.183 -14.404 9.544 1.00 87.75 343 PRO A N 1
ATOM 2699 C CA . PRO A 1 343 ? -12.696 -15.088 10.742 1.00 87.75 343 PRO A CA 1
ATOM 2700 C C . PRO A 1 343 ? -12.186 -14.094 11.804 1.00 87.75 343 PRO A C 1
ATOM 2702 O O . PRO A 1 343 ? -11.941 -12.929 11.482 1.00 87.75 343 PRO A O 1
ATOM 2705 N N . PRO A 1 344 ? -11.991 -14.523 13.066 1.00 90.88 344 PRO A N 1
ATOM 2706 C CA . PRO A 1 344 ? -11.294 -13.715 14.063 1.00 90.88 344 PRO A CA 1
ATOM 2707 C C . PRO A 1 344 ? -9.918 -13.272 13.549 1.00 90.88 344 PRO A C 1
ATOM 2709 O O . PRO A 1 344 ? -9.152 -14.084 13.027 1.00 90.88 344 PRO A O 1
ATOM 2712 N N . ILE A 1 345 ? -9.612 -11.984 13.705 1.00 92.12 345 ILE A N 1
ATOM 2713 C CA . ILE A 1 345 ? -8.321 -11.386 13.343 1.00 92.12 345 ILE A CA 1
ATOM 2714 C C . ILE A 1 345 ? -7.704 -10.851 14.633 1.00 92.12 345 ILE A C 1
ATOM 2716 O O . ILE A 1 345 ? -7.950 -9.714 15.025 1.00 92.12 345 ILE A O 1
ATOM 2720 N N . THR A 1 346 ? -6.943 -11.703 15.317 1.00 91.88 346 THR A N 1
ATOM 2721 C CA . THR A 1 346 ? -6.359 -11.423 16.642 1.00 91.88 346 THR A CA 1
ATOM 2722 C C . THR A 1 346 ? -4.843 -11.205 16.603 1.00 91.88 346 THR A C 1
ATOM 2724 O O . THR A 1 346 ? -4.257 -10.761 17.587 1.00 91.88 346 THR A O 1
ATOM 2727 N N . GLU A 1 347 ? -4.197 -11.495 15.469 1.00 94.94 347 GLU A N 1
ATOM 2728 C CA . GLU A 1 347 ? -2.737 -11.488 15.307 1.00 94.94 347 GLU A CA 1
ATOM 2729 C C . GLU A 1 347 ? -2.261 -10.656 14.106 1.00 94.94 347 GLU A C 1
ATOM 2731 O O . GLU A 1 347 ? -3.010 -10.393 13.162 1.00 94.94 347 GLU A O 1
ATOM 2736 N N . TRP A 1 348 ? -0.972 -10.298 14.107 1.00 97.06 348 TRP A N 1
ATOM 2737 C CA . TRP A 1 348 ? -0.308 -9.552 13.035 1.00 97.06 348 TRP A CA 1
ATOM 2738 C C . TRP A 1 348 ? 0.568 -10.457 12.146 1.00 97.06 348 TRP A C 1
ATOM 2740 O O . TRP A 1 348 ? 1.627 -10.916 12.567 1.00 97.06 348 TRP A O 1
ATOM 2750 N N . GLY A 1 349 ? 0.188 -10.655 10.880 1.00 95.88 349 GLY A N 1
ATOM 2751 C CA . GLY A 1 349 ? 0.915 -11.483 9.902 1.00 95.88 349 GLY A CA 1
ATOM 2752 C C . GLY A 1 349 ? 2.126 -10.768 9.295 1.00 95.88 349 GLY A C 1
ATOM 2753 O O . GLY A 1 349 ? 2.151 -9.536 9.238 1.00 95.88 349 GLY A O 1
ATOM 2754 N N . SER A 1 350 ? 3.160 -11.494 8.861 1.00 95.38 350 SER A N 1
ATOM 2755 C CA . SER A 1 350 ? 4.390 -10.877 8.340 1.00 95.38 350 SER A CA 1
ATOM 2756 C C . SER A 1 350 ? 4.208 -10.262 6.950 1.00 95.38 350 SER A C 1
ATOM 2758 O O . SER A 1 350 ? 3.549 -10.830 6.079 1.00 95.38 350 SER A O 1
ATOM 2760 N N . TYR A 1 351 ? 4.880 -9.135 6.696 1.00 96.75 351 TYR A N 1
ATOM 2761 C CA . TYR A 1 351 ? 4.937 -8.539 5.358 1.00 96.75 351 TYR A CA 1
ATOM 2762 C C . TYR A 1 351 ? 5.639 -9.450 4.338 1.00 96.75 351 TYR A C 1
ATOM 2764 O O . TYR A 1 351 ? 5.227 -9.501 3.183 1.00 96.75 351 TYR A O 1
ATOM 2772 N N . ASN A 1 352 ? 6.668 -10.198 4.761 1.00 95.44 352 ASN A N 1
ATOM 2773 C CA . ASN A 1 352 ? 7.360 -11.146 3.881 1.00 95.44 352 ASN A CA 1
ATOM 2774 C C . ASN A 1 352 ? 6.433 -12.305 3.487 1.00 95.44 352 ASN A C 1
ATOM 2776 O O . ASN A 1 352 ? 6.385 -12.666 2.320 1.00 95.44 352 ASN A O 1
ATOM 2780 N N . GLU A 1 353 ? 5.636 -12.820 4.431 1.00 94.12 353 GLU A N 1
ATOM 2781 C CA . GLU A 1 353 ? 4.654 -13.881 4.162 1.00 94.12 353 GLU A CA 1
ATOM 2782 C C . GLU A 1 353 ? 3.523 -13.409 3.232 1.00 94.12 353 GLU A C 1
ATOM 2784 O O . GLU A 1 353 ? 2.998 -14.200 2.452 1.00 94.12 353 GLU A O 1
ATOM 2789 N N . ALA A 1 354 ? 3.148 -12.125 3.294 1.00 94.88 354 ALA A N 1
ATOM 2790 C CA . ALA A 1 354 ? 2.199 -11.525 2.356 1.00 94.88 354 ALA A CA 1
ATOM 2791 C C . ALA A 1 354 ? 2.800 -11.375 0.943 1.00 94.88 354 ALA A C 1
ATOM 2793 O O . ALA A 1 354 ? 2.112 -11.609 -0.047 1.00 94.88 354 ALA A O 1
ATOM 2794 N N . LEU A 1 355 ? 4.091 -11.035 0.839 1.00 95.69 355 LEU A N 1
ATOM 2795 C CA . LEU A 1 355 ? 4.830 -11.003 -0.432 1.00 95.69 355 LEU A CA 1
ATOM 2796 C C . LEU A 1 355 ? 5.126 -12.408 -0.991 1.00 95.69 355 LEU A C 1
ATOM 2798 O O . LEU A 1 355 ? 5.268 -12.571 -2.203 1.00 95.69 355 LEU A O 1
ATOM 2802 N N . ASP A 1 356 ? 5.164 -13.434 -0.139 1.00 93.81 356 ASP A N 1
ATOM 2803 C CA . ASP A 1 356 ? 5.361 -14.845 -0.498 1.00 93.81 356 ASP A CA 1
ATOM 2804 C C . ASP A 1 356 ? 4.144 -15.506 -1.178 1.00 93.81 356 ASP A C 1
ATOM 2806 O O . ASP A 1 356 ? 4.098 -16.734 -1.270 1.00 93.81 356 ASP A O 1
ATOM 2810 N N . GLY A 1 357 ? 3.171 -14.735 -1.674 1.00 87.44 357 GLY A N 1
ATOM 2811 C CA . GLY A 1 357 ? 2.066 -15.252 -2.496 1.00 87.44 357 GLY A CA 1
ATOM 2812 C C . GLY A 1 357 ? 1.039 -16.089 -1.729 1.00 87.44 357 GLY A C 1
ATOM 2813 O O . GLY A 1 357 ? 0.255 -16.823 -2.326 1.00 87.44 357 GLY A O 1
ATOM 2814 N N . GLY A 1 358 ? 1.044 -16.010 -0.394 1.00 88.00 358 GLY A N 1
ATOM 2815 C CA . GLY A 1 358 ? 0.014 -16.636 0.428 1.00 88.00 358 GLY A CA 1
ATOM 2816 C C . GLY A 1 358 ? -1.367 -16.003 0.188 1.00 88.00 358 GLY A C 1
ATOM 2817 O O . GLY A 1 358 ? -1.447 -14.839 -0.212 1.00 88.00 358 GLY A O 1
ATOM 2818 N N . PRO A 1 359 ? -2.473 -16.720 0.467 1.00 90.50 359 PRO A N 1
ATOM 2819 C CA . PRO A 1 359 ? -3.812 -16.152 0.365 1.00 90.50 359 PRO A CA 1
ATOM 2820 C C . PRO A 1 359 ? -3.958 -14.875 1.201 1.00 90.50 359 PRO A C 1
ATOM 2822 O O . PRO A 1 359 ? -3.620 -14.849 2.389 1.00 90.50 359 PRO A O 1
ATOM 2825 N N . VAL A 1 360 ? -4.479 -13.823 0.571 1.00 92.81 360 VAL A N 1
ATOM 2826 C CA . VAL A 1 360 ? -4.772 -12.534 1.203 1.00 92.81 360 VAL A CA 1
ATOM 2827 C C . VAL A 1 360 ? -6.168 -12.041 0.824 1.00 92.81 360 VAL A C 1
ATOM 2829 O O . VAL A 1 360 ? -6.700 -12.346 -0.249 1.00 92.81 360 VAL A O 1
ATOM 2832 N N . PHE A 1 361 ? -6.766 -11.251 1.708 1.00 90.88 361 PHE A N 1
ATOM 2833 C CA . PHE A 1 361 ? -8.041 -10.576 1.486 1.00 90.88 361 PHE A CA 1
ATOM 2834 C C . PHE A 1 361 ? -8.049 -9.199 2.156 1.00 90.88 361 PHE A C 1
ATOM 2836 O O . PHE A 1 361 ? -7.281 -8.947 3.076 1.00 90.88 361 PHE A O 1
ATOM 2843 N N . VAL A 1 362 ? -8.922 -8.303 1.704 1.00 87.31 362 VAL A N 1
ATOM 2844 C CA . VAL A 1 362 ? -9.170 -6.996 2.331 1.00 87.31 362 VAL A CA 1
ATOM 2845 C C . VAL A 1 362 ? -10.518 -7.042 3.038 1.00 87.31 362 VAL A C 1
ATOM 2847 O O . VAL A 1 362 ? -11.465 -7.584 2.471 1.00 87.31 362 VAL A O 1
ATOM 2850 N N . THR A 1 363 ? -10.632 -6.476 4.242 1.00 85.31 363 THR A N 1
ATOM 2851 C CA . THR A 1 363 ? -11.909 -6.372 4.970 1.00 85.31 363 THR A CA 1
ATOM 2852 C C . THR A 1 363 ? -12.073 -5.054 5.730 1.00 85.31 363 THR A C 1
ATOM 2854 O O . THR A 1 363 ? -11.106 -4.493 6.244 1.00 85.31 363 THR A O 1
ATOM 2857 N N . GLY A 1 364 ? -13.315 -4.575 5.836 1.00 80.75 364 GLY A N 1
ATOM 2858 C CA . GLY A 1 364 ? -13.693 -3.440 6.689 1.00 80.75 364 GLY A CA 1
ATOM 2859 C C . GLY A 1 364 ? -14.246 -3.871 8.055 1.00 80.75 364 GLY A C 1
ATOM 2860 O O . GLY A 1 364 ? -14.782 -4.973 8.192 1.00 80.75 364 GLY A O 1
ATOM 2861 N N . PHE A 1 365 ? -14.156 -2.980 9.048 1.00 79.56 365 PHE A N 1
ATOM 2862 C CA . PHE A 1 365 ? -14.723 -3.151 10.394 1.00 79.56 365 PHE A CA 1
ATOM 2863 C C . PHE A 1 365 ? -15.764 -2.064 10.708 1.00 79.56 365 PHE A C 1
ATOM 2865 O O . PHE A 1 365 ? -15.737 -0.964 10.147 1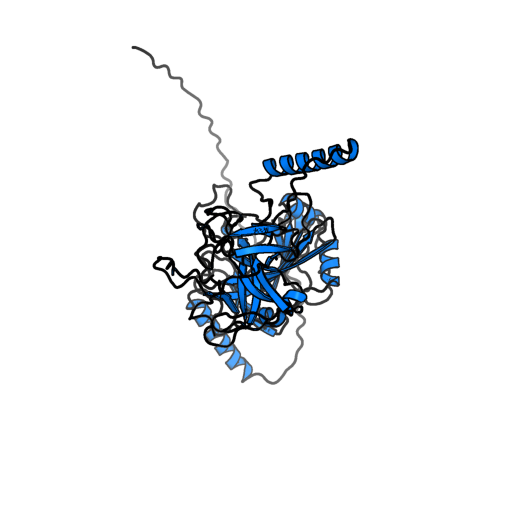.00 79.56 365 PHE A O 1
ATOM 2872 N N . TYR A 1 366 ? -16.700 -2.374 11.607 1.00 78.25 366 TYR A N 1
ATOM 2873 C CA . TYR A 1 366 ? -17.892 -1.564 11.871 1.00 78.25 366 TYR A CA 1
ATOM 2874 C C . TYR A 1 366 ? -18.046 -1.233 13.358 1.00 78.25 366 TYR A C 1
ATOM 2876 O O . TYR A 1 366 ? -17.690 -2.032 14.213 1.00 78.25 366 TYR A O 1
ATOM 2884 N N . VAL A 1 367 ? -18.644 -0.090 13.692 1.00 79.81 367 VAL A N 1
ATOM 2885 C CA . VAL A 1 367 ? -19.041 0.236 15.068 1.00 79.81 367 VAL A CA 1
ATOM 2886 C C . VAL A 1 367 ? -20.374 -0.426 15.407 1.00 79.81 367 VAL A C 1
ATOM 2888 O O . VAL A 1 367 ? -21.346 -0.312 14.660 1.00 79.81 367 VAL A O 1
ATOM 2891 N N . ALA A 1 368 ? -20.459 -1.036 16.589 1.00 78.75 368 ALA A N 1
ATOM 2892 C CA . ALA A 1 368 ? -21.723 -1.446 17.192 1.00 78.75 368 ALA A CA 1
ATOM 2893 C C . ALA A 1 368 ? -22.579 -0.221 17.592 1.00 78.75 368 ALA A C 1
ATOM 2895 O O . ALA A 1 368 ? -22.511 0.265 18.719 1.00 78.75 368 ALA A O 1
ATOM 2896 N N . THR A 1 369 ? -23.400 0.292 16.672 1.00 64.25 369 THR A N 1
ATOM 2897 C CA . THR A 1 369 ? -24.261 1.477 16.886 1.00 64.25 369 THR A CA 1
ATOM 2898 C C . THR A 1 369 ? -25.637 1.164 17.490 1.00 64.25 369 THR A C 1
ATOM 2900 O O . THR A 1 369 ? -26.456 2.069 17.651 1.00 64.25 369 THR A O 1
ATOM 2903 N N . GLY A 1 370 ? -25.950 -0.107 17.773 1.00 54.72 370 GLY A N 1
ATOM 2904 C CA . GLY A 1 370 ? -27.257 -0.566 18.279 1.00 54.72 370 GLY A CA 1
ATOM 2905 C C . GLY A 1 370 ? -28.405 -0.514 17.258 1.00 54.72 370 GLY A C 1
ATOM 2906 O O . GLY A 1 370 ? -29.337 -1.306 17.345 1.00 54.72 370 GLY A O 1
ATOM 2907 N N . ASN A 1 371 ? -28.306 0.354 16.249 1.00 46.78 371 ASN A N 1
ATOM 2908 C CA . ASN A 1 371 ? -29.199 0.419 15.098 1.00 46.78 371 ASN A CA 1
ATOM 2909 C C . ASN A 1 371 ? -28.492 -0.184 13.874 1.00 46.78 371 ASN A C 1
ATOM 2911 O O . ASN A 1 371 ? -27.621 0.485 13.305 1.00 46.78 371 ASN A O 1
ATOM 2915 N N . PRO A 1 372 ? -28.843 -1.405 13.429 1.00 42.84 372 PRO A N 1
ATOM 2916 C CA . PRO A 1 372 ? -28.270 -1.984 12.222 1.00 42.84 372 PRO A CA 1
ATOM 2917 C C . PRO A 1 372 ? -28.764 -1.212 10.991 1.00 42.84 372 PRO A C 1
ATOM 2919 O O . PRO A 1 372 ? -29.778 -1.552 10.384 1.00 42.84 372 PRO A O 1
ATOM 2922 N N . LYS A 1 373 ? -28.027 -0.166 10.594 1.00 40.47 373 LYS A N 1
ATOM 2923 C CA . LYS A 1 373 ? -28.152 0.429 9.260 1.00 40.47 373 LYS A CA 1
ATOM 2924 C C . LYS A 1 373 ? -27.642 -0.583 8.239 1.00 40.47 373 LYS A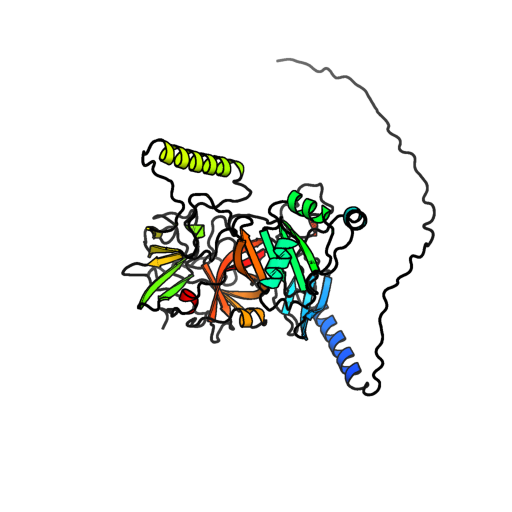 C 1
ATOM 2926 O O . LYS A 1 373 ? -26.474 -0.584 7.862 1.00 40.47 373 LYS A O 1
ATOM 2931 N N . GLN A 1 374 ? -28.545 -1.460 7.819 1.00 35.88 374 GLN A N 1
ATOM 2932 C CA . GLN A 1 374 ? -28.352 -2.350 6.689 1.00 35.88 374 GLN A CA 1
ATOM 2933 C C . GLN A 1 374 ? -28.151 -1.473 5.443 1.00 35.88 374 GLN A C 1
ATOM 2935 O O . GLN A 1 374 ? -29.079 -0.799 4.997 1.00 35.88 374 GLN A O 1
ATOM 2940 N N . LEU A 1 375 ? -26.927 -1.431 4.912 1.00 37.47 375 LEU A N 1
ATOM 2941 C CA . LEU A 1 375 ? -26.649 -0.796 3.625 1.00 37.47 375 LEU A CA 1
ATOM 2942 C C . LEU A 1 375 ? -27.377 -1.608 2.545 1.00 37.47 375 LEU A C 1
ATOM 2944 O O . LEU A 1 375 ? -26.964 -2.720 2.221 1.00 37.47 375 LEU A O 1
ATOM 2948 N N . GLN A 1 376 ? -28.494 -1.085 2.036 1.00 25.39 376 GLN A N 1
ATOM 2949 C CA . GLN A 1 376 ? -29.233 -1.718 0.946 1.00 25.39 376 GLN A CA 1
ATOM 2950 C C . GLN A 1 376 ? -28.534 -1.455 -0.390 1.00 25.39 376 GLN A C 1
ATOM 2952 O O . GLN A 1 376 ? -28.428 -0.315 -0.833 1.00 25.39 376 GLN A O 1
ATOM 2957 N N . GLY A 1 377 ? -28.113 -2.532 -1.049 1.00 28.28 377 GLY A N 1
ATOM 2958 C CA . GLY A 1 377 ? -27.600 -2.524 -2.413 1.00 28.28 377 GLY A CA 1
ATOM 2959 C C . GLY A 1 377 ? -27.519 -3.954 -2.940 1.00 28.28 377 GLY A C 1
ATOM 2960 O O . GLY A 1 377 ? -26.855 -4.797 -2.340 1.00 28.28 377 GLY A O 1
ATOM 2961 N N . ASN A 1 378 ? -28.213 -4.246 -4.042 1.00 26.78 378 ASN A N 1
ATOM 2962 C CA . ASN A 1 378 ? -28.226 -5.583 -4.640 1.00 26.78 378 ASN A CA 1
ATOM 2963 C C . ASN A 1 378 ? -26.995 -5.784 -5.532 1.00 26.78 378 ASN A C 1
ATOM 2965 O O . ASN A 1 378 ? -27.013 -5.495 -6.726 1.00 26.78 378 ASN A O 1
ATOM 2969 N N . GLY A 1 379 ? -25.934 -6.305 -4.926 1.00 26.06 379 GLY A N 1
ATOM 2970 C CA . GLY A 1 379 ? -24.690 -6.731 -5.558 1.00 26.06 379 GLY A CA 1
ATOM 2971 C C . GLY A 1 379 ? -23.890 -7.578 -4.568 1.00 26.06 379 GLY A C 1
ATOM 2972 O O . GLY A 1 379 ? -24.176 -7.564 -3.371 1.00 26.06 379 GLY A O 1
ATOM 2973 N N . ILE A 1 380 ? -22.913 -8.347 -5.047 1.00 35.59 380 ILE A N 1
ATOM 2974 C CA . ILE A 1 380 ? -22.133 -9.273 -4.211 1.00 35.59 380 ILE A CA 1
ATOM 2975 C C . ILE A 1 380 ? -21.405 -8.509 -3.088 1.00 35.59 380 ILE A C 1
ATOM 2977 O O . ILE A 1 380 ? -20.444 -7.792 -3.341 1.00 35.59 380 ILE A O 1
ATOM 2981 N N . SER A 1 381 ? -21.895 -8.672 -1.854 1.00 41.94 381 SER A N 1
ATOM 2982 C CA . SER A 1 381 ? -21.175 -8.677 -0.563 1.00 41.94 381 SER A CA 1
ATOM 2983 C C . SER A 1 381 ? -19.812 -7.952 -0.469 1.00 41.94 381 SER A C 1
ATOM 2985 O O . SER A 1 381 ? -18.847 -8.524 0.035 1.00 41.94 381 SER A O 1
ATOM 2987 N N . ARG A 1 382 ? -19.738 -6.672 -0.864 1.00 50.22 382 ARG A N 1
ATOM 2988 C CA . ARG A 1 382 ? -18.514 -5.835 -0.989 1.00 50.22 382 ARG A CA 1
ATOM 2989 C C . ARG A 1 382 ? -17.669 -5.622 0.284 1.00 50.22 382 ARG A C 1
ATOM 2991 O O . ARG A 1 382 ? -16.697 -4.876 0.260 1.00 50.22 382 ARG A O 1
ATOM 2998 N N . GLY A 1 383 ? -18.039 -6.229 1.411 1.00 51.31 383 GLY A N 1
ATOM 2999 C CA . GLY A 1 383 ? -17.391 -6.014 2.707 1.00 51.31 383 GLY A CA 1
ATOM 3000 C C . GLY A 1 383 ? -16.022 -6.681 2.862 1.00 51.31 383 GLY A C 1
ATOM 3001 O O . GLY A 1 383 ? -15.210 -6.209 3.661 1.00 51.31 383 GLY A O 1
ATOM 3002 N N . THR A 1 384 ? -15.774 -7.744 2.091 1.00 62.69 384 THR A N 1
ATOM 3003 C CA . THR A 1 384 ? -14.539 -8.529 2.137 1.00 62.69 384 THR A CA 1
ATOM 3004 C C . THR A 1 384 ? -14.200 -9.047 0.741 1.00 62.69 384 THR A C 1
ATOM 3006 O O . THR A 1 384 ? -15.030 -9.693 0.104 1.00 62.69 384 THR A O 1
ATOM 3009 N N . GLN A 1 385 ? -12.990 -8.777 0.246 1.00 73.50 385 GLN A N 1
ATOM 3010 C CA . GLN A 1 385 ? -12.572 -9.155 -1.109 1.00 73.50 385 GLN A CA 1
ATOM 3011 C C . GLN A 1 385 ? -11.253 -9.929 -1.094 1.00 73.50 385 GLN A C 1
ATOM 3013 O O . GLN A 1 385 ? -10.286 -9.499 -0.469 1.00 73.50 385 GLN A O 1
ATOM 3018 N N . LYS A 1 386 ? -11.183 -11.044 -1.836 1.00 85.31 386 LYS A N 1
ATOM 3019 C CA . LYS A 1 386 ? -9.908 -11.718 -2.132 1.00 85.31 386 LYS A CA 1
ATOM 3020 C C . LYS A 1 386 ? -8.974 -10.749 -2.860 1.00 85.31 386 LYS A C 1
ATOM 3022 O O . LYS A 1 386 ? -9.420 -10.011 -3.740 1.00 85.31 386 LYS A O 1
ATOM 3027 N N . ALA A 1 387 ? -7.695 -10.789 -2.509 1.00 88.50 387 ALA A N 1
ATOM 3028 C CA . ALA A 1 387 ? -6.666 -9.909 -3.042 1.00 88.50 387 ALA A CA 1
ATOM 3029 C C . ALA A 1 387 ? -5.456 -10.700 -3.561 1.00 88.50 387 ALA A C 1
ATOM 3031 O O . ALA A 1 387 ? -5.379 -11.922 -3.414 1.00 88.50 387 ALA A O 1
ATOM 3032 N N . ILE A 1 388 ? -4.514 -9.988 -4.172 1.00 92.00 388 ILE A N 1
ATOM 3033 C CA . ILE A 1 388 ? -3.140 -10.444 -4.392 1.00 92.00 388 ILE A CA 1
ATOM 3034 C C . ILE A 1 388 ? -2.194 -9.261 -4.220 1.00 92.00 388 ILE A C 1
ATOM 3036 O O . ILE A 1 388 ? -2.468 -8.172 -4.730 1.00 92.00 388 ILE A O 1
ATOM 3040 N N . VAL A 1 389 ? -1.099 -9.465 -3.487 1.00 94.69 389 VAL A N 1
ATOM 3041 C CA . VAL A 1 389 ? -0.024 -8.472 -3.380 1.00 94.69 389 VAL A CA 1
ATOM 3042 C C . VAL A 1 389 ? 0.681 -8.404 -4.730 1.00 94.69 389 VAL A C 1
ATOM 3044 O O . VAL A 1 389 ? 1.129 -9.421 -5.236 1.00 94.69 389 VAL A O 1
ATOM 3047 N N . GLU A 1 390 ? 0.767 -7.218 -5.324 1.00 93.12 390 GLU A N 1
ATOM 3048 C CA . GLU A 1 390 ? 1.447 -7.002 -6.610 1.00 93.12 390 GLU A CA 1
ATOM 3049 C C . GLU A 1 390 ? 2.899 -6.536 -6.412 1.00 93.12 390 GLU A C 1
ATOM 3051 O O . GLU A 1 390 ? 3.724 -6.683 -7.315 1.00 93.12 390 GLU A O 1
ATOM 3056 N N . GLY A 1 391 ? 3.241 -6.029 -5.220 1.00 95.19 391 GLY A N 1
ATOM 3057 C CA . GLY A 1 391 ? 4.621 -5.746 -4.833 1.00 95.19 391 GLY A CA 1
ATOM 3058 C C . GLY A 1 391 ? 4.772 -4.692 -3.736 1.00 95.19 391 GLY A C 1
ATOM 3059 O O . GLY A 1 391 ? 3.953 -4.594 -2.816 1.00 95.19 391 GLY A O 1
ATOM 3060 N N . THR A 1 392 ? 5.858 -3.918 -3.817 1.00 96.31 392 THR A N 1
ATOM 3061 C CA . THR A 1 392 ? 6.274 -2.941 -2.798 1.00 96.31 392 THR A CA 1
ATOM 3062 C C . THR A 1 392 ? 6.512 -1.555 -3.400 1.00 96.31 392 THR A C 1
ATOM 3064 O O . THR A 1 392 ? 7.105 -1.405 -4.469 1.00 96.31 392 THR A O 1
ATOM 3067 N N . ALA A 1 393 ? 6.041 -0.514 -2.717 1.00 92.94 393 ALA A N 1
ATOM 3068 C CA . ALA A 1 393 ? 6.275 0.877 -3.083 1.00 92.94 393 ALA A CA 1
ATOM 3069 C C . ALA A 1 393 ? 7.174 1.554 -2.046 1.00 92.94 393 ALA A C 1
ATOM 3071 O O . ALA A 1 393 ? 6.987 1.388 -0.841 1.00 92.94 393 ALA A O 1
ATOM 3072 N N . TYR A 1 394 ? 8.117 2.353 -2.529 1.00 93.06 394 TYR A N 1
ATOM 3073 C CA . TYR A 1 394 ? 9.026 3.164 -1.731 1.00 93.06 394 TYR A CA 1
ATOM 3074 C C . TYR A 1 394 ? 8.789 4.608 -2.108 1.00 93.06 394 TYR A C 1
ATOM 3076 O O . TYR A 1 394 ? 8.892 4.957 -3.278 1.00 93.06 394 TYR A O 1
ATOM 3084 N N . ILE A 1 395 ? 8.466 5.438 -1.132 1.00 87.00 395 ILE A N 1
ATOM 3085 C CA . ILE A 1 395 ? 8.104 6.841 -1.316 1.00 87.00 395 ILE A CA 1
ATOM 3086 C C . ILE A 1 395 ? 9.095 7.670 -0.506 1.00 87.00 395 ILE A C 1
ATOM 3088 O O . ILE A 1 395 ? 9.443 7.271 0.600 1.00 87.00 395 ILE A O 1
ATOM 3092 N N . TRP A 1 396 ? 9.588 8.800 -1.011 1.00 84.19 396 TRP A N 1
ATOM 3093 C CA . TRP A 1 396 ? 10.516 9.640 -0.246 1.00 84.19 396 TRP A CA 1
ATOM 3094 C C . TRP A 1 396 ? 10.328 11.128 -0.478 1.00 84.19 396 TRP A C 1
ATOM 3096 O O . TRP A 1 396 ? 9.966 11.593 -1.558 1.00 84.19 396 TRP A O 1
ATOM 3106 N N . ASN A 1 397 ? 10.651 11.901 0.555 1.00 72.75 397 ASN A N 1
ATOM 3107 C CA . ASN A 1 397 ? 10.776 13.339 0.422 1.00 72.75 397 ASN A CA 1
ATOM 3108 C C . ASN A 1 397 ? 12.178 13.676 -0.101 1.00 72.75 397 ASN A C 1
ATOM 3110 O O . ASN A 1 397 ? 13.167 13.554 0.624 1.00 72.75 397 ASN A O 1
ATOM 3114 N N . ARG A 1 398 ? 12.260 14.185 -1.336 1.00 67.06 398 ARG A N 1
ATOM 3115 C CA . ARG A 1 398 ? 13.516 14.629 -1.971 1.00 67.06 398 ARG A CA 1
ATOM 3116 C C . ARG A 1 398 ? 14.313 15.649 -1.136 1.00 67.06 398 ARG A C 1
ATOM 3118 O O . ARG A 1 398 ? 15.507 15.800 -1.352 1.00 67.06 398 ARG A O 1
ATOM 3125 N N . LYS A 1 399 ? 13.673 16.367 -0.204 1.00 60.75 399 LYS A N 1
ATOM 3126 C CA . LYS A 1 399 ? 14.335 17.336 0.692 1.00 60.75 399 LYS A CA 1
ATOM 3127 C C . LYS A 1 399 ? 14.797 16.755 2.032 1.00 60.75 399 LYS A C 1
ATOM 3129 O O . LYS A 1 399 ? 15.561 17.428 2.714 1.00 60.75 399 LYS A O 1
ATOM 3134 N N . GLY A 1 400 ? 14.290 15.588 2.434 1.00 57.22 400 GLY A N 1
ATOM 3135 C CA . GLY A 1 400 ? 14.488 15.041 3.783 1.00 57.22 400 GLY A CA 1
ATOM 3136 C C . GLY A 1 400 ? 15.245 13.715 3.846 1.00 57.22 400 GLY A C 1
ATOM 3137 O O . GLY A 1 400 ? 15.689 13.349 4.923 1.00 57.22 400 GLY A O 1
ATOM 3138 N N . CYS A 1 401 ? 15.380 12.984 2.731 1.00 54.91 401 CYS A N 1
ATOM 3139 C CA . CYS A 1 401 ? 15.855 11.585 2.669 1.00 54.91 401 CYS A CA 1
ATOM 3140 C C . CYS A 1 401 ? 14.990 10.556 3.432 1.00 54.91 401 CYS A C 1
ATOM 3142 O O . CYS A 1 401 ? 15.020 9.370 3.079 1.00 54.91 401 CYS A O 1
ATOM 3144 N N . ASP A 1 402 ? 14.166 11.011 4.378 1.00 69.19 402 ASP A N 1
ATOM 3145 C CA . ASP A 1 402 ? 13.038 10.288 4.956 1.00 69.19 402 ASP A CA 1
ATOM 3146 C C . ASP A 1 402 ? 12.176 9.654 3.863 1.00 69.19 402 ASP A C 1
ATOM 3148 O O . ASP A 1 402 ? 11.844 10.274 2.839 1.00 69.19 402 ASP A O 1
ATOM 3152 N N . GLY A 1 403 ? 11.811 8.397 4.092 1.00 78.00 403 GLY A N 1
ATOM 3153 C CA . GLY A 1 403 ? 11.003 7.630 3.169 1.00 78.00 403 GLY A CA 1
ATOM 3154 C C . GLY A 1 403 ? 10.146 6.588 3.862 1.00 78.00 403 GLY A C 1
ATOM 3155 O O . GLY A 1 403 ? 10.423 6.148 4.975 1.00 78.00 403 GLY A O 1
ATOM 3156 N N . SER A 1 404 ? 9.107 6.203 3.144 1.00 88.94 404 SER A N 1
ATOM 3157 C CA . SER A 1 404 ? 8.001 5.378 3.594 1.00 88.94 404 SER A CA 1
ATOM 3158 C C . SER A 1 404 ? 7.924 4.165 2.683 1.00 88.94 404 SER A C 1
ATOM 3160 O O . SER A 1 404 ? 8.111 4.278 1.468 1.00 88.94 404 SER A O 1
ATOM 3162 N N . VAL A 1 405 ? 7.635 3.004 3.259 1.00 94.12 405 VAL A N 1
ATOM 3163 C CA . VAL A 1 405 ? 7.460 1.756 2.511 1.00 94.12 405 VAL A CA 1
ATOM 3164 C C . VAL A 1 405 ? 5.999 1.349 2.604 1.00 94.12 405 VAL A C 1
ATOM 3166 O O . VAL A 1 405 ? 5.387 1.466 3.665 1.00 94.12 405 VAL A O 1
ATOM 3169 N N . ALA A 1 406 ? 5.440 0.872 1.500 1.00 93.69 406 ALA A N 1
ATOM 3170 C CA . ALA A 1 406 ? 4.086 0.351 1.426 1.00 93.69 406 ALA A CA 1
ATOM 3171 C C . ALA A 1 406 ? 4.061 -0.991 0.688 1.00 93.69 406 ALA A C 1
ATOM 3173 O O . ALA A 1 406 ? 4.836 -1.220 -0.243 1.00 93.69 406 ALA A O 1
ATOM 3174 N N . LEU A 1 407 ? 3.136 -1.863 1.081 1.00 95.50 407 LEU A N 1
ATOM 3175 C CA . LEU A 1 407 ? 2.677 -2.947 0.215 1.00 95.50 407 LEU A CA 1
ATOM 3176 C C . LEU A 1 407 ? 1.633 -2.378 -0.746 1.00 95.50 407 LEU A C 1
ATOM 3178 O O . LEU A 1 407 ? 0.885 -1.473 -0.368 1.00 95.50 407 LEU A O 1
ATOM 3182 N N . PHE A 1 408 ? 1.546 -2.921 -1.959 1.00 91.19 408 PHE A N 1
ATOM 3183 C CA . PHE A 1 408 ? 0.411 -2.657 -2.842 1.00 91.19 408 PHE A CA 1
ATOM 3184 C C . PHE A 1 408 ? -0.153 -3.944 -3.447 1.00 91.19 408 PHE A C 1
ATOM 3186 O O . PHE A 1 408 ? 0.555 -4.933 -3.644 1.00 91.19 408 PHE A O 1
ATOM 3193 N N . TRP A 1 409 ? -1.458 -3.941 -3.688 1.00 90.94 409 TRP A N 1
ATOM 3194 C CA . TRP A 1 409 ? -2.262 -5.100 -4.054 1.00 90.94 409 TRP A CA 1
ATOM 3195 C C . TRP A 1 409 ? -3.424 -4.697 -4.963 1.00 90.94 409 TRP A C 1
ATOM 3197 O O . TRP A 1 409 ? -3.758 -3.520 -5.103 1.00 90.94 409 TRP A O 1
ATOM 3207 N N . ARG A 1 410 ? -4.077 -5.693 -5.553 1.00 86.44 410 ARG A N 1
ATOM 3208 C CA . ARG A 1 410 ? -5.362 -5.552 -6.255 1.00 86.44 410 ARG A CA 1
ATOM 3209 C C . ARG A 1 410 ? -6.373 -6.543 -5.695 1.00 86.44 410 ARG A C 1
ATOM 3211 O O . ARG A 1 410 ? -5.975 -7.502 -5.025 1.00 86.44 410 ARG A O 1
ATOM 3218 N N . THR A 1 411 ? -7.656 -6.336 -5.963 1.00 81.62 411 THR A N 1
ATOM 3219 C CA . THR A 1 411 ? -8.716 -7.249 -5.524 1.00 81.62 411 THR A CA 1
ATOM 3220 C C . THR A 1 411 ? -9.352 -7.997 -6.700 1.00 81.62 411 THR A C 1
ATOM 3222 O O . THR A 1 411 ? -9.018 -7.785 -7.861 1.00 81.62 411 THR A O 1
ATOM 3225 N N . VAL A 1 412 ? -10.195 -8.989 -6.397 1.00 74.00 412 VAL A N 1
ATOM 3226 C CA . VAL A 1 412 ? -10.880 -9.838 -7.398 1.00 74.00 412 VAL A CA 1
ATOM 3227 C C . VAL A 1 412 ? -12.019 -9.103 -8.131 1.00 74.00 412 VAL A C 1
ATOM 3229 O O . VAL A 1 412 ? -12.507 -9.596 -9.146 1.00 74.00 412 VAL A O 1
ATOM 3232 N N . ASP A 1 413 ? -12.426 -7.925 -7.650 1.00 63.69 413 ASP A N 1
ATOM 3233 C CA . ASP A 1 413 ? -13.383 -7.045 -8.325 1.00 63.69 413 ASP A CA 1
ATOM 3234 C C . ASP A 1 413 ? -13.033 -5.568 -8.066 1.00 63.69 413 ASP A C 1
ATOM 3236 O O . ASP A 1 413 ? -13.400 -4.999 -7.036 1.00 63.69 413 ASP A O 1
ATOM 3240 N N . ASP A 1 414 ? -12.294 -4.966 -9.004 1.00 51.22 414 ASP A N 1
ATOM 3241 C CA . ASP A 1 414 ? -11.907 -3.545 -9.004 1.00 51.22 414 ASP A CA 1
ATOM 3242 C C . ASP A 1 414 ? -12.948 -2.647 -9.729 1.00 51.22 414 ASP A C 1
ATOM 3244 O O . ASP A 1 414 ? -12.660 -1.497 -10.054 1.00 51.22 414 ASP A O 1
ATOM 3248 N N . ARG A 1 415 ? -14.150 -3.157 -10.063 1.00 44.56 415 ARG A N 1
ATOM 3249 C CA . ARG A 1 415 ? -15.155 -2.402 -10.852 1.00 44.56 415 ARG A CA 1
ATOM 3250 C C . ARG A 1 415 ? -15.841 -1.289 -10.073 1.00 44.56 415 ARG A C 1
ATOM 3252 O O . ARG A 1 415 ? -16.282 -0.310 -10.676 1.00 44.56 415 ARG A O 1
ATOM 3259 N N . ASP A 1 416 ? -15.947 -1.459 -8.764 1.00 42.22 416 ASP A N 1
ATOM 3260 C CA . ASP A 1 416 ? -16.197 -0.369 -7.840 1.00 42.22 416 ASP A CA 1
ATOM 3261 C C . ASP A 1 416 ? -14.841 0.180 -7.423 1.00 42.22 416 ASP A C 1
ATOM 3263 O O . ASP A 1 416 ? -14.054 -0.534 -6.798 1.00 42.22 416 ASP A O 1
ATOM 3267 N N . SER A 1 417 ? -14.572 1.442 -7.759 1.00 40.66 417 SER A N 1
ATOM 3268 C CA . SER A 1 417 ? -13.398 2.114 -7.216 1.00 40.66 417 SER A CA 1
ATOM 3269 C C . SER A 1 417 ? -13.493 2.098 -5.693 1.00 40.66 417 SER A C 1
ATOM 3271 O O . SER A 1 417 ? -14.500 2.522 -5.116 1.00 40.66 417 SER A O 1
ATOM 3273 N N . ILE A 1 418 ? -12.452 1.586 -5.033 1.00 49.28 418 ILE A N 1
ATOM 3274 C CA . ILE A 1 418 ? -12.397 1.493 -3.567 1.00 49.28 418 ILE A CA 1
ATOM 3275 C C . ILE A 1 418 ? -11.698 2.744 -2.994 1.00 49.28 418 ILE A C 1
ATOM 3277 O O . ILE A 1 418 ? -11.266 2.781 -1.839 1.00 49.28 418 ILE A O 1
ATOM 3281 N N . GLU A 1 419 ? -11.733 3.830 -3.780 1.00 41.84 419 GLU A N 1
ATOM 3282 C CA . GLU A 1 419 ? -11.408 5.232 -3.490 1.00 41.84 419 GLU A CA 1
ATOM 3283 C C . GLU A 1 419 ? -11.978 5.786 -2.173 1.00 41.84 419 GLU A C 1
ATOM 3285 O O . GLU A 1 419 ? -11.788 6.953 -1.863 1.00 41.84 419 GLU A O 1
ATOM 3290 N N . HIS A 1 420 ? -12.711 5.027 -1.365 1.00 48.56 420 HIS A N 1
ATOM 3291 C CA . HIS A 1 420 ? -13.357 5.544 -0.161 1.00 48.56 420 HIS A CA 1
ATOM 3292 C C . HIS A 1 420 ? -13.055 4.715 1.099 1.00 48.56 420 HIS A C 1
ATOM 3294 O O . HIS A 1 420 ? -13.332 5.178 2.201 1.00 48.56 420 HIS A O 1
ATOM 3300 N N . LEU A 1 421 ? -12.426 3.534 0.997 1.00 50.25 421 LEU A N 1
ATOM 3301 C CA . LEU A 1 421 ? -12.229 2.639 2.152 1.00 50.25 421 LEU A CA 1
ATOM 3302 C C . LEU A 1 421 ? -10.869 2.761 2.860 1.00 50.25 421 LEU A C 1
ATOM 3304 O O . LEU A 1 421 ? -10.365 1.767 3.400 1.00 50.25 421 LEU A O 1
ATOM 3308 N N . SER A 1 422 ? -10.275 3.957 2.883 1.00 61.28 422 SER A N 1
ATOM 3309 C CA . SER A 1 422 ? -9.038 4.179 3.639 1.00 61.28 422 SER A CA 1
ATOM 3310 C C . SER A 1 422 ? -9.251 3.839 5.118 1.00 61.28 422 SER A C 1
ATOM 3312 O O . SER A 1 422 ? -10.172 4.372 5.732 1.00 61.28 422 SER A O 1
ATOM 3314 N N . GLY A 1 423 ? -8.446 2.922 5.659 1.00 69.81 423 GLY A N 1
ATOM 3315 C CA . GLY A 1 423 ? -8.627 2.286 6.968 1.00 69.81 423 GLY A CA 1
ATOM 3316 C C . GLY A 1 423 ? -8.995 0.793 6.920 1.00 69.81 423 GLY A C 1
ATOM 3317 O O . GLY A 1 423 ? -8.833 0.114 7.930 1.00 69.81 423 GLY A O 1
ATOM 3318 N N . SER A 1 424 ? -9.423 0.242 5.775 1.00 82.25 424 SER A N 1
ATOM 3319 C CA . SER A 1 424 ? -9.665 -1.213 5.638 1.00 82.25 424 SER A CA 1
ATOM 3320 C C . SER A 1 424 ? -8.404 -2.031 5.903 1.00 82.25 424 SER A C 1
ATOM 3322 O O . SER A 1 424 ? -7.301 -1.564 5.653 1.00 82.25 424 SER A O 1
ATOM 3324 N N . VAL A 1 425 ? -8.541 -3.268 6.371 1.00 90.00 425 VAL A N 1
ATOM 3325 C CA . VAL A 1 425 ? -7.406 -4.115 6.759 1.00 90.00 425 VAL A CA 1
ATOM 3326 C C . VAL A 1 425 ? -7.071 -5.090 5.635 1.00 90.00 425 VAL A C 1
ATOM 3328 O O . VAL A 1 425 ? -7.943 -5.839 5.196 1.00 90.00 425 VAL A O 1
ATOM 3331 N N . LEU A 1 426 ? -5.810 -5.111 5.193 1.00 93.31 426 LEU A N 1
ATOM 3332 C CA . LEU A 1 426 ? -5.259 -6.226 4.427 1.00 93.31 426 LEU A CA 1
ATOM 3333 C C . LEU A 1 426 ? -4.932 -7.360 5.404 1.00 93.31 426 LEU A C 1
ATOM 3335 O O . LEU A 1 426 ? -4.146 -7.180 6.336 1.00 93.31 426 LEU A O 1
ATOM 3339 N N . CYS A 1 427 ? -5.510 -8.529 5.173 1.00 94.62 427 CYS A N 1
ATOM 3340 C CA . CYS A 1 427 ? -5.360 -9.724 5.988 1.00 94.62 427 CYS A CA 1
ATOM 3341 C C . CYS A 1 427 ? -4.673 -10.840 5.198 1.00 94.62 427 CYS A C 1
ATOM 3343 O O . CYS A 1 427 ? -4.943 -11.032 4.012 1.00 94.62 427 CYS A O 1
ATOM 3345 N N . ARG A 1 428 ? -3.823 -11.613 5.876 1.00 95.00 428 ARG A N 1
ATOM 3346 C CA . ARG A 1 428 ? -3.292 -12.893 5.392 1.00 95.00 428 ARG A CA 1
ATOM 3347 C C . ARG A 1 428 ? -4.144 -14.025 5.957 1.00 95.00 428 ARG A C 1
ATOM 3349 O O . ARG A 1 428 ? -4.388 -14.043 7.160 1.00 95.00 428 ARG A O 1
ATOM 3356 N N . GLY A 1 429 ? -4.546 -14.964 5.110 1.00 90.50 429 GLY A N 1
ATOM 3357 C CA . GLY A 1 429 ? -5.396 -16.102 5.458 1.00 90.50 429 GLY A CA 1
ATOM 3358 C C . GLY A 1 429 ? -6.434 -16.385 4.372 1.00 90.50 429 GLY A C 1
ATOM 3359 O O . GLY A 1 429 ? -6.547 -15.650 3.389 1.00 90.50 429 GLY A O 1
ATOM 3360 N N . GLN A 1 430 ? -7.208 -17.453 4.551 1.00 85.00 430 GLN A N 1
ATOM 3361 C CA . GLN A 1 430 ? -8.395 -17.722 3.736 1.00 85.00 430 GLN A CA 1
ATOM 3362 C C . GLN A 1 430 ? -9.662 -17.334 4.501 1.00 85.00 430 GLN A C 1
ATOM 3364 O O . GLN A 1 430 ? -9.682 -17.297 5.729 1.00 85.00 430 GLN A O 1
ATOM 3369 N N . LEU A 1 431 ? -10.735 -17.033 3.769 1.00 79.94 431 LEU A N 1
ATOM 3370 C CA . LEU A 1 431 ? -12.039 -16.773 4.378 1.00 79.94 431 LEU A CA 1
ATOM 3371 C C . LEU A 1 431 ? -12.591 -18.082 4.955 1.00 79.94 431 LEU A C 1
ATOM 3373 O O . LEU A 1 431 ? -12.761 -19.045 4.212 1.00 79.94 431 LEU A O 1
ATOM 3377 N N . GLY A 1 432 ? -12.856 -18.092 6.262 1.00 74.75 432 GLY A N 1
ATOM 3378 C CA . GLY A 1 432 ? -13.284 -19.271 7.026 1.00 74.75 432 GLY A CA 1
ATOM 3379 C C . GLY A 1 432 ? -12.190 -19.910 7.895 1.00 74.75 432 GLY A C 1
ATOM 3380 O O . GLY A 1 432 ? -12.533 -20.587 8.859 1.00 74.75 432 GLY A O 1
ATOM 3381 N N . ASP A 1 433 ? -10.911 -19.637 7.617 1.00 79.44 433 ASP A N 1
ATOM 3382 C CA . ASP A 1 433 ? -9.755 -20.139 8.381 1.00 79.44 433 ASP A CA 1
ATOM 3383 C C . ASP A 1 433 ? -9.178 -19.055 9.313 1.00 79.44 433 ASP A C 1
ATOM 3385 O O . ASP A 1 433 ? -9.643 -17.922 9.317 1.00 79.44 433 ASP A O 1
ATOM 3389 N N . GLN A 1 434 ? -8.135 -19.351 10.097 1.00 85.12 434 GLN A N 1
ATOM 3390 C CA . GLN A 1 434 ? -7.425 -18.312 10.860 1.00 85.12 434 GLN A CA 1
ATOM 3391 C C . GLN A 1 434 ? -6.835 -17.229 9.936 1.00 85.12 434 GLN A C 1
ATOM 3393 O O . GLN A 1 434 ? -6.268 -17.535 8.882 1.00 85.12 434 GLN A O 1
ATOM 3398 N N . ALA A 1 435 ? -6.930 -15.962 10.353 1.00 92.62 435 ALA A N 1
ATOM 3399 C CA . ALA A 1 435 ? -6.400 -14.826 9.606 1.00 92.62 435 ALA A CA 1
ATOM 3400 C C . ALA A 1 435 ? -5.646 -13.832 10.501 1.00 92.62 435 ALA A C 1
ATOM 3402 O O . ALA A 1 435 ? -5.983 -13.623 11.665 1.00 92.62 435 ALA A O 1
ATOM 3403 N N . CYS A 1 436 ? -4.643 -13.172 9.924 1.00 95.50 436 CYS A N 1
ATOM 3404 C CA . CYS A 1 436 ? -3.815 -12.178 10.605 1.00 95.50 436 CYS A CA 1
ATOM 3405 C C . CYS A 1 436 ? -3.864 -10.838 9.854 1.00 95.50 436 CYS A C 1
ATOM 3407 O O . CYS A 1 436 ? -3.814 -10.819 8.622 1.00 95.50 436 CYS A O 1
ATOM 3409 N N . ALA A 1 437 ? -3.889 -9.711 10.563 1.00 96.62 437 ALA A N 1
ATOM 3410 C CA . ALA A 1 437 ? -3.787 -8.380 9.962 1.00 96.62 437 ALA A CA 1
ATOM 3411 C C . ALA A 1 437 ? -2.356 -8.101 9.467 1.00 96.62 437 ALA A C 1
ATOM 3413 O O . ALA A 1 437 ? -1.383 -8.488 10.111 1.00 96.62 437 ALA A O 1
ATOM 3414 N N . VAL A 1 438 ? -2.204 -7.416 8.334 1.00 97.06 438 VAL A N 1
ATOM 3415 C CA . VAL A 1 438 ? -0.896 -7.085 7.742 1.00 97.06 438 VAL A CA 1
ATOM 3416 C C . VAL A 1 438 ? -0.641 -5.581 7.834 1.00 97.06 438 VAL A C 1
ATOM 3418 O O . VAL A 1 438 ? 0.259 -5.156 8.563 1.00 97.06 438 VAL A O 1
ATOM 3421 N N . CYS A 1 439 ? -1.451 -4.789 7.130 1.00 95.12 439 CYS A N 1
ATOM 3422 C CA . CYS A 1 439 ? -1.445 -3.324 7.115 1.00 95.12 439 CYS A CA 1
ATOM 3423 C C . CYS A 1 439 ? -2.850 -2.783 6.786 1.00 95.12 439 CYS A C 1
ATOM 3425 O O . CYS A 1 439 ? -3.774 -3.557 6.520 1.00 95.12 439 CYS A O 1
ATOM 3427 N N . PHE A 1 440 ? -3.018 -1.460 6.815 1.00 91.50 440 PHE A N 1
ATOM 3428 C CA . PHE A 1 440 ? -4.263 -0.793 6.423 1.00 91.50 440 PHE A CA 1
ATOM 3429 C C . PHE A 1 440 ? -4.196 -0.336 4.961 1.00 91.50 440 PHE A C 1
ATOM 3431 O O . PHE A 1 440 ? -3.133 0.044 4.489 1.00 91.50 440 PHE A O 1
ATOM 3438 N N . GLN A 1 441 ? -5.318 -0.323 4.242 1.00 86.94 441 GLN A N 1
ATOM 3439 C CA . GLN A 1 441 ? -5.449 0.391 2.975 1.00 86.94 441 GLN A CA 1
ATOM 3440 C C . GLN A 1 441 ? -5.385 1.888 3.273 1.00 86.94 441 GLN A C 1
ATOM 3442 O O . GLN A 1 441 ? -6.280 2.425 3.918 1.00 86.94 441 GLN A O 1
ATOM 3447 N N . ASN A 1 442 ? -4.341 2.561 2.805 1.00 83.69 442 ASN A N 1
ATOM 3448 C CA . ASN A 1 442 ? -4.173 4.002 2.956 1.00 83.69 442 ASN A CA 1
ATOM 3449 C C . ASN A 1 442 ? -4.576 4.729 1.672 1.00 83.69 442 ASN A C 1
ATOM 3451 O O . ASN A 1 442 ? -5.354 5.680 1.732 1.00 83.69 442 ASN A O 1
ATOM 3455 N N . PHE A 1 443 ? -4.084 4.256 0.521 1.00 77.75 443 PHE A N 1
ATOM 3456 C CA . PHE A 1 443 ? -4.237 4.900 -0.784 1.00 77.75 443 PHE A CA 1
ATOM 3457 C C . PHE A 1 443 ? -4.706 3.936 -1.881 1.00 77.75 443 PHE A C 1
ATOM 3459 O O . PHE A 1 443 ? -4.593 2.717 -1.765 1.00 77.75 443 PHE A O 1
ATOM 3466 N N . GLU A 1 444 ? -5.188 4.512 -2.978 1.00 78.00 444 GLU A N 1
ATOM 3467 C CA . GLU A 1 444 ? -5.501 3.837 -4.236 1.00 78.00 444 GLU A CA 1
ATOM 3468 C C . GLU A 1 444 ? -4.922 4.688 -5.377 1.00 78.00 444 GLU A C 1
ATOM 3470 O O . GLU A 1 444 ? -4.826 5.911 -5.259 1.00 78.00 444 GLU A O 1
ATOM 3475 N N . THR A 1 445 ? -4.426 4.058 -6.440 1.00 70.81 445 THR A N 1
ATOM 3476 C CA . THR A 1 445 ? -3.738 4.749 -7.542 1.00 70.81 445 THR A CA 1
ATOM 3477 C C . THR A 1 445 ? -4.064 4.051 -8.865 1.00 70.81 445 THR A C 1
ATOM 3479 O O . THR A 1 445 ? -3.942 2.823 -8.941 1.00 70.81 445 THR A O 1
ATOM 3482 N N . PRO A 1 446 ? -4.512 4.788 -9.900 1.00 68.44 446 PRO A N 1
ATOM 3483 C CA . PRO A 1 446 ? -4.817 4.191 -11.190 1.00 68.44 446 PRO A CA 1
ATOM 3484 C C . PRO A 1 446 ? -3.541 3.743 -11.915 1.00 68.44 446 PRO A C 1
ATOM 3486 O O . PRO A 1 446 ? -2.452 4.278 -11.700 1.00 68.44 446 PRO A O 1
ATOM 3489 N N . VAL A 1 447 ? -3.699 2.769 -12.809 1.00 62.09 447 VAL A N 1
ATOM 3490 C CA . VAL A 1 447 ? -2.656 2.202 -13.670 1.00 62.09 447 VAL A CA 1
ATOM 3491 C C . VAL A 1 447 ? -3.100 2.368 -15.144 1.00 62.09 447 VAL A C 1
ATOM 3493 O O . VAL A 1 447 ? -3.858 1.538 -15.649 1.00 62.09 447 VAL A O 1
ATOM 3496 N N . PRO A 1 448 ? -2.672 3.429 -15.866 1.00 53.06 448 PRO A N 1
ATOM 3497 C CA . PRO A 1 448 ? -2.881 3.602 -17.318 1.00 53.06 448 PRO A CA 1
ATOM 3498 C C . PRO A 1 448 ? -4.350 3.848 -17.757 1.00 53.06 448 PRO A C 1
ATOM 3500 O O . PRO A 1 448 ? -5.001 4.768 -17.271 1.00 53.06 448 PRO A O 1
ATOM 3503 N N . SER A 1 449 ? -4.924 3.150 -18.750 1.00 45.03 449 SER A N 1
ATOM 3504 C CA . SER A 1 449 ? -4.354 2.062 -19.567 1.00 45.03 449 SER A CA 1
ATOM 3505 C C . SER A 1 449 ? -3.425 2.564 -20.699 1.00 45.03 449 SER A C 1
ATOM 3507 O O . SER A 1 449 ? -3.536 3.705 -21.146 1.00 45.03 449 SER A O 1
ATOM 3509 N N . ALA A 1 450 ? -2.523 1.704 -21.195 1.00 39.97 450 ALA A N 1
ATOM 3510 C CA . ALA A 1 450 ? -1.487 2.019 -22.193 1.00 39.97 450 ALA A CA 1
ATOM 3511 C C . ALA A 1 450 ? -2.063 2.502 -23.539 1.00 39.97 450 ALA A C 1
ATOM 3513 O O . ALA A 1 450 ? -1.426 3.273 -24.255 1.00 39.97 450 ALA A O 1
ATOM 3514 N N . VAL A 1 451 ? -3.308 2.113 -23.832 1.00 39.34 451 VAL A N 1
ATOM 3515 C CA . VAL A 1 451 ? -4.093 2.513 -25.015 1.00 39.34 451 VAL A CA 1
ATOM 3516 C C . VAL A 1 451 ? -4.296 4.041 -25.106 1.00 39.34 451 VAL A C 1
ATOM 3518 O O . VAL A 1 451 ? -4.627 4.562 -26.166 1.00 39.34 451 VAL A O 1
ATOM 3521 N N . LEU A 1 452 ? -4.090 4.789 -24.013 1.00 40.03 452 LEU A N 1
ATOM 3522 C CA . LEU A 1 452 ? -4.429 6.215 -23.913 1.00 40.03 452 LEU A CA 1
ATOM 3523 C C . LEU A 1 452 ? -3.254 7.198 -24.061 1.00 40.03 452 LEU A C 1
ATOM 3525 O O . LEU A 1 452 ? -3.482 8.401 -23.905 1.00 40.03 452 LEU A O 1
ATOM 3529 N N . HIS A 1 453 ? -2.015 6.745 -24.302 1.00 41.72 453 HIS A N 1
ATOM 3530 C CA . HIS A 1 453 ? -0.845 7.636 -24.177 1.00 41.72 453 HIS A CA 1
ATOM 3531 C C . HIS A 1 453 ? 0.129 7.751 -25.350 1.00 41.72 453 HIS A C 1
ATOM 3533 O O . HIS A 1 453 ? 0.813 8.773 -25.406 1.00 41.72 453 HIS A O 1
ATOM 3539 N N . ASN A 1 454 ? 0.160 6.816 -26.303 1.00 38.66 454 ASN A N 1
ATOM 3540 C CA . ASN A 1 454 ? 1.089 6.933 -27.436 1.00 38.66 454 ASN A CA 1
ATOM 3541 C C . ASN A 1 454 ? 0.459 7.547 -28.702 1.00 38.66 454 ASN A C 1
ATOM 3543 O O . ASN A 1 454 ? 1.136 8.328 -29.361 1.00 38.66 454 ASN A O 1
ATOM 3547 N N . ASP A 1 455 ? -0.830 7.303 -28.987 1.00 37.62 455 ASP A N 1
ATOM 3548 C CA . ASP A 1 455 ? -1.449 7.713 -30.269 1.00 37.62 455 ASP A CA 1
ATOM 3549 C C . ASP A 1 455 ? -2.661 8.666 -30.158 1.00 37.62 455 ASP A C 1
ATOM 3551 O O . ASP A 1 455 ? -3.146 9.183 -31.167 1.00 37.62 455 ASP A O 1
ATOM 3555 N N . TYR A 1 456 ? -3.184 8.936 -28.954 1.00 36.59 456 TYR A N 1
ATOM 3556 C CA . TYR A 1 456 ? -4.422 9.715 -28.794 1.00 36.59 456 TYR A CA 1
ATOM 3557 C C . TYR A 1 456 ? -4.182 11.225 -28.610 1.00 36.59 456 TYR A C 1
ATOM 3559 O O . TYR A 1 456 ? -4.082 11.735 -27.497 1.00 36.59 456 TYR A O 1
ATOM 3567 N N . THR A 1 457 ? -4.190 11.965 -29.723 1.00 43.66 457 THR A N 1
ATOM 3568 C CA . THR A 1 457 ? -4.320 13.441 -29.741 1.00 43.66 457 THR A CA 1
ATOM 3569 C C . THR A 1 457 ? -5.774 13.925 -29.594 1.00 43.66 457 THR A C 1
ATOM 3571 O O . THR A 1 457 ? -6.027 15.124 -29.472 1.00 43.66 457 THR A O 1
ATOM 3574 N N . GLY A 1 458 ? -6.746 13.006 -29.600 1.00 40.31 458 GLY A N 1
ATOM 3575 C CA . GLY A 1 458 ? -8.168 13.295 -29.399 1.00 40.31 458 GLY A CA 1
ATOM 3576 C C . GLY A 1 458 ? -8.575 13.440 -27.926 1.00 40.31 458 GLY A C 1
ATOM 3577 O O . GLY A 1 458 ? -7.805 13.169 -27.007 1.00 40.31 458 GLY A O 1
ATOM 3578 N N . ARG A 1 459 ? -9.840 13.820 -27.679 1.00 35.88 459 ARG A N 1
ATOM 3579 C CA . ARG A 1 459 ? -10.426 13.757 -26.326 1.00 35.88 459 ARG A CA 1
ATOM 3580 C C . ARG A 1 459 ? -10.325 12.326 -25.786 1.00 35.88 459 ARG A C 1
ATOM 3582 O O . ARG A 1 459 ? -10.707 11.394 -26.493 1.00 35.88 459 ARG A O 1
ATOM 3589 N N . LYS A 1 460 ? -9.883 12.174 -24.527 1.00 40.03 460 LYS A N 1
ATOM 3590 C CA . LYS A 1 460 ? -9.907 10.891 -23.802 1.00 40.03 460 LYS A CA 1
ATOM 3591 C C . LYS A 1 460 ? -11.292 10.232 -23.977 1.00 40.03 460 LYS A C 1
ATOM 3593 O O . LYS A 1 460 ? -12.292 10.909 -23.718 1.00 40.03 460 LYS A O 1
ATOM 3598 N N . PRO A 1 461 ? -11.391 8.956 -24.395 1.00 38.97 461 PRO A N 1
ATOM 3599 C CA . PRO A 1 461 ? -12.662 8.241 -24.397 1.00 38.97 461 PRO A CA 1
ATOM 3600 C C . PRO A 1 461 ? -13.209 8.187 -22.966 1.00 38.97 461 PRO A C 1
ATOM 3602 O O . PRO A 1 461 ? -12.553 7.688 -22.055 1.00 38.97 461 PRO A O 1
ATOM 3605 N N . TYR A 1 462 ? -14.416 8.718 -22.774 1.00 35.44 462 TYR A N 1
ATOM 3606 C CA . TYR A 1 462 ? -14.983 9.062 -21.462 1.00 35.44 462 TYR A CA 1
ATOM 3607 C C . TYR A 1 462 ? -15.299 7.876 -20.524 1.00 35.44 462 TYR A C 1
ATOM 3609 O O . TYR A 1 462 ? -15.828 8.114 -19.447 1.00 35.44 462 TYR A O 1
ATOM 3617 N N . ASN A 1 463 ? -15.014 6.624 -20.911 1.00 40.66 463 ASN A N 1
ATOM 3618 C CA . ASN A 1 463 ? -15.472 5.411 -20.213 1.00 40.66 463 ASN A CA 1
ATOM 3619 C C . ASN A 1 463 ? -14.468 4.232 -20.232 1.00 40.66 463 ASN A C 1
ATOM 3621 O O . ASN A 1 463 ? -14.879 3.078 -20.131 1.00 40.66 463 ASN A O 1
ATOM 3625 N N . VAL A 1 464 ? -13.158 4.469 -20.369 1.00 44.66 464 VAL A N 1
ATOM 3626 C CA . VAL A 1 464 ? -12.177 3.392 -20.117 1.00 44.66 464 VAL A CA 1
ATOM 3627 C C . VAL A 1 464 ? -11.966 3.291 -18.607 1.00 44.66 464 VAL A C 1
ATOM 3629 O O . VAL A 1 464 ? -11.299 4.149 -18.034 1.00 44.66 464 VAL A O 1
ATOM 3632 N N . GLN A 1 465 ? -12.539 2.262 -17.967 1.00 49.97 465 GLN A N 1
ATOM 3633 C CA . GLN A 1 465 ? -12.241 1.947 -16.565 1.00 49.97 465 GLN A CA 1
ATOM 3634 C C . GLN A 1 465 ? -10.727 1.760 -16.409 1.00 49.97 465 GLN A C 1
ATOM 3636 O O . GLN A 1 465 ? -10.134 0.867 -17.016 1.00 49.97 465 GLN A O 1
ATOM 3641 N N . GLN A 1 466 ? -10.103 2.633 -15.622 1.00 55.88 466 GLN A N 1
ATOM 3642 C CA . GLN A 1 466 ? -8.699 2.503 -15.259 1.00 55.88 466 GLN A CA 1
ATOM 3643 C C . GLN A 1 466 ? -8.584 1.449 -14.158 1.00 55.88 466 GLN A C 1
ATOM 3645 O O . GLN A 1 466 ? -9.346 1.466 -13.195 1.00 55.88 466 GLN A O 1
ATOM 3650 N N . PHE A 1 467 ? -7.630 0.532 -14.302 1.00 64.75 467 PHE A N 1
ATOM 3651 C CA . PHE A 1 467 ? -7.279 -0.413 -13.244 1.00 64.75 467 PHE A CA 1
ATOM 3652 C C . PHE A 1 467 ? -6.733 0.367 -12.058 1.00 64.75 467 PHE A C 1
ATOM 3654 O O . PHE A 1 467 ? -5.990 1.326 -12.265 1.00 64.75 467 PHE A O 1
ATOM 3661 N N . THR A 1 468 ? -7.026 -0.059 -10.836 1.00 71.69 468 THR A N 1
ATOM 3662 C CA . THR A 1 468 ? -6.458 0.555 -9.638 1.00 71.69 468 THR A CA 1
ATOM 3663 C C . THR A 1 468 ? -5.625 -0.452 -8.863 1.00 71.69 468 THR A C 1
ATOM 3665 O O . THR A 1 468 ? -5.976 -1.625 -8.750 1.00 71.69 468 THR A O 1
ATOM 3668 N N . VAL A 1 469 ? -4.506 0.007 -8.304 1.00 80.06 469 VAL A N 1
ATOM 3669 C CA . VAL A 1 469 ? -3.811 -0.729 -7.244 1.00 80.06 469 VAL A CA 1
ATOM 3670 C C . VAL A 1 469 ? -3.988 0.010 -5.927 1.00 80.06 469 VAL A C 1
ATOM 3672 O O . VAL A 1 469 ? -3.903 1.236 -5.846 1.00 80.06 469 VAL A O 1
ATOM 3675 N N . LYS A 1 470 ? -4.281 -0.765 -4.894 1.00 84.56 470 LYS A N 1
ATOM 3676 C CA . LYS A 1 470 ? -4.531 -0.335 -3.521 1.00 84.56 470 LYS A CA 1
ATOM 3677 C C . LYS A 1 470 ? -3.227 -0.474 -2.753 1.00 84.56 470 LYS A C 1
ATOM 3679 O O . LYS A 1 470 ? -2.447 -1.377 -3.045 1.00 84.56 470 LYS A O 1
ATOM 3684 N N . GLY A 1 471 ? -2.955 0.407 -1.800 1.00 87.19 471 GLY A N 1
ATOM 3685 C CA . GLY A 1 471 ? -1.690 0.392 -1.078 1.00 87.19 471 GLY A CA 1
ATOM 3686 C C . GLY A 1 471 ? -1.805 0.814 0.374 1.00 87.19 471 GLY A C 1
ATOM 3687 O O . GLY A 1 471 ? -2.681 1.593 0.754 1.00 87.19 471 GLY A O 1
ATOM 3688 N N . GLY A 1 472 ? -0.901 0.270 1.180 1.00 90.75 472 GLY A N 1
ATOM 3689 C CA . GLY A 1 472 ? -0.898 0.394 2.629 1.00 90.75 472 GLY A CA 1
ATOM 3690 C C . GLY A 1 472 ? 0.512 0.482 3.175 1.00 90.75 472 GLY A C 1
ATOM 3691 O O . GLY A 1 472 ? 1.346 -0.375 2.864 1.00 90.75 472 GLY A O 1
ATOM 3692 N N . PHE A 1 473 ? 0.785 1.511 3.974 1.00 93.50 473 PHE A N 1
ATOM 3693 C CA . PHE A 1 473 ? 2.105 1.717 4.560 1.00 93.50 473 PHE A CA 1
ATOM 3694 C C . PHE A 1 473 ? 2.449 0.611 5.562 1.00 93.50 473 PHE A C 1
ATOM 3696 O O . PHE A 1 473 ? 1.575 0.016 6.200 1.00 93.50 473 PHE A O 1
ATOM 3703 N N . LEU A 1 474 ? 3.745 0.341 5.727 1.00 95.69 474 LEU A N 1
ATOM 3704 C CA . LEU A 1 474 ? 4.206 -0.510 6.818 1.00 95.69 474 LEU A CA 1
ATOM 3705 C C . LEU A 1 474 ? 3.891 0.178 8.150 1.00 95.69 474 LEU A C 1
ATOM 3707 O O . LEU A 1 474 ? 4.168 1.360 8.335 1.00 95.69 474 LEU A O 1
ATOM 3711 N N . LEU A 1 475 ? 3.309 -0.569 9.080 1.00 96.06 475 LEU A N 1
ATOM 3712 C CA . LEU A 1 475 ? 2.871 -0.067 10.377 1.00 96.06 475 LEU A CA 1
ATOM 3713 C C . LEU A 1 475 ? 4.051 0.153 11.344 1.00 96.06 475 LEU A C 1
ATOM 3715 O O . LEU A 1 475 ? 5.022 -0.613 11.293 1.00 96.06 475 LEU A O 1
ATOM 3719 N N . PRO A 1 476 ? 3.946 1.119 12.278 1.00 95.12 476 PRO A N 1
ATOM 3720 C CA . PRO A 1 476 ? 4.929 1.326 13.340 1.00 95.12 476 PRO A CA 1
ATOM 3721 C C . PRO A 1 476 ? 5.172 0.056 14.182 1.00 95.12 476 PRO A C 1
ATOM 3723 O O . PRO A 1 476 ? 4.223 -0.695 14.439 1.00 95.12 476 PRO A O 1
ATOM 3726 N N . PRO A 1 477 ? 6.398 -0.174 14.699 1.00 94.44 477 PRO A N 1
ATOM 3727 C CA . PRO A 1 477 ? 6.712 -1.353 15.515 1.00 94.44 477 PRO A CA 1
ATOM 3728 C C . PRO A 1 477 ? 5.837 -1.511 16.765 1.00 94.44 477 PRO A C 1
ATOM 3730 O O . PRO A 1 477 ? 5.543 -2.633 17.168 1.00 94.44 477 PRO A O 1
ATOM 3733 N N . GLU A 1 478 ? 5.400 -0.403 17.367 1.00 95.12 478 GLU A N 1
ATOM 3734 C CA . GLU A 1 478 ? 4.477 -0.397 18.508 1.00 95.12 478 GLU A CA 1
ATOM 3735 C C . GLU A 1 478 ? 3.129 -1.037 18.151 1.00 95.12 478 GLU A C 1
ATOM 3737 O O . GLU A 1 478 ? 2.687 -1.959 18.833 1.00 95.12 478 GLU A O 1
ATOM 3742 N N . ILE A 1 479 ? 2.533 -0.607 17.036 1.00 97.06 479 ILE A N 1
ATOM 3743 C CA . ILE A 1 479 ? 1.254 -1.107 16.516 1.00 97.06 479 ILE A CA 1
ATOM 3744 C C . ILE A 1 479 ? 1.360 -2.585 16.150 1.00 97.06 479 ILE A C 1
ATOM 3746 O O . ILE A 1 479 ? 0.498 -3.376 16.516 1.00 97.06 479 ILE A O 1
ATOM 3750 N N . ARG A 1 480 ? 2.474 -2.982 15.526 1.00 95.94 480 ARG A N 1
ATOM 3751 C CA . ARG A 1 480 ? 2.801 -4.384 15.218 1.00 95.94 480 ARG A CA 1
ATOM 3752 C C . ARG A 1 480 ? 2.993 -5.277 16.447 1.00 95.94 480 ARG A C 1
ATOM 3754 O O . ARG A 1 480 ? 3.018 -6.494 16.292 1.00 95.94 480 ARG A O 1
ATOM 3761 N N . CYS A 1 481 ? 3.143 -4.693 17.635 1.00 95.81 481 CYS A N 1
ATOM 3762 C CA . CYS A 1 481 ? 3.218 -5.402 18.910 1.00 95.81 481 CYS A CA 1
ATOM 3763 C C . CYS A 1 481 ? 1.974 -5.194 19.796 1.00 95.81 481 CYS A C 1
ATOM 3765 O O . CYS A 1 481 ? 2.004 -5.603 20.958 1.00 95.81 481 CYS A O 1
ATOM 3767 N N . ALA A 1 482 ? 0.937 -4.513 19.303 1.00 97.31 482 ALA A N 1
ATOM 3768 C CA . ALA A 1 482 ? -0.314 -4.308 20.023 1.00 97.31 482 ALA A CA 1
ATOM 3769 C C . ALA A 1 482 ? -1.238 -5.524 19.860 1.00 97.31 482 ALA A C 1
ATOM 3771 O O . ALA A 1 482 ? -1.265 -6.157 18.803 1.00 97.31 482 ALA A O 1
ATOM 3772 N N . GLU A 1 483 ? -2.016 -5.827 20.895 1.00 97.50 483 GLU A N 1
ATOM 3773 C CA . GLU A 1 483 ? -3.064 -6.850 20.866 1.00 97.50 483 GLU A CA 1
ATOM 3774 C C . GLU A 1 483 ? -4.239 -6.334 20.020 1.00 97.50 483 GLU A C 1
ATOM 3776 O O . GLU A 1 483 ? -4.703 -5.210 20.232 1.00 97.50 483 GLU A O 1
ATOM 3781 N N . ILE A 1 484 ? -4.718 -7.124 19.052 1.00 96.50 484 ILE A N 1
ATOM 3782 C CA . ILE A 1 484 ? -5.912 -6.776 18.270 1.00 96.50 484 ILE A CA 1
ATOM 3783 C C . ILE A 1 484 ? -7.144 -7.238 19.051 1.00 96.50 484 ILE A C 1
ATOM 3785 O O . ILE A 1 484 ? -7.280 -8.424 19.350 1.00 96.50 484 ILE A O 1
ATOM 3789 N N . ILE A 1 485 ? -8.043 -6.308 19.380 1.00 94.75 485 ILE A N 1
ATOM 3790 C CA . ILE A 1 485 ? -9.279 -6.617 20.103 1.00 94.75 485 ILE A CA 1
ATOM 3791 C C . ILE A 1 485 ? -10.364 -7.004 19.096 1.00 94.75 485 ILE A C 1
ATOM 3793 O O . ILE A 1 485 ? -10.850 -6.157 18.345 1.00 94.75 485 ILE A O 1
ATOM 3797 N N . ASP A 1 486 ? -10.799 -8.261 19.149 1.00 88.56 486 ASP A N 1
ATOM 3798 C CA . ASP A 1 486 ? -12.057 -8.701 18.546 1.00 88.56 486 ASP A CA 1
ATOM 3799 C C . ASP A 1 486 ? -13.182 -8.600 19.592 1.00 88.56 486 ASP A C 1
ATOM 3801 O O . ASP A 1 486 ? -13.212 -9.360 20.559 1.00 88.56 486 ASP A O 1
ATOM 3805 N N . ASP A 1 487 ? -14.108 -7.644 19.434 1.00 85.06 487 ASP A N 1
ATOM 3806 C CA . ASP A 1 487 ? -15.273 -7.527 20.326 1.00 85.06 487 ASP A CA 1
ATOM 3807 C C . ASP A 1 487 ? -16.391 -8.553 19.982 1.00 85.06 487 ASP A C 1
ATOM 3809 O O . ASP A 1 487 ? -17.445 -8.529 20.630 1.00 85.06 487 ASP A O 1
ATOM 3813 N N . GLN A 1 488 ? -16.188 -9.436 18.985 1.00 77.62 488 GLN A N 1
ATOM 3814 C CA . GLN A 1 488 ? -17.050 -10.583 18.648 1.00 77.62 488 GLN A CA 1
ATOM 3815 C C . GLN A 1 488 ? -16.446 -11.921 19.112 1.00 77.62 488 GLN A C 1
ATOM 3817 O O . GLN A 1 488 ? -15.979 -12.726 18.297 1.00 77.62 488 GLN A O 1
ATOM 3822 N N . GLY A 1 489 ? -16.501 -12.148 20.426 1.00 57.59 489 GLY A N 1
ATOM 3823 C CA . GLY A 1 489 ? -16.338 -13.467 21.055 1.00 57.59 489 GLY A CA 1
ATOM 3824 C C . GLY A 1 489 ? -17.670 -14.185 21.239 1.00 57.59 489 GLY A C 1
ATOM 3825 O O . GLY A 1 489 ? -18.660 -13.481 21.549 1.00 57.59 489 GLY A O 1
#

Secondary structure (DSSP, 8-state):
----------------PPPPP---------------------S--SHHHHHHHHHHHHHHHHHHH-HHHHT-SEEEEEE-TTS-EEEEEE---S----SEETTEEEEEPPP-B---HHHHHHS-EEP-S-SS---TTSPPPHHHHHHHHHH-TTEEEEEEETTTEEEEEESSHHHHHHHGGG-EESEETTEEEEEEE-------S---SS-EEESSTT--SS-EE---EEE-TTS-EEEEE-SGGGS-B--GGGHHHHHHHHHHHHHHHHHHHHH-----------TT-EEEETTS--EEEEEEEESS---SS-B-TTTT-SS--EEEE-TTPPPEE--TTSPPEEEE--HHHHHTT--EEEE--EE--SS-------SS-TTEEEEEEEEEEEEE-TTT--EEEEEEEEES--SS--TT-TTPEEEES-TTS-EEEEEE--EEEEE--GGGTSS--SPPPTT-PPEEEEEEEPPPTTGGGSEE--S--

Sequence (489 aa):
MNCHRIGSEGSKVSNSYPQIPPESIGQNNFPARSSLREIHTVHRTDSLESSKGDINSRNRLIRTHHRSLSICEAVYITTTPDGREIWSVGGLSSPMLDTHAGGLEIHMHPIFHSPPPNKSFDTGYIEDPIPREINPRRFLRESDMAILREKFPLSVAVRVFISGFIVILFESREKMEQSWESGVATEFGNLRLRYDTVYHEHCANDLQSGTPVTTGPGRLEKSAALGLKLKLKNGDQCITVPTHAFMKVYTANSHSRLLFADWIAKSKEAVQKYMGITIKTFSNSPLGKDVWIAGSNQRIGKITVTYDSPASHVISFPYGFAHDLSLVTDDRLPKMIRRSDVPPITEWGSYNEALDGGPVFVTGFYVATGNPKQLQGNGISRGTQKAIVEGTAYIWNRKGCDGSVALFWRTVDDRDSIEHLSGSVLCRGQLGDQACAVCFQNFETPVPSAVLHNDYTGRKPYNVQQFTVKGGFLLPPEIRCAEIIDDQG

Organism: NCBI:txid1073089

Radius of gyration: 27.12 Å; chains: 1; bounding box: 66×84×85 Å

Foldseek 3Di:
DDDDDDDDDDDDDDDDDDDDDDDDDDDDDDDDDDDDDDDDDDDDDDVVVVVVVVVVVVVVVQQCPPPQNNPFDDWDWDQFPVRDIAIEGARDQDDRQDQDIPHHGYFYDFDFDDADPVLQVPQHEDEAPDPAADGQLDDDDPVLVVVLCVLLVQFFKWFRFNSQAIETEHQDPVSQNVSSNNHDYQDYNSGGYGYDYAAFDALFFDAPEAFWKAQAFQARGLTEHKAFWWQFPVRFIWIKDFFVSQFAADTPVCVPVQVVVQVVLVVVVVVCVVVVDPDPQPFRGQFQTWMAGHNHRHTQAGFHDDPADRDSGHHHPPARGAFSITIGHDPDGFAKAFDPQADDAWAEDESSVLSVFAKKKKAYIYGPPVDPPDPDDPDPDPGMFTKHFRGKMWGHDSVPRDIWIKIKIATSDPVPPNSHHFNIFMWGDDRPDDIYTHFTFHDKGFGDRNVQPDPDPDDDPPDRDTGIMTMGTGDDVRRNPITGDNSPD